Protein 8V8O (pdb70)

Nearest PDB structures (foldseek):
  8v8o-assembly2_B  TM=1.005E+00  e=1.003E-42  Panicum virgatum
  8dlc-assembly1_A-2  TM=9.751E-01  e=5.127E-28  Vitis vinifera
  5wl6-assembly2_B  TM=9.051E-01  e=8.450E-22  unidentified
  5yx4-assembly1_A  TM=8.857E-01  e=4.349E-16  Deschampsia antarctica
  8v8l-assembly2_B  TM=8.476E-01  e=2.293E-16  Panicum virgatum

Foldseek 3Di:
DDADVNRDDDQWDPPVQTWGWQFWFFQWDADPNDIDTFKIKTKTWHPDVQQCVLQLVVFQPALVRCQVPQVSLVSVLVGLTKMKMKIFGADKDQLLVVLVVLLVQLVVVCVVVPNDDVLVVVLSVVSNVQRNVDIHDRGKIWMWIDHRDCVPFAIKTWIDDPPDHIDIDGGHPVSSVSSSSCCCSGRPRHSTVNRNSSNSNRCNVVSHD/DDADVNRDDDQWDPPVQTWGWQFWFFQWDADPNDIDTFKIKTKTWHPDVQQCVLQLVCFLPALVRCQVPQVSLVSVLVGLTKIKMKIFTADKDQLLVVLVVLLVQLVVVCVVVPNDDVLVVVLSVVSSVQRNVDIHDRGKIWMWIDHRDLVPFAIKTWIDDPPDHIDIDGGHPVSSVSSSSCCCSGRPRHSTNNRNSSNSNRVRVVSYD

Organism: Panicum virgatum (NCBI:txid38727)

InterPro domains:
  IPR016087 Chalcone isomerase [PF02431] (69-275)
  IPR016088 Chalcone isomerase, 3-layer sandwich [G3DSA:3.50.70.10] (73-253)
  IPR016089 Chalcone isomerase, orthogonal bundle domain superfamily [G3DSA:1.10.890.20] (118-274)
  IPR036298 Chalcone isomerase superfamily [SSF54626] (64-277)
  IPR044191 Chalcone--flavonone isomerase 3-like [PTHR47588] (64-277)

Structure (mmCIF, N/CA/C/O backbone):
data_8V8O
#
_entry.id   8V8O
#
_cell.length_a   100.171
_cell.length_b   100.171
_cell.length_c   118.930
_cell.angle_alpha   90.00
_cell.angle_beta   90.00
_cell.angle_gamma   90.00
#
_symmetry.space_group_name_H-M   'P 43 21 2'
#
loop_
_atom_site.group_PDB
_atom_site.id
_atom_site.type_symbol
_atom_site.label_atom_id
_atom_site.label_alt_id
_atom_site.label_comp_id
_atom_site.label_asym_id
_atom_site.label_entity_id
_atom_site.label_seq_id
_atom_site.pdbx_PDB_ins_code
_atom_site.Cartn_x
_atom_site.Cartn_y
_atom_site.Cartn_z
_atom_site.occupancy
_atom_site.B_iso_or_equiv
_atom_site.auth_seq_id
_atom_site.auth_comp_id
_atom_site.auth_asym_id
_atom_site.auth_atom_id
_atom_site.pdbx_PDB_model_num
ATOM 1 N N . THR A 1 7 ? 22.094 2.402 47.508 1.00 56.55 7 THR A N 1
ATOM 2 C CA . THR A 1 7 ? 23.172 2.446 48.490 1.00 69.26 7 THR A CA 1
ATOM 3 C C . THR A 1 7 ? 24.354 1.587 48.050 1.00 69.38 7 THR A C 1
ATOM 4 O O . THR A 1 7 ? 24.175 0.540 47.425 1.00 64.78 7 THR A O 1
ATOM 8 N N . VAL A 1 8 ? 25.560 2.043 48.377 1.00 66.51 8 VAL A N 1
ATOM 9 C CA . VAL A 1 8 ? 26.796 1.352 48.027 1.00 62.13 8 VAL A CA 1
ATOM 10 C C . VAL A 1 8 ? 27.741 1.438 49.218 1.00 55.48 8 VAL A C 1
ATOM 11 O O . VAL A 1 8 ? 27.897 2.502 49.825 1.00 58.39 8 VAL A O 1
ATOM 15 N N . THR A 1 9 ? 28.368 0.313 49.557 1.00 49.30 9 THR A N 1
ATOM 16 C CA . THR A 1 9 ? 29.259 0.232 50.704 1.00 58.51 9 THR A CA 1
ATOM 17 C C . THR A 1 9 ? 30.716 0.239 50.257 1.00 55.41 9 THR A C 1
ATOM 18 O O . THR A 1 9 ? 31.090 -0.457 49.308 1.00 46.76 9 THR A O 1
ATOM 22 N N . VAL A 1 10 ? 31.530 1.034 50.947 1.00 53.52 10 VAL A N 1
ATOM 23 C CA . VAL A 1 10 ? 32.972 1.103 50.723 1.00 44.17 10 VAL A CA 1
ATOM 24 C C . VAL A 1 10 ? 33.643 0.855 52.066 1.00 48.78 10 VAL A C 1
ATOM 25 O O . VAL A 1 10 ? 33.531 1.682 52.979 1.00 37.44 10 VAL A O 1
ATOM 29 N N . GLU A 1 11 ? 34.339 -0.277 52.186 1.00 42.39 11 GLU A N 1
ATOM 30 C CA . GLU A 1 11 ? 34.953 -0.697 53.447 1.00 30.96 11 GLU A CA 1
ATOM 31 C C . GLU A 1 11 ? 33.913 -0.772 54.563 1.00 34.27 11 GLU A C 1
ATOM 32 O O . GLU A 1 11 ? 34.173 -0.396 55.708 1.00 39.33 11 GLU A O 1
ATOM 38 N N . GLY A 1 12 ? 32.722 -1.258 54.223 1.00 44.18 12 GLY A N 1
ATOM 39 C CA . GLY A 1 12 ? 31.625 -1.322 55.163 1.00 43.69 12 GLY A CA 1
ATOM 40 C C . GLY A 1 12 ? 30.936 -0.005 55.438 1.00 36.78 12 GLY A C 1
ATOM 41 O O . GLY A 1 12 ? 29.971 0.018 56.215 1.00 45.52 12 GLY A O 1
ATOM 42 N N . ILE A 1 13 ? 31.389 1.087 54.833 1.00 35.88 13 ILE A N 1
ATOM 43 C CA . ILE A 1 13 ? 30.795 2.405 55.042 1.00 33.37 13 ILE A CA 1
ATOM 44 C C . ILE A 1 13 ? 29.756 2.631 53.948 1.00 44.23 13 ILE A C 1
ATOM 45 O O . ILE A 1 13 ? 30.121 2.658 52.762 1.00 48.95 13 ILE A O 1
ATOM 50 N N . PRO A 1 14 ? 28.477 2.784 54.289 1.00 48.33 14 PRO A N 1
ATOM 51 C CA . PRO A 1 14 ? 27.461 3.000 53.257 1.00 47.26 14 PRO A CA 1
ATOM 52 C C . PRO A 1 14 ? 27.600 4.364 52.601 1.00 55.53 14 PRO A C 1
ATOM 53 O O . PRO A 1 14 ? 27.933 5.357 53.250 1.00 45.93 14 PRO A O 1
ATOM 57 N N . PHE A 1 15 ? 27.337 4.401 51.296 1.00 52.27 15 PHE A N 1
ATOM 58 C CA . PHE A 1 15 ? 27.351 5.630 50.522 1.00 43.09 15 PHE A CA 1
ATOM 59 C C . PHE A 1 15 ? 26.049 5.712 49.733 1.00 39.31 15 PHE A C 1
ATOM 60 O O . PHE A 1 15 ? 25.690 4.752 49.031 1.00 37.63 15 PHE A O 1
ATOM 68 N N . PRO A 1 16 ? 25.315 6.817 49.824 1.00 49.79 16 PRO A N 1
ATOM 69 C CA . PRO A 1 16 ? 24.055 6.922 49.078 1.00 52.18 16 PRO A CA 1
ATOM 70 C C . PRO A 1 16 ? 24.298 6.974 47.579 1.00 51.92 16 PRO A C 1
ATOM 71 O O . PRO A 1 16 ? 25.300 7.515 47.103 1.00 49.36 16 PRO A O 1
ATOM 75 N N . ALA A 1 17 ? 23.361 6.387 46.830 1.00 46.51 17 ALA A N 1
ATOM 76 C CA . ALA A 1 17 ? 23.447 6.436 45.375 1.00 41.96 17 ALA A CA 1
ATOM 77 C C . ALA A 1 17 ? 23.230 7.848 44.850 1.00 44.02 17 ALA A C 1
ATOM 78 O O . ALA A 1 17 ? 23.772 8.210 43.799 1.00 35.33 17 ALA A O 1
ATOM 80 N N . GLU A 1 18 ? 22.449 8.656 45.563 1.00 48.12 18 GLU A N 1
ATOM 81 C CA . GLU A 1 18 ? 22.187 10.034 45.172 1.00 48.79 18 GLU A CA 1
ATOM 82 C C . GLU A 1 18 ? 22.002 10.871 46.427 1.00 37.91 18 GLU A C 1
ATOM 83 O O . GLU A 1 18 ? 21.219 10.501 47.307 1.00 54.63 18 GLU A O 1
ATOM 89 N N . ILE A 1 19 ? 22.719 11.989 46.507 1.00 43.84 19 ILE A N 1
ATOM 90 C CA . ILE A 1 19 ? 22.583 12.895 47.640 1.00 63.98 19 ILE A CA 1
ATOM 91 C C . ILE A 1 19 ? 21.734 14.080 47.197 1.00 77.39 19 ILE A C 1
ATOM 92 O O . ILE A 1 19 ? 22.258 15.140 46.837 1.00 77.53 19 ILE A O 1
ATOM 97 N N . THR A 1 20 ? 20.417 13.900 47.199 1.00 93.78 20 THR A N 1
ATOM 98 C CA . THR A 1 20 ? 19.501 14.959 46.807 1.00 106.34 20 THR A CA 1
ATOM 99 C C . THR A 1 20 ? 19.362 15.957 47.956 1.00 87.37 20 THR A C 1
ATOM 100 O O . THR A 1 20 ? 20.150 15.958 48.906 1.00 83.95 20 THR A O 1
ATOM 104 N N . PHE A 1 21 ? 18.365 16.843 47.860 1.00 88.76 21 PHE A N 1
ATOM 105 C CA . PHE A 1 21 ? 18.043 17.819 48.899 1.00 111.60 21 PHE A CA 1
ATOM 106 C C . PHE A 1 21 ? 19.153 18.856 49.072 1.00 114.68 21 PHE A C 1
ATOM 107 O O . PHE A 1 21 ? 18.997 19.820 49.829 1.00 91.63 21 PHE A O 1
ATOM 115 N N . THR A 1 22 ? 20.266 18.682 48.367 1.00 104.51 22 THR A N 1
ATOM 116 C CA . THR A 1 22 ? 21.393 19.601 48.468 1.00 81.98 22 THR A CA 1
ATOM 117 C C . THR A 1 22 ? 21.047 20.969 47.885 1.00 93.25 22 THR A C 1
ATOM 118 O O . THR A 1 22 ? 21.382 22.004 48.461 1.00 90.13 22 THR A O 1
ATOM 122 N N . PRO A 1 27 ? 18.450 19.873 43.437 1.00 117.67 27 PRO A N 1
ATOM 123 C CA . PRO A 1 27 ? 19.573 19.218 42.772 1.00 113.75 27 PRO A CA 1
ATOM 124 C C . PRO A 1 27 ? 19.336 17.729 42.549 1.00 105.52 27 PRO A C 1
ATOM 125 O O . PRO A 1 27 ? 18.209 17.256 42.713 1.00 109.90 27 PRO A O 1
ATOM 129 N N . ALA A 1 28 ? 20.400 17.008 42.190 1.00 93.83 28 ALA A N 1
ATOM 130 C CA . ALA A 1 28 ? 20.347 15.565 41.987 1.00 97.62 28 ALA A CA 1
ATOM 131 C C . ALA A 1 28 ? 21.741 15.010 41.730 1.00 93.59 28 ALA A C 1
ATOM 132 O O . ALA A 1 28 ? 21.962 14.332 40.721 1.00 84.91 28 ALA A O 1
ATOM 134 N N . VAL A 1 29 ? 22.691 15.293 42.624 1.00 68.43 29 VAL A N 1
ATOM 135 C CA . VAL A 1 29 ? 24.048 14.795 42.436 1.00 50.93 29 VAL A CA 1
ATOM 136 C C . VAL A 1 29 ? 24.050 13.279 42.579 1.00 51.94 29 VAL A C 1
ATOM 137 O O . VAL A 1 29 ? 23.438 12.722 43.500 1.00 48.35 29 VAL A O 1
ATOM 141 N N . SER A 1 30 ? 24.717 12.602 41.650 1.00 47.30 30 SER A N 1
ATOM 142 C CA . SER A 1 30 ? 24.752 11.150 41.605 1.00 42.73 30 SER A CA 1
ATOM 143 C C . SER A 1 30 ? 26.179 10.662 41.800 1.00 45.44 30 SER A C 1
ATOM 144 O O . SER A 1 30 ? 27.137 11.305 41.362 1.00 45.61 30 SER A O 1
ATOM 147 N N . LEU A 1 31 ? 26.312 9.513 42.460 1.00 42.05 31 LEU A N 1
ATOM 148 C CA . LEU A 1 31 ? 27.626 8.942 42.726 1.00 36.05 31 LEU A CA 1
ATOM 149 C C . LEU A 1 31 ? 28.250 8.446 41.428 1.00 43.85 31 LEU A C 1
ATOM 150 O O . LEU A 1 31 ? 27.673 7.598 40.736 1.00 43.99 31 LEU A O 1
ATOM 155 N N . VAL A 1 32 ? 29.423 8.976 41.097 1.00 40.49 32 VAL A N 1
ATOM 156 C CA . VAL A 1 32 ? 30.142 8.557 39.903 1.00 39.40 32 VAL A CA 1
ATOM 157 C C . VAL A 1 32 ? 31.468 7.882 40.224 1.00 41.42 32 VAL A C 1
ATOM 158 O O . VAL A 1 32 ? 31.955 7.081 39.407 1.00 39.86 32 VAL A O 1
ATOM 162 N N . GLY A 1 33 ? 32.062 8.143 41.387 1.00 44.62 33 GLY A N 1
ATOM 163 C CA . GLY A 1 33 ? 33.306 7.504 41.763 1.00 46.62 33 GLY A CA 1
ATOM 164 C C . GLY A 1 33 ? 33.378 7.160 43.236 1.00 35.27 33 GLY A C 1
ATOM 165 O O . GLY A 1 33 ? 32.941 7.941 44.086 1.00 33.73 33 GLY A O 1
ATOM 166 N N . ASN A 1 34 ? 33.925 5.988 43.549 1.00 39.85 34 ASN A N 1
ATOM 167 C CA . ASN A 1 34 ? 34.091 5.539 44.923 1.00 38.10 34 ASN A CA 1
ATOM 168 C C . ASN A 1 34 ? 35.510 5.027 45.118 1.00 32.91 34 ASN A C 1
ATOM 169 O O . ASN A 1 34 ? 36.109 4.450 44.207 1.00 48.13 34 ASN A O 1
ATOM 174 N N . GLY A 1 35 ? 36.047 5.244 46.313 1.00 29.69 35 GLY A N 1
ATOM 175 C CA . GLY A 1 35 ? 37.397 4.805 46.596 1.00 21.93 35 GLY A CA 1
ATOM 176 C C . GLY A 1 35 ? 37.798 5.155 48.011 1.00 21.55 35 GLY A C 1
ATOM 177 O O . GLY A 1 35 ? 36.980 5.606 48.816 1.00 27.87 35 GLY A O 1
ATOM 178 N N . ILE A 1 36 ? 39.079 4.936 48.303 1.00 28.38 36 ILE A N 1
ATOM 179 C CA . ILE A 1 36 ? 39.640 5.163 49.628 1.00 32.98 36 ILE A CA 1
ATOM 180 C C . ILE A 1 36 ? 40.953 5.922 49.495 1.00 23.67 36 ILE A C 1
ATOM 181 O O . ILE A 1 36 ? 41.633 5.852 48.465 1.00 18.81 36 ILE A O 1
ATOM 186 N N . THR A 1 37 ? 41.299 6.659 50.546 1.00 28.64 37 THR A N 1
ATOM 187 C CA . THR A 1 37 ? 42.621 7.258 50.690 1.00 25.40 37 THR A CA 1
ATOM 188 C C . THR A 1 37 ? 43.472 6.309 51.523 1.00 27.57 37 THR A C 1
ATOM 189 O O . THR A 1 37 ? 43.108 5.986 52.659 1.00 23.92 37 THR A O 1
ATOM 193 N N . ASP A 1 38 ? 44.590 5.856 50.962 1.00 29.74 38 ASP A N 1
ATOM 194 C CA . ASP A 1 38 ? 45.420 4.864 51.628 1.00 28.23 38 ASP A CA 1
ATOM 195 C C . ASP A 1 38 ? 46.888 5.243 51.482 1.00 26.74 38 ASP A C 1
ATOM 196 O O . ASP A 1 38 ? 47.243 6.228 50.828 1.00 20.66 38 ASP A O 1
ATOM 201 N N . ILE A 1 39 ? 47.741 4.438 52.116 1.00 30.86 39 ILE A N 1
ATOM 202 C CA . ILE A 1 39 ? 49.188 4.583 52.015 1.00 24.50 39 ILE A CA 1
ATOM 203 C C . ILE A 1 39 ? 49.793 3.257 52.444 1.00 24.68 39 ILE A C 1
ATOM 204 O O . ILE A 1 39 ? 49.176 2.487 53.181 1.00 25.89 39 ILE A O 1
ATOM 209 N N . GLU A 1 40 ? 51.002 2.975 51.966 1.00 21.69 40 GLU A N 1
ATOM 210 C CA . GLU A 1 40 ? 51.728 1.769 52.347 1.00 22.32 40 GLU A CA 1
ATOM 211 C C . GLU A 1 40 ? 53.008 2.183 53.059 1.00 27.14 40 GLU A C 1
ATOM 212 O O . GLU A 1 40 ? 53.922 2.734 52.437 1.00 27.54 40 GLU A O 1
ATOM 218 N N . ILE A 1 41 ? 53.065 1.926 54.362 1.00 25.50 41 ILE A N 1
ATOM 219 C CA . ILE A 1 41 ? 54.252 2.174 55.171 1.00 21.25 41 ILE A CA 1
ATOM 220 C C . ILE A 1 41 ? 54.749 0.825 55.672 1.00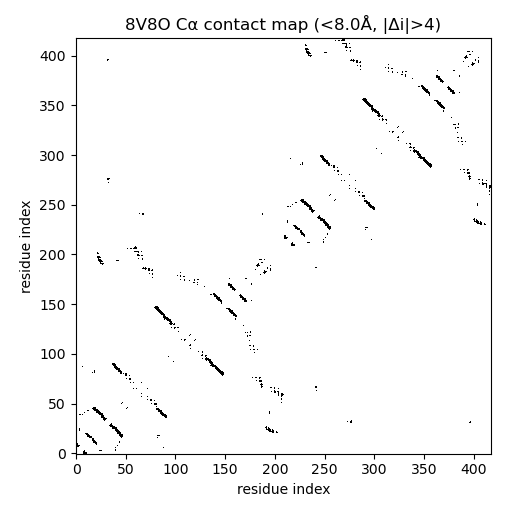 23.30 41 ILE A C 1
ATOM 221 O O . ILE A 1 41 ? 54.073 0.159 56.466 1.00 32.70 41 ILE A O 1
ATOM 226 N N . HIS A 1 42 ? 55.928 0.422 55.195 1.00 30.50 42 HIS A N 1
ATOM 227 C CA . HIS A 1 42 ? 56.544 -0.855 55.553 1.00 31.86 42 HIS A CA 1
ATOM 228 C C . HIS A 1 42 ? 55.608 -2.026 55.252 1.00 31.76 42 HIS A C 1
ATOM 229 O O . HIS A 1 42 ? 55.300 -2.845 56.119 1.00 33.26 42 HIS A O 1
ATOM 236 N N . PHE A 1 43 ? 55.141 -2.086 54.003 1.00 40.03 43 PHE A N 1
ATOM 237 C CA . PHE A 1 43 ? 54.325 -3.180 53.483 1.00 44.62 43 PHE A CA 1
ATOM 238 C C . PHE A 1 43 ? 52.975 -3.293 54.180 1.00 31.90 43 PHE A C 1
ATOM 239 O O . PHE A 1 43 ? 52.343 -4.354 54.139 1.00 32.34 43 PHE A O 1
ATOM 247 N N . LEU A 1 44 ? 52.510 -2.222 54.818 1.00 29.67 44 LEU A N 1
ATOM 248 C CA . LEU A 1 44 ? 51.264 -2.231 55.571 1.00 34.28 44 LEU A CA 1
ATOM 249 C C . LEU A 1 44 ? 50.327 -1.170 55.013 1.00 32.52 44 LEU A C 1
ATOM 250 O O . LEU A 1 44 ? 50.695 0.006 54.933 1.00 24.65 44 LEU A O 1
ATOM 255 N N . GLN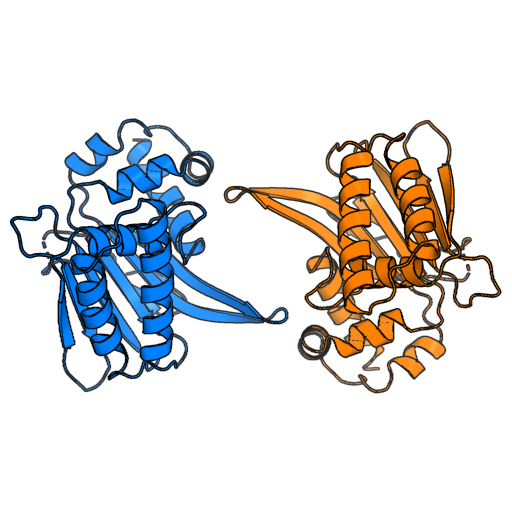 A 1 45 ? 49.121 -1.585 54.633 1.00 19.98 45 GLN A N 1
ATOM 256 C CA . GLN A 1 45 ? 48.131 -0.652 54.115 1.00 16.35 45 GLN A CA 1
ATOM 257 C C . GLN A 1 45 ? 47.460 0.092 55.261 1.00 25.43 45 GLN A C 1
ATOM 258 O O . GLN A 1 45 ? 47.016 -0.520 56.239 1.00 29.77 45 GLN A O 1
ATOM 264 N N . ILE A 1 46 ? 47.385 1.413 55.134 1.00 25.07 46 ILE A N 1
ATOM 265 C CA . ILE A 1 46 ? 46.737 2.276 56.112 1.00 18.77 46 ILE A CA 1
ATOM 266 C C . ILE A 1 46 ? 45.580 2.952 55.393 1.00 31.02 46 ILE A C 1
ATOM 267 O O . ILE A 1 46 ? 45.782 3.901 54.626 1.00 25.50 46 ILE A O 1
ATOM 272 N N . LYS A 1 47 ? 44.365 2.474 55.629 1.00 20.05 47 LYS A N 1
ATOM 273 C CA . LYS A 1 47 ? 43.177 3.040 55.002 1.00 16.93 47 LYS A CA 1
ATOM 274 C C . LYS A 1 47 ? 42.692 4.208 55.853 1.00 22.00 47 LYS A C 1
ATOM 275 O O . LYS A 1 47 ? 42.170 4.013 56.954 1.00 22.49 47 LYS A O 1
ATOM 281 N N . TYR A 1 48 ? 42.882 5.425 55.343 1.00 24.77 48 TYR A N 1
ATOM 282 C CA . TYR A 1 48 ? 42.552 6.648 56.064 1.00 20.40 48 TYR A CA 1
ATOM 283 C C . TYR A 1 48 ? 41.088 7.038 55.903 1.00 31.29 48 TYR A C 1
ATOM 284 O O . TYR A 1 48 ? 40.379 7.233 56.896 1.00 29.99 48 TYR A O 1
ATOM 293 N N . ASN A 1 49 ? 40.628 7.163 54.660 1.00 37.96 49 ASN A N 1
ATOM 294 C CA . ASN A 1 49 ? 39.333 7.750 54.352 1.00 29.14 49 ASN A CA 1
ATOM 295 C C . ASN A 1 49 ? 38.519 6.797 53.487 1.00 35.28 49 ASN A C 1
ATOM 296 O O . ASN A 1 49 ? 38.972 5.717 53.100 1.00 45.17 49 ASN A O 1
ATOM 301 N N . ALA A 1 50 ? 37.293 7.223 53.192 1.00 34.93 50 ALA A N 1
ATOM 302 C CA . ALA A 1 50 ? 36.451 6.616 52.169 1.00 26.99 50 ALA A CA 1
ATOM 303 C C . ALA A 1 50 ? 35.797 7.753 51.403 1.00 35.50 50 ALA A C 1
ATOM 304 O O . ALA A 1 50 ? 35.102 8.581 51.999 1.00 35.86 50 ALA A O 1
ATOM 306 N N . ILE A 1 51 ? 36.028 7.808 50.095 1.00 32.83 51 ILE A N 1
ATOM 307 C CA . ILE A 1 51 ? 35.636 8.951 49.278 1.00 24.17 51 ILE A CA 1
ATOM 308 C C . ILE A 1 51 ? 34.510 8.548 48.338 1.00 35.71 51 ILE A C 1
ATOM 309 O O . ILE A 1 51 ? 34.517 7.449 47.771 1.00 38.20 51 ILE A O 1
ATOM 314 N N . GLY A 1 52 ? 33.546 9.450 48.177 1.00 39.78 52 GLY A N 1
ATOM 315 C CA .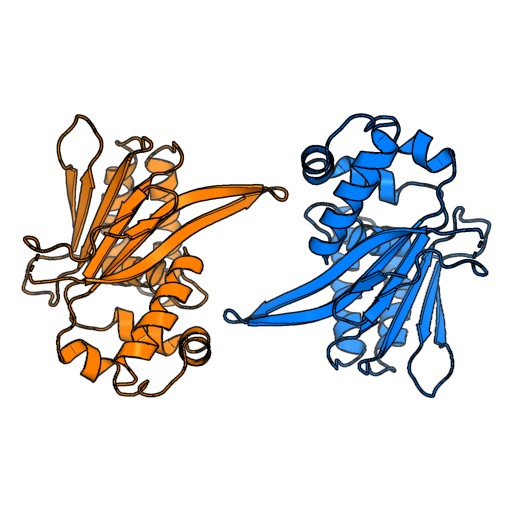 GLY A 1 52 ? 32.503 9.309 47.183 1.00 35.05 52 GLY A CA 1
ATOM 316 C C . GLY A 1 52 ? 32.321 10.601 46.414 1.00 37.51 52 GLY A C 1
ATOM 317 O O . GLY A 1 52 ? 32.050 11.649 47.008 1.00 35.08 52 GLY A O 1
ATOM 318 N N . ILE A 1 53 ? 32.479 10.548 45.095 1.00 39.16 53 ILE A N 1
ATOM 319 C CA . ILE A 1 53 ? 32.377 11.727 44.242 1.00 27.45 53 ILE A CA 1
ATOM 320 C C . ILE A 1 53 ? 30.978 11.769 43.645 1.00 31.66 53 ILE A C 1
ATOM 321 O O . ILE A 1 53 ? 30.561 10.834 42.951 1.00 37.23 53 ILE A O 1
ATOM 326 N N . TYR A 1 54 ? 30.258 12.855 43.910 1.00 32.23 54 TYR A N 1
ATOM 327 C CA . TYR A 1 54 ? 28.899 13.040 43.422 1.00 38.08 54 TYR A CA 1
ATOM 328 C C . TYR A 1 54 ? 28.859 14.160 42.392 1.00 41.28 54 TYR A C 1
ATOM 329 O O . TYR A 1 54 ? 29.524 15.189 42.549 1.00 31.41 54 TYR A O 1
ATOM 338 N N . LEU A 1 55 ? 28.073 13.952 41.340 1.00 42.37 55 LEU A N 1
ATOM 339 C CA . LEU A 1 55 ? 27.987 14.883 40.228 1.00 53.49 55 LEU A CA 1
ATOM 340 C C . LEU A 1 55 ? 26.556 14.915 39.712 1.00 63.66 55 LEU A C 1
ATOM 341 O O . LEU A 1 55 ? 25.830 13.920 39.791 1.00 67.81 55 LEU A O 1
ATOM 346 N N . HIS A 1 56 ? 26.155 16.070 39.187 1.00 55.22 56 HIS A N 1
ATOM 347 C CA . HIS A 1 56 ? 24.851 16.218 38.556 1.00 69.70 56 HIS A CA 1
ATOM 348 C C . HIS A 1 56 ? 24.973 15.862 37.079 1.00 71.27 56 HIS A C 1
ATOM 349 O O . HIS A 1 56 ? 25.819 16.415 36.368 1.00 60.29 56 HIS A O 1
ATOM 356 N N . SER A 1 57 ? 24.137 14.934 36.624 1.00 60.97 57 SER A N 1
ATOM 357 C CA . SER A 1 57 ? 24.258 14.384 35.273 1.00 68.54 57 SER A CA 1
ATOM 358 C C . SER A 1 57 ? 23.356 15.137 34.291 1.00 75.77 57 SER A C 1
ATOM 359 O O . SER A 1 57 ? 22.439 14.583 33.688 1.00 67.32 57 SER A O 1
ATOM 362 N N . ASN A 1 58 ? 23.641 16.426 34.134 1.00 80.52 58 ASN A N 1
ATOM 363 C CA . ASN A 1 58 ? 22.963 17.226 33.128 1.00 59.61 58 ASN A CA 1
ATOM 364 C C . ASN A 1 58 ? 23.687 17.109 31.789 1.00 65.11 58 ASN A C 1
ATOM 365 O O . ASN A 1 58 ? 24.820 16.632 31.703 1.00 62.44 58 ASN A O 1
ATOM 370 N N . ASP A 1 59 ? 23.016 17.563 30.730 1.00 70.92 59 ASP A N 1
ATOM 371 C CA . ASP A 1 59 ? 23.618 17.521 29.402 1.00 63.79 59 ASP A CA 1
ATOM 372 C C . ASP A 1 59 ? 24.835 18.430 29.291 1.00 57.48 59 ASP A C 1
ATOM 373 O O . ASP A 1 59 ? 25.629 18.265 28.359 1.00 51.00 59 ASP A O 1
ATOM 378 N N . VAL A 1 60 ? 25.001 19.377 30.216 1.00 48.68 60 VAL A N 1
ATOM 379 C CA . VAL A 1 60 ? 26.207 20.201 30.233 1.00 63.10 60 VAL A CA 1
ATOM 380 C C . VAL A 1 60 ? 27.441 19.330 30.443 1.00 59.99 60 VAL A C 1
ATOM 381 O O . VAL A 1 60 ? 28.484 19.541 29.812 1.00 53.25 60 VAL A O 1
ATOM 385 N N . LEU A 1 61 ? 27.339 18.338 31.331 1.00 58.04 61 LEU A N 1
ATOM 386 C CA . LEU A 1 61 ? 28.442 17.405 31.539 1.00 52.46 61 LEU A CA 1
ATOM 387 C C . LEU A 1 61 ? 28.715 16.593 30.280 1.00 48.45 61 LEU A C 1
ATOM 388 O O . LEU A 1 61 ? 29.852 16.540 29.796 1.00 51.02 61 LEU A O 1
ATOM 393 N N . LEU A 1 62 ? 27.677 15.959 29.729 1.00 40.33 62 LEU A N 1
ATOM 394 C CA . LEU A 1 62 ? 27.846 15.162 28.518 1.00 50.90 62 LEU A CA 1
ATOM 395 C C . LEU A 1 62 ? 28.284 16.002 27.324 1.00 60.90 62 LEU A C 1
ATOM 396 O O . LEU A 1 62 ? 28.749 15.441 26.327 1.00 63.52 62 LEU A O 1
ATOM 401 N N . ASP A 1 63 ? 28.147 17.327 27.399 1.00 61.09 63 ASP A N 1
ATOM 402 C CA . ASP A 1 63 ? 28.664 18.183 26.337 1.00 63.94 63 ASP A CA 1
ATOM 403 C C . ASP A 1 63 ? 30.143 18.487 26.547 1.00 54.13 63 ASP A C 1
ATOM 404 O O . ASP A 1 63 ? 30.950 18.352 25.619 1.00 58.16 63 ASP A O 1
ATOM 409 N N . HIS A 1 64 ? 30.520 18.891 27.762 1.00 43.58 64 HIS A N 1
ATOM 410 C CA . HIS A 1 64 ? 31.919 19.182 28.055 1.00 49.60 64 HIS A CA 1
ATOM 411 C C . HIS A 1 64 ? 32.790 17.933 28.013 1.00 59.46 64 HIS A C 1
ATOM 412 O O . HIS A 1 64 ? 34.018 18.052 27.946 1.00 52.56 64 HIS A O 1
ATOM 419 N N . LEU A 1 65 ? 32.188 16.745 28.055 1.00 56.17 65 LEU A N 1
ATOM 420 C CA . LEU A 1 65 ? 32.918 15.487 27.975 1.00 46.16 65 LEU A CA 1
ATOM 421 C C . LEU A 1 65 ? 32.615 14.719 26.694 1.00 52.82 65 LEU A C 1
ATOM 422 O O . LEU A 1 65 ? 32.946 13.531 26.602 1.00 57.22 65 LEU A O 1
ATOM 427 N N . HIS A 1 66 ? 31.996 15.365 25.701 1.00 59.84 66 HIS A N 1
ATOM 428 C CA . HIS A 1 66 ? 31.641 14.662 24.473 1.00 71.67 66 HIS A CA 1
ATOM 429 C C . HIS A 1 66 ? 32.872 14.321 23.643 1.00 61.20 66 HIS A C 1
ATOM 430 O O . HIS A 1 66 ? 32.872 13.316 22.923 1.00 58.78 66 HIS A O 1
ATOM 437 N N . GLY A 1 67 ? 33.929 15.130 23.736 1.00 49.40 67 GLY A N 1
ATOM 438 C CA . GLY A 1 67 ? 35.164 14.837 23.027 1.00 49.17 67 GLY A CA 1
ATOM 439 C C . GLY A 1 67 ? 35.853 13.566 23.481 1.00 47.60 67 GLY A C 1
ATOM 440 O O . GLY A 1 67 ? 36.814 13.136 22.832 1.00 57.78 67 GLY A O 1
ATOM 441 N N . TRP A 1 68 ? 35.388 12.960 24.574 1.00 59.91 68 TRP A N 1
ATOM 442 C CA . TRP A 1 68 ? 35.926 11.706 25.086 1.00 49.38 68 TRP A CA 1
ATOM 443 C C . TRP A 1 68 ? 34.921 10.566 24.975 1.00 44.38 68 TRP A C 1
ATOM 444 O O . TRP A 1 68 ? 35.025 9.579 25.706 1.00 43.40 68 TRP A O 1
ATOM 455 N N . LYS A 1 69 ? 33.948 10.689 24.075 1.00 40.08 69 LYS A N 1
ATOM 456 C CA . LYS A 1 69 ? 32.913 9.675 23.931 1.00 44.79 69 LYS A CA 1
ATOM 457 C C . LYS A 1 69 ? 33.451 8.472 23.166 1.00 52.30 69 LYS A C 1
ATOM 458 O O . LYS A 1 69 ? 34.236 8.614 22.225 1.00 53.97 69 LYS A O 1
ATOM 464 N N . GLY A 1 70 ? 33.021 7.281 23.580 1.00 48.68 70 GLY A N 1
ATOM 465 C CA . GLY A 1 70 ? 33.463 6.049 22.963 1.00 57.91 70 GLY A CA 1
ATOM 466 C C . GLY A 1 70 ? 34.771 5.498 23.486 1.00 47.97 70 GLY A C 1
ATOM 467 O O . GLY A 1 70 ? 35.147 4.381 23.108 1.00 54.43 70 GLY A O 1
ATOM 468 N N . LYS A 1 71 ? 35.476 6.235 24.340 1.00 50.21 71 LYS A N 1
ATOM 469 C CA . LYS A 1 71 ? 36.745 5.777 24.881 1.00 47.74 71 LYS A CA 1
ATOM 470 C C . LYS A 1 71 ? 36.514 4.762 25.999 1.00 45.53 71 LYS A C 1
ATOM 471 O O . LYS A 1 71 ? 35.413 4.633 26.544 1.00 28.62 71 LYS A O 1
ATOM 477 N N . SER A 1 72 ? 37.572 4.033 26.337 1.00 36.94 72 SER A N 1
ATOM 478 C CA . SER A 1 72 ? 37.530 3.030 27.388 1.00 39.92 72 SER A CA 1
ATOM 479 C C . SER A 1 72 ? 37.992 3.626 28.714 1.00 43.94 72 SER A C 1
ATOM 480 O O . SER A 1 72 ? 38.523 4.738 28.777 1.00 48.27 72 SER A O 1
ATOM 483 N N . ALA A 1 73 ? 37.780 2.861 29.787 1.00 33.03 73 ALA A N 1
ATOM 484 C CA . ALA A 1 73 ? 38.235 3.296 31.103 1.00 28.23 73 ALA A CA 1
ATOM 485 C C . ALA A 1 73 ? 39.752 3.403 31.149 1.00 34.08 73 ALA A C 1
ATOM 486 O O . ALA A 1 73 ? 40.300 4.316 31.778 1.00 32.02 73 ALA A O 1
ATOM 488 N N . ASP A 1 74 ? 40.450 2.478 30.486 1.00 28.82 74 ASP A N 1
ATOM 489 C CA . ASP A 1 74 ? 41.904 2.560 30.417 1.00 31.86 74 ASP A CA 1
ATOM 490 C C . ASP A 1 74 ? 42.356 3.742 29.572 1.00 35.12 74 ASP A C 1
ATOM 491 O O . ASP A 1 74 ? 43.465 4.253 29.766 1.00 39.02 74 ASP A O 1
ATOM 496 N N . GLU A 1 75 ? 41.519 4.189 28.633 1.00 34.76 75 GLU A N 1
ATOM 497 C CA . GLU A 1 75 ? 41.858 5.358 27.831 1.00 30.78 75 GLU A CA 1
ATOM 498 C C . GLU A 1 75 ? 41.580 6.651 28.588 1.00 37.19 75 GLU A C 1
ATOM 499 O O . GLU A 1 75 ? 42.359 7.606 28.498 1.00 38.29 75 GLU A O 1
ATOM 505 N N . LEU A 1 76 ? 40.474 6.703 29.336 1.00 37.29 76 LEU A N 1
ATOM 506 C CA . LEU A 1 76 ? 40.207 7.865 30.173 1.00 37.27 76 LEU A CA 1
ATOM 507 C C . LEU A 1 76 ? 41.223 7.987 31.303 1.00 41.30 76 LEU A C 1
ATOM 508 O O . LEU A 1 76 ? 41.580 9.103 31.693 1.00 33.51 76 LEU A O 1
ATOM 513 N N . LEU A 1 77 ? 41.703 6.856 31.829 1.00 34.07 77 LEU A N 1
ATOM 514 C CA . LEU A 1 77 ? 42.632 6.891 32.953 1.00 26.20 77 LEU A CA 1
ATOM 515 C C . LEU A 1 77 ? 43.956 7.527 32.551 1.00 23.67 77 LEU A C 1
ATOM 516 O O . LEU A 1 77 ? 44.476 8.400 33.254 1.00 32.33 77 LEU A O 1
ATOM 521 N N . GLY A 1 78 ? 44.518 7.100 31.420 1.00 24.13 78 GLY A N 1
ATOM 522 C CA . GLY A 1 78 ? 45.751 7.689 30.932 1.00 28.75 78 GLY A CA 1
ATOM 523 C C . GLY A 1 78 ? 45.605 9.098 30.402 1.00 37.49 78 GLY A C 1
ATOM 524 O O . GLY A 1 78 ? 46.619 9.784 30.230 1.00 40.57 78 GLY A O 1
ATOM 525 N N . ASP A 1 79 ? 44.377 9.547 30.147 1.00 42.25 79 ASP A N 1
ATOM 526 C CA . ASP A 1 79 ? 44.119 10.881 29.606 1.00 39.91 79 ASP A CA 1
ATOM 527 C C . ASP A 1 79 ? 43.869 11.827 30.773 1.00 33.60 79 ASP A C 1
ATOM 528 O O 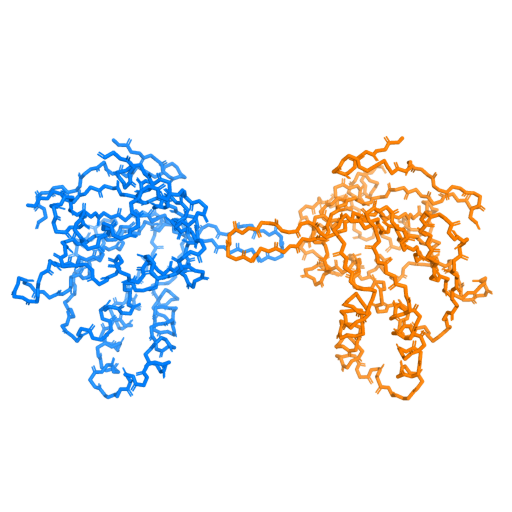. ASP A 1 79 ? 42.733 12.025 31.209 1.00 42.71 79 ASP A O 1
ATOM 533 N N . ASP A 1 80 ? 44.947 12.427 31.284 1.00 32.00 80 ASP A N 1
ATOM 534 C CA . ASP A 1 80 ? 44.819 13.385 32.377 1.00 36.25 80 ASP A CA 1
ATOM 535 C C . ASP A 1 80 ? 44.076 14.649 31.968 1.00 39.47 80 ASP A C 1
ATOM 536 O O . ASP A 1 80 ? 43.697 15.434 32.844 1.00 57.32 80 ASP A O 1
ATOM 541 N N . SER A 1 81 ? 43.859 14.867 30.668 1.00 42.19 81 SER A N 1
ATOM 542 C CA . SER A 1 81 ? 43.064 16.004 30.223 1.00 47.13 81 SER A CA 1
ATOM 543 C C . SER A 1 81 ? 41.571 15.757 30.400 1.00 41.77 81 SER A C 1
ATOM 544 O O . SER A 1 81 ? 40.808 16.715 30.578 1.00 44.55 81 SER A O 1
ATOM 547 N N . PHE A 1 82 ? 41.135 14.495 30.350 1.00 33.17 82 PHE A N 1
ATOM 548 C CA . PHE A 1 82 ? 39.728 14.189 30.587 1.00 33.91 82 PHE A CA 1
ATOM 549 C C . PHE A 1 82 ? 39.318 14.561 32.006 1.00 35.67 82 PHE A C 1
ATOM 550 O O . PHE A 1 82 ? 38.190 15.013 32.238 1.00 40.02 82 PHE A O 1
ATOM 558 N N . PHE A 1 83 ? 40.222 14.373 32.967 1.00 28.78 83 PHE A N 1
ATOM 559 C CA . PHE A 1 83 ? 39.924 14.723 34.351 1.00 26.99 83 PHE A CA 1
ATOM 560 C C . PHE A 1 83 ? 40.038 16.221 34.599 1.00 33.90 83 PHE A C 1
ATOM 561 O O . PHE A 1 83 ? 39.367 16.747 35.493 1.00 44.89 83 PHE A O 1
ATOM 569 N N . GLN A 1 84 ? 40.871 16.919 33.826 1.00 36.96 84 GLN A N 1
ATOM 570 C CA . GLN A 1 84 ? 40.894 18.376 33.904 1.00 38.64 84 GLN A CA 1
ATOM 571 C C . GLN A 1 84 ? 39.617 18.972 33.322 1.00 34.56 84 GLN A C 1
ATOM 572 O O . GLN A 1 84 ? 39.061 19.925 33.878 1.00 43.44 84 GLN A O 1
ATOM 578 N N . ALA A 1 85 ? 39.139 18.421 32.203 1.00 31.74 85 ALA A N 1
ATOM 579 C CA . ALA A 1 85 ? 37.843 18.834 31.679 1.00 31.73 85 ALA A CA 1
ATOM 580 C C . ALA A 1 85 ? 36.722 18.494 32.651 1.00 33.44 85 ALA A C 1
ATOM 581 O O . ALA A 1 85 ? 35.725 19.220 32.726 1.00 46.26 85 ALA A O 1
ATOM 583 N N . LEU A 1 86 ? 36.870 17.400 33.401 1.00 34.63 86 LEU A N 1
ATOM 584 C CA . LEU A 1 86 ? 35.871 17.057 34.407 1.00 35.85 86 LEU A CA 1
ATOM 585 C C . LEU A 1 86 ? 35.891 18.049 35.562 1.00 42.52 86 LEU A C 1
ATOM 586 O O . LEU A 1 86 ? 34.837 18.401 36.104 1.00 39.32 86 LEU A O 1
ATOM 591 N N . VAL A 1 87 ? 37.081 18.513 35.950 1.00 42.28 87 VAL A N 1
ATOM 592 C CA . VAL A 1 87 ? 37.177 19.546 36.977 1.00 43.40 87 VAL A CA 1
ATOM 593 C C . VAL A 1 87 ? 36.548 20.843 36.482 1.00 46.12 87 VAL A C 1
ATOM 594 O O . VAL A 1 87 ? 35.831 21.526 37.224 1.00 36.81 87 VAL A O 1
ATOM 598 N N . ALA A 1 88 ? 36.785 21.187 35.217 1.00 48.74 88 ALA A N 1
ATOM 599 C CA . ALA A 1 88 ? 36.296 22.427 34.629 1.00 36.53 88 ALA A CA 1
ATOM 600 C C . ALA A 1 88 ? 34.863 22.322 34.114 1.00 42.86 88 ALA A C 1
ATOM 601 O O . ALA A 1 88 ? 34.486 23.079 33.211 1.00 54.81 88 ALA A O 1
ATOM 603 N N . ALA A 1 89 ? 34.059 21.410 34.658 1.00 45.12 89 ALA A N 1
ATOM 604 C CA . ALA A 1 89 ? 32.665 21.318 34.237 1.00 47.08 89 ALA A CA 1
ATOM 605 C C . ALA A 1 89 ? 31.794 22.195 35.127 1.00 57.43 89 ALA A C 1
ATOM 606 O O . ALA A 1 89 ? 31.929 22.146 36.355 1.00 56.59 89 ALA A O 1
ATOM 608 N N . PRO A 1 90 ? 30.902 23.007 34.559 1.00 61.97 90 PRO A N 1
ATOM 609 C CA . PRO A 1 90 ? 30.018 23.850 35.389 1.00 50.96 90 PRO A CA 1
ATOM 610 C C . PRO A 1 90 ? 28.803 23.079 35.891 1.00 55.90 90 PRO A C 1
ATOM 611 O O . PRO A 1 90 ? 27.665 23.251 35.443 1.00 65.30 90 PRO A O 1
ATOM 615 N N . VAL A 1 91 ? 29.049 22.201 36.860 1.00 53.12 91 VAL A N 1
ATOM 616 C CA . VAL A 1 91 ? 28.042 21.275 37.368 1.00 49.78 91 VAL A CA 1
ATOM 617 C C . VAL A 1 91 ? 28.212 21.163 38.877 1.00 47.88 91 VAL A C 1
ATOM 618 O O . VAL A 1 91 ? 29.335 21.214 39.390 1.00 44.50 91 VAL A O 1
ATOM 622 N N . GLU A 1 92 ? 27.094 21.033 39.593 1.00 71.82 92 GLU A N 1
ATOM 623 C CA . GLU A 1 92 ? 27.152 20.838 41.037 1.00 63.64 92 GLU A CA 1
ATOM 624 C C . GLU A 1 92 ? 27.927 19.570 41.376 1.00 57.86 92 GLU A C 1
ATOM 625 O O . GLU A 1 92 ? 27.611 18.482 40.884 1.00 55.31 92 GLU A O 1
ATOM 631 N N . LYS A 1 93 ? 28.945 19.715 42.222 1.00 50.93 93 LYS A N 1
ATOM 632 C CA . LYS A 1 93 ? 29.791 18.610 42.645 1.00 54.29 93 LYS A CA 1
ATOM 633 C C . LYS A 1 93 ? 29.706 18.430 44.154 1.00 50.11 93 LYS A C 1
ATOM 634 O O . LYS A 1 93 ? 29.428 19.379 44.895 1.00 46.85 93 LYS A O 1
ATOM 640 N N . LEU A 1 94 ? 29.959 17.203 44.605 1.00 39.42 94 LEU A N 1
ATOM 641 C CA . LEU A 1 94 ? 29.960 16.903 46.030 1.00 34.93 94 LEU A CA 1
ATOM 642 C C . LEU A 1 94 ? 30.999 15.832 46.321 1.00 40.24 94 LEU A C 1
ATOM 643 O O . LEU A 1 94 ? 30.999 14.773 45.687 1.00 50.02 94 LEU A O 1
ATOM 648 N N . PHE A 1 95 ? 31.882 16.116 47.276 1.00 38.22 95 PHE A N 1
ATOM 649 C CA . PHE A 1 95 ? 32.894 15.176 47.743 1.00 31.71 95 PHE A CA 1
ATOM 650 C C . PHE A 1 95 ? 32.523 14.746 49.156 1.00 38.17 95 PHE A C 1
ATOM 651 O O . PHE A 1 95 ? 32.415 15.592 50.052 1.00 42.67 95 PHE A O 1
ATOM 659 N N . ARG A 1 96 ? 32.331 13.445 49.358 1.00 33.30 96 ARG A N 1
ATOM 660 C CA . ARG A 1 96 ? 31.967 12.896 50.661 1.00 25.52 96 ARG A CA 1
ATOM 661 C C . ARG A 1 96 ? 33.110 12.019 51.160 1.00 37.29 96 ARG A C 1
ATOM 662 O O . ARG A 1 96 ? 33.304 10.901 50.670 1.00 48.23 96 ARG A O 1
ATOM 670 N N . VAL A 1 97 ? 33.857 12.526 52.137 1.00 42.23 97 VAL A N 1
ATOM 671 C CA . VAL A 1 97 ? 35.009 11.833 52.702 1.00 34.74 97 VAL A CA 1
ATOM 672 C C . VAL A 1 97 ? 34.649 11.395 54.115 1.00 26.37 97 VAL A C 1
ATOM 673 O O . VAL A 1 97 ? 34.420 12.235 54.995 1.00 25.22 97 VAL A O 1
ATOM 677 N N . VAL A 1 98 ? 34.596 10.083 54.330 1.00 32.89 98 VAL A N 1
ATOM 678 C CA . VAL A 1 98 ? 34.286 9.501 55.630 1.00 32.44 98 VAL A CA 1
ATOM 679 C C . VAL A 1 98 ? 35.584 9.022 56.265 1.00 36.60 98 VAL A C 1
ATOM 680 O O . VAL A 1 98 ? 36.360 8.292 55.636 1.00 37.60 98 VAL A O 1
ATOM 684 N N . VAL A 1 99 ? 35.819 9.430 57.508 1.00 30.15 99 VAL A N 1
ATOM 685 C CA . VAL A 1 99 ? 37.053 9.088 58.207 1.00 23.29 99 VAL A CA 1
ATOM 686 C C . VAL A 1 99 ? 36.992 7.637 58.662 1.00 31.42 99 VAL A C 1
ATOM 687 O O . VAL A 1 99 ? 35.987 7.189 59.228 1.00 30.70 99 VAL A O 1
ATOM 691 N N . ILE A 1 100 ? 38.072 6.900 58.419 1.00 40.85 100 ILE A N 1
ATOM 692 C CA . ILE A 1 100 ? 38.206 5.513 58.846 1.00 26.96 100 ILE A CA 1
ATOM 693 C C . ILE A 1 100 ? 39.171 5.389 60.019 1.00 27.62 100 ILE A C 1
ATOM 694 O O . ILE A 1 100 ? 38.885 4.700 61.001 1.00 37.11 100 ILE A O 1
ATOM 699 N N . LYS A 1 101 ? 40.317 6.059 59.937 1.00 23.40 101 LYS A N 1
ATOM 700 C CA . LYS A 1 101 ? 41.358 5.991 60.953 1.00 27.16 101 LYS A CA 1
ATOM 701 C C . LYS A 1 101 ? 41.362 7.279 61.765 1.00 36.15 101 LYS A C 1
ATOM 702 O O . LYS A 1 101 ? 41.320 8.376 61.195 1.00 42.57 101 LYS A O 1
ATOM 708 N N . GLU A 1 102 ? 41.410 7.144 63.090 1.00 36.50 102 GLU A N 1
ATOM 709 C CA . GLU A 1 102 ? 41.467 8.305 63.969 1.00 32.90 102 GLU A CA 1
ATOM 710 C C . GLU A 1 102 ? 42.719 9.122 63.694 1.00 31.84 102 GLU A C 1
ATOM 711 O O . GLU A 1 102 ? 43.841 8.622 63.827 1.00 48.68 102 GLU A O 1
ATOM 717 N N . ILE A 1 103 ? 42.527 10.382 63.310 1.00 28.09 103 ILE A N 1
ATOM 718 C CA . ILE A 1 103 ? 43.627 11.308 63.072 1.00 43.42 103 ILE A CA 1
ATOM 719 C C . ILE A 1 103 ? 43.235 12.674 63.612 1.00 45.71 103 ILE A C 1
ATOM 720 O O . ILE A 1 103 ? 42.051 13.016 63.688 1.00 48.04 103 ILE A O 1
ATOM 725 N N . LYS A 1 104 ? 44.241 13.453 63.996 1.00 40.93 104 LYS A N 1
ATOM 726 C CA . LYS A 1 104 ? 44.004 14.852 64.317 1.00 48.80 104 LYS A CA 1
ATOM 727 C C . LYS A 1 104 ? 43.547 15.593 63.068 1.00 51.33 104 LYS A C 1
ATOM 728 O O . LYS A 1 104 ? 44.088 15.393 61.977 1.00 57.05 104 LYS A O 1
ATOM 734 N N . GLY A 1 105 ? 42.533 16.446 63.231 1.00 49.95 105 GLY A N 1
ATOM 735 C CA . GLY A 1 105 ? 42.058 17.246 62.117 1.00 44.15 105 GLY A CA 1
ATOM 736 C C . GLY A 1 105 ? 43.130 18.109 61.487 1.00 54.34 105 GLY A C 1
ATOM 737 O O . GLY A 1 105 ? 43.017 18.463 60.309 1.00 53.17 105 GLY A O 1
ATOM 738 N N . SER A 1 106 ? 44.175 18.447 62.246 1.00 54.14 106 SER A N 1
ATOM 739 C CA . SER A 1 106 ? 45.271 19.237 61.700 1.00 43.06 106 SER A CA 1
ATOM 740 C C . SER A 1 106 ? 46.109 18.433 60.713 1.00 55.83 106 SER A C 1
ATOM 741 O O . SER A 1 106 ? 46.616 18.997 59.737 1.00 50.71 106 SER A O 1
ATOM 744 N N . GLN A 1 107 ? 46.269 17.128 60.949 1.00 54.22 107 GLN A N 1
ATOM 745 C CA . GLN A 1 107 ? 47.046 16.304 60.030 1.00 55.43 107 GLN A CA 1
ATOM 746 C C . GLN A 1 107 ? 46.443 16.325 58.631 1.00 59.81 107 GLN A C 1
ATOM 747 O O . GLN A 1 107 ? 47.169 16.423 57.633 1.00 52.61 107 GLN A O 1
ATOM 753 N N . TYR A 1 108 ? 45.115 16.240 58.537 1.00 53.92 108 TYR A N 1
ATOM 754 C CA . TYR A 1 108 ? 44.457 16.410 57.247 1.00 42.08 108 TYR A CA 1
ATOM 755 C C . TYR A 1 108 ? 44.554 17.851 56.762 1.00 47.35 108 TYR A C 1
ATOM 756 O O . TYR A 1 108 ? 44.529 18.100 55.552 1.00 56.04 108 TYR A O 1
ATOM 765 N N . GLY A 1 109 ? 44.667 18.805 57.689 1.00 48.88 109 GLY A N 1
ATOM 766 C CA . GLY A 1 109 ? 44.767 20.200 57.289 1.00 42.85 109 GLY A CA 1
ATOM 767 C C . GLY A 1 109 ? 46.089 20.522 56.622 1.00 48.76 109 GLY A C 1
ATOM 768 O O . GLY A 1 109 ? 46.127 21.157 55.565 1.00 56.99 109 GLY A O 1
ATOM 769 N N . VAL A 1 110 ? 47.198 20.091 57.232 1.00 43.86 110 VAL A N 1
ATOM 770 C CA . VAL A 1 110 ? 48.506 20.314 56.625 1.00 44.27 110 VAL A CA 1
ATOM 771 C C . VAL A 1 110 ? 48.658 19.542 55.321 1.00 53.46 110 VAL A C 1
ATOM 772 O O . VAL A 1 110 ? 49.472 19.924 54.473 1.00 64.23 110 VAL A O 1
ATOM 776 N N . GLN A 1 111 ? 47.888 18.467 55.131 1.00 49.03 111 GLN A N 1
ATOM 777 C CA . GLN A 1 111 ? 47.929 17.752 53.861 1.00 51.02 111 GLN A CA 1
ATOM 778 C C . GLN A 1 111 ? 47.099 18.463 52.801 1.00 49.44 111 GLN A C 1
ATOM 779 O O . GLN A 1 111 ? 47.471 18.472 51.622 1.00 63.22 111 GLN A O 1
ATOM 785 N N . LEU A 1 112 ? 45.974 19.064 53.198 1.00 34.17 112 LEU A N 1
ATOM 786 C CA . LEU A 1 112 ? 45.183 19.842 52.251 1.00 40.73 112 LEU A CA 1
ATOM 787 C C . LEU A 1 112 ? 45.926 21.101 51.823 1.00 43.11 112 LEU A C 1
ATOM 788 O O . LEU A 1 112 ? 45.923 21.456 50.639 1.00 33.73 112 LEU A O 1
ATOM 793 N N . GLU A 1 113 ? 46.567 21.789 52.770 1.00 58.08 113 GLU A N 1
A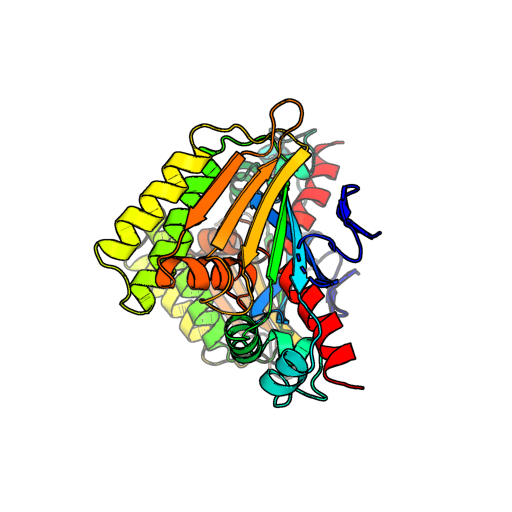TOM 794 C CA . GLU A 1 113 ? 47.309 23.000 52.431 1.00 53.93 113 GLU A CA 1
ATOM 795 C C . GLU A 1 113 ? 48.467 22.692 51.492 1.00 52.33 113 GLU A C 1
ATOM 796 O O . GLU A 1 113 ? 48.582 23.285 50.414 1.00 47.56 113 GLU A O 1
ATOM 802 N N . SER A 1 114 ? 49.339 21.761 51.890 1.00 49.04 114 SER A N 1
ATOM 803 C CA . SER A 1 114 ? 50.542 21.485 51.112 1.00 46.35 114 SER A CA 1
ATOM 804 C C . SER A 1 114 ? 50.203 21.001 49.708 1.00 51.30 114 SER A C 1
ATOM 805 O O . SER A 1 114 ? 50.900 21.335 48.744 1.00 45.29 114 SER A O 1
ATOM 808 N N . SER A 1 115 ? 49.128 20.221 49.568 1.00 48.18 115 SER A N 1
ATOM 809 C CA . SER A 1 115 ? 48.737 19.744 48.245 1.00 50.24 115 SER A CA 1
ATOM 810 C C . SER A 1 115 ? 48.189 20.880 47.388 1.00 51.57 115 SER A C 1
ATOM 811 O O . SER A 1 115 ? 48.542 21.000 46.209 1.00 53.89 115 SER A O 1
ATOM 814 N N . VAL A 1 116 ? 47.330 21.725 47.964 1.00 40.87 116 VAL A N 1
ATOM 815 C CA . VAL A 1 116 ? 46.766 22.838 47.206 1.00 50.83 116 VAL A CA 1
ATOM 816 C C . VAL A 1 116 ? 47.829 23.899 46.937 1.00 59.74 116 VAL A C 1
ATOM 817 O O . VAL A 1 116 ? 47.876 24.485 45.849 1.00 56.77 116 VAL A O 1
ATOM 821 N N . ARG A 1 117 ? 48.700 24.156 47.917 1.00 57.13 117 ARG A N 1
ATOM 822 C CA . ARG A 1 117 ? 49.750 25.154 47.732 1.00 45.73 117 ARG A CA 1
ATOM 823 C C . ARG A 1 117 ? 50.687 24.770 46.594 1.00 57.97 117 ARG A C 1
ATOM 824 O O . ARG A 1 117 ? 51.105 25.629 45.808 1.00 69.99 117 ARG A O 1
ATOM 832 N N . ASP A 1 118 ? 51.035 23.484 46.491 1.00 62.03 118 ASP A N 1
ATOM 833 C CA . ASP A 1 118 ? 51.901 23.041 45.403 1.00 58.93 118 ASP A CA 1
ATOM 834 C C . ASP A 1 118 ? 51.220 23.213 44.051 1.00 53.43 118 ASP A C 1
ATOM 835 O O . ASP A 1 118 ? 51.844 23.674 43.087 1.00 61.56 118 ASP A O 1
ATOM 840 N N . ARG A 1 119 ? 49.939 22.848 43.959 1.00 48.38 119 ARG A N 1
ATOM 841 C CA . ARG A 1 119 ? 49.204 23.050 42.717 1.00 54.72 119 ARG A CA 1
ATOM 842 C C . ARG A 1 119 ? 49.018 24.530 42.409 1.00 57.12 119 ARG A C 1
ATOM 843 O O . ARG A 1 119 ? 48.891 24.908 41.239 1.00 64.86 119 ARG A O 1
ATOM 851 N N . LEU A 1 120 ? 49.007 25.378 43.440 1.00 54.15 120 LEU A N 1
ATOM 852 C CA . LEU A 1 120 ? 48.888 26.816 43.225 1.00 57.37 120 LEU A CA 1
ATOM 853 C C . LEU A 1 120 ? 50.202 27.416 42.741 1.00 57.03 120 LEU A C 1
ATOM 854 O O . LEU A 1 120 ? 50.202 28.312 41.890 1.00 65.94 120 LEU A O 1
ATOM 859 N N . VAL A 1 121 ? 51.329 26.936 43.274 1.00 54.78 121 VAL A N 1
ATOM 860 C CA . VAL A 1 121 ? 52.631 27.433 42.839 1.00 55.48 121 VAL A CA 1
ATOM 861 C C . VAL A 1 121 ? 52.933 26.971 41.418 1.00 59.23 121 VAL A C 1
ATOM 862 O O . VAL A 1 121 ? 53.592 27.684 40.651 1.00 65.20 121 VAL A O 1
ATOM 866 N N . ALA A 1 122 ? 52.441 25.789 41.036 1.00 58.35 122 ALA A N 1
ATOM 867 C CA . ALA A 1 122 ? 52.695 25.276 39.692 1.00 57.10 122 ALA A CA 1
ATOM 868 C C . ALA A 1 122 ? 52.100 26.189 38.627 1.00 82.28 122 ALA A C 1
ATOM 869 O O . ALA A 1 122 ? 52.731 26.443 37.595 1.00 76.86 122 ALA A O 1
ATOM 871 N N . ALA A 1 123 ? 50.891 26.693 38.858 1.00 72.34 123 ALA A N 1
ATOM 872 C CA . ALA A 1 123 ? 50.230 27.591 37.920 1.00 61.21 123 ALA A CA 1
ATOM 873 C C . ALA A 1 123 ? 50.497 29.060 38.220 1.00 67.22 123 ALA A C 1
ATOM 874 O O . ALA A 1 123 ? 49.825 29.926 37.648 1.00 69.91 123 ALA A O 1
ATOM 876 N N . ASP A 1 124 ? 51.450 29.360 39.104 1.00 78.65 124 ASP A N 1
ATOM 877 C CA . ASP A 1 124 ? 51.837 30.706 39.525 1.00 74.62 124 ASP A CA 1
ATOM 878 C C . ASP A 1 124 ? 50.708 31.400 40.289 1.00 74.61 124 ASP A C 1
ATOM 879 O O . ASP A 1 124 ? 50.870 32.550 40.714 1.00 87.53 124 ASP A O 1
ATOM 884 N N . LYS A 1 125 ? 49.585 30.718 40.524 1.00 68.39 125 LYS A N 1
ATOM 885 C CA . LYS A 1 125 ? 48.415 31.327 41.148 1.00 71.40 125 LYS A CA 1
ATOM 886 C C . LYS A 1 125 ? 48.486 31.283 42.670 1.00 68.89 125 LYS A C 1
ATOM 887 O O . LYS A 1 125 ? 47.529 30.857 43.323 1.00 74.99 125 LYS A O 1
ATOM 893 N N . TYR A 1 126 ? 49.604 31.724 43.245 1.00 55.69 126 TYR A N 1
ATOM 894 C CA . TYR A 1 126 ? 49.768 31.772 44.694 1.00 69.65 126 TYR A CA 1
ATOM 895 C C . TYR A 1 126 ? 50.209 33.172 45.098 1.00 89.38 126 TYR A C 1
ATOM 896 O O . TYR A 1 126 ? 51.363 33.552 44.879 1.00 78.94 126 TYR A O 1
ATOM 905 N N . ASP A 1 127 ? 49.287 33.935 45.685 1.00 79.82 127 ASP A N 1
ATOM 906 C CA . ASP A 1 127 ? 49.605 35.245 46.236 1.00 83.43 127 ASP A CA 1
ATOM 907 C C . ASP A 1 127 ? 49.127 35.326 47.680 1.00 84.34 127 ASP A C 1
ATOM 908 O O . ASP A 1 127 ? 49.309 34.381 48.453 1.00 85.25 127 ASP A O 1
ATOM 913 N N . ASP A 1 128 ? 48.511 36.447 48.052 1.00 82.81 128 ASP A N 1
ATOM 914 C CA . ASP A 1 128 ? 47.970 36.623 49.393 1.00 82.64 128 ASP A CA 1
ATOM 915 C C . ASP A 1 128 ? 46.490 36.289 49.493 1.00 81.61 128 ASP A C 1
ATOM 916 O O . ASP A 1 128 ? 46.041 35.847 50.556 1.00 94.18 128 ASP A O 1
ATOM 921 N N . ASP A 1 129 ? 45.723 36.494 48.419 1.00 87.32 129 ASP A N 1
ATOM 922 C CA . ASP A 1 129 ? 44.318 36.098 48.431 1.00 95.38 129 ASP A CA 1
ATOM 923 C C . ASP A 1 129 ? 44.177 34.593 48.606 1.00 94.59 129 ASP A C 1
ATOM 924 O O . ASP A 1 129 ? 43.293 34.122 49.332 1.00 87.38 129 ASP A O 1
ATOM 929 N N . GLU A 1 130 ? 45.044 33.820 47.946 1.00 104.93 130 GLU A N 1
ATOM 930 C CA . GLU A 1 130 ? 45.006 32.369 48.090 1.00 90.74 130 GLU A CA 1
ATOM 931 C C . GLU A 1 130 ? 45.565 31.927 49.436 1.00 73.25 130 GLU A C 1
ATOM 932 O O . GLU A 1 130 ? 45.125 30.910 49.985 1.00 65.94 130 GLU A O 1
ATOM 938 N N . GLU A 1 131 ? 46.526 32.678 49.977 1.00 76.16 131 GLU A N 1
ATOM 939 C CA . GLU A 1 131 ? 47.153 32.301 51.240 1.00 76.22 131 GLU A CA 1
ATOM 940 C C . GLU A 1 131 ? 46.156 32.364 52.391 1.00 77.46 131 GLU A C 1
ATOM 941 O O . GLU A 1 131 ? 46.067 31.436 53.203 1.00 61.52 131 GLU A O 1
ATOM 947 N N . GLU A 1 132 ? 45.391 33.458 52.477 1.00 88.25 132 GLU A N 1
ATOM 948 C CA . GLU A 1 132 ? 44.417 33.589 53.557 1.00 83.45 132 GLU A CA 1
ATOM 949 C C . GLU A 1 132 ? 43.299 32.564 53.424 1.00 76.38 132 GLU A C 1
ATOM 950 O O . GLU A 1 132 ? 42.893 31.950 54.418 1.00 78.97 132 GLU A O 1
ATOM 956 N N . ALA A 1 133 ? 42.787 32.364 52.206 1.00 82.72 133 ALA A N 1
ATOM 957 C CA . ALA A 1 133 ? 41.770 31.339 51.992 1.00 76.14 133 ALA A CA 1
ATOM 958 C C . ALA A 1 133 ? 42.280 29.960 52.386 1.00 73.42 133 ALA A C 1
ATOM 959 O O . ALA A 1 133 ? 41.496 29.108 52.822 1.00 65.81 133 ALA A O 1
ATOM 961 N N . LEU A 1 134 ? 43.585 29.720 52.240 1.00 64.21 134 LEU A N 1
ATOM 962 C CA . LEU A 1 134 ? 44.170 28.479 52.732 1.00 53.81 134 LEU A CA 1
ATOM 963 C C . LEU A 1 134 ? 44.290 28.486 54.251 1.00 61.63 134 LEU A C 1
ATOM 964 O O . LEU A 1 134 ? 44.135 27.440 54.889 1.00 62.55 134 LEU A O 1
ATOM 969 N N . GLU A 1 135 ? 44.553 29.653 54.843 1.00 66.03 135 GLU A N 1
ATOM 970 C CA . GLU A 1 135 ? 44.648 29.742 56.297 1.00 61.09 135 GLU A CA 1
ATOM 971 C C . GLU A 1 135 ? 43.290 29.532 56.953 1.00 61.32 135 GLU A C 1
ATOM 972 O O . GLU A 1 135 ? 43.198 28.912 58.018 1.00 60.51 135 GLU A O 1
ATOM 978 N N . LYS A 1 136 ? 42.224 30.045 56.334 1.00 67.50 136 LYS A N 1
ATOM 979 C CA . LYS A 1 136 ? 40.880 29.828 56.857 1.00 63.98 136 LYS A CA 1
ATOM 980 C C . LYS A 1 136 ? 40.486 28.358 56.825 1.00 73.51 136 LYS A C 1
ATOM 981 O O . LYS A 1 136 ? 39.606 27.947 57.588 1.00 69.43 136 LYS A O 1
ATOM 987 N N . ILE A 1 137 ? 41.121 27.560 55.964 1.00 70.87 137 ILE A N 1
ATOM 988 C CA . ILE A 1 137 ? 40.808 26.138 55.893 1.00 51.86 137 ILE A CA 1
ATOM 989 C C . ILE A 1 137 ? 41.601 25.357 56.933 1.00 59.14 137 ILE A C 1
ATOM 990 O O . ILE A 1 137 ? 41.063 24.461 57.594 1.00 58.08 137 ILE A O 1
ATOM 995 N N . THR A 1 138 ? 42.886 25.681 57.099 1.00 62.14 138 THR A N 1
ATOM 996 C CA . THR A 1 138 ? 43.703 24.985 58.088 1.00 60.11 138 THR A CA 1
ATOM 997 C C . THR A 1 138 ? 43.189 25.231 59.501 1.00 64.81 138 THR A C 1
ATOM 998 O O . THR A 1 138 ? 43.139 24.306 60.321 1.00 60.52 138 THR A O 1
ATOM 1002 N N . ASP A 1 139 ? 42.803 26.472 59.803 1.00 66.14 139 ASP A N 1
ATOM 1003 C CA . ASP A 1 139 ? 42.257 26.774 61.123 1.00 68.10 139 ASP A CA 1
ATOM 1004 C C . ASP A 1 139 ? 40.915 26.090 61.344 1.00 68.80 139 ASP A C 1
ATOM 1005 O O . ASP A 1 139 ? 40.540 25.816 62.490 1.00 70.39 139 ASP A O 1
ATOM 1010 N N . PHE A 1 140 ? 40.181 25.806 60.266 1.00 53.15 140 PHE A N 1
ATOM 1011 C CA . PHE A 1 140 ? 38.893 25.132 60.400 1.00 56.45 140 PHE A CA 1
ATOM 1012 C C . PHE A 1 140 ? 39.068 23.694 60.871 1.00 62.62 140 PHE A C 1
ATOM 1013 O O . PHE A 1 140 ? 38.257 23.193 61.661 1.00 66.95 140 PHE A O 1
ATOM 1021 N N . PHE A 1 141 ? 40.120 23.018 60.412 1.00 59.63 141 PHE A N 1
ATOM 1022 C CA . PHE A 1 141 ? 40.292 21.599 60.698 1.00 59.16 141 PHE A CA 1
ATOM 1023 C C . PHE A 1 141 ? 41.103 21.331 61.957 1.00 70.55 141 PHE A C 1
ATOM 1024 O O . PHE A 1 141 ? 40.900 20.293 62.601 1.00 85.86 141 PHE A O 1
ATOM 1032 N N . GLN A 1 142 ? 42.015 22.231 62.331 1.00 66.39 142 GLN A N 1
ATOM 1033 C CA . GLN A 1 142 ? 42.847 22.001 63.509 1.00 77.07 142 GLN A CA 1
ATOM 1034 C C . GLN A 1 142 ? 42.049 21.994 64.806 1.00 64.42 142 GLN A C 1
ATOM 1035 O O . GLN A 1 142 ? 42.574 21.544 65.829 1.00 67.56 142 GLN A O 1
ATOM 1041 N N . ALA A 1 143 ? 40.805 22.476 64.791 1.00 70.81 143 ALA A N 1
ATOM 1042 C CA . ALA A 1 143 ? 39.994 22.475 66.002 1.00 81.48 143 ALA A CA 1
ATOM 1043 C C . ALA A 1 143 ? 39.266 21.153 66.204 1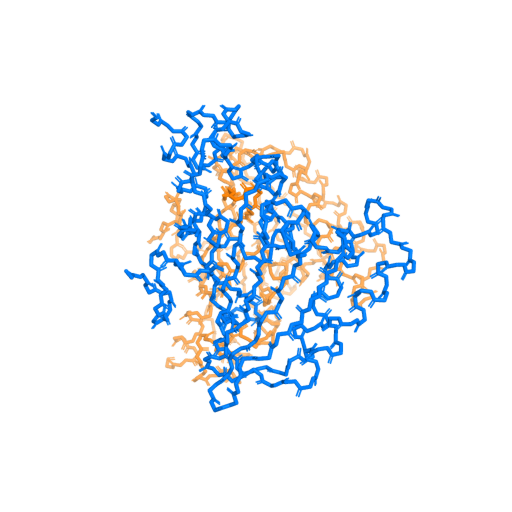.00 75.00 143 ALA A C 1
ATOM 1044 O O . ALA A 1 143 ? 38.976 20.778 67.346 1.00 68.29 143 ALA A O 1
ATOM 1046 N N . LYS A 1 144 ? 38.969 20.439 65.124 1.00 59.31 144 LYS A N 1
ATOM 1047 C CA . LYS A 1 144 ? 38.193 19.210 65.182 1.00 63.49 144 LYS A CA 1
ATOM 1048 C C . LYS A 1 144 ? 39.100 17.985 65.179 1.00 59.90 144 LYS A C 1
ATOM 1049 O O . LYS A 1 144 ? 40.255 18.031 64.749 1.00 51.79 144 LYS A O 1
ATOM 1055 N N . TYR A 1 145 ? 38.549 16.878 65.673 1.00 46.21 145 TYR A N 1
ATOM 1056 C CA . TYR A 1 145 ? 39.254 15.608 65.781 1.00 56.72 145 TYR A CA 1
ATOM 1057 C C . TYR A 1 145 ? 38.460 14.556 65.019 1.00 55.92 145 TYR A C 1
ATOM 1058 O O . TYR A 1 145 ? 37.245 14.431 65.211 1.00 55.07 145 TYR A O 1
ATOM 1067 N N . PHE A 1 146 ? 39.143 13.806 64.155 1.00 39.18 146 PHE A N 1
ATOM 1068 C CA . PHE A 1 146 ? 38.481 12.895 63.222 1.00 48.11 146 PHE A CA 1
ATOM 1069 C C . PHE A 1 146 ? 38.243 11.556 63.909 1.00 54.98 146 PHE A C 1
ATOM 1070 O O . PHE A 1 146 ? 39.156 10.737 64.036 1.00 52.70 146 PHE A O 1
ATOM 1078 N N . LYS A 1 147 ? 36.998 11.326 64.349 1.00 41.16 147 LYS A N 1
ATOM 1079 C CA . LYS A 1 147 ? 36.606 10.032 64.883 1.00 43.74 147 LYS A CA 1
ATOM 1080 C C . LYS A 1 147 ? 36.092 9.133 63.761 1.00 41.02 147 LYS A C 1
ATOM 1081 O O . LYS A 1 147 ? 35.572 9.624 62.753 1.00 28.55 147 LYS A O 1
ATOM 1087 N N . PRO A 1 148 ? 36.229 7.804 63.904 1.00 40.78 148 PRO A N 1
ATOM 1088 C CA . PRO A 1 148 ? 35.811 6.899 62.822 1.00 33.89 148 PRO A CA 1
ATOM 1089 C C . PRO A 1 148 ? 34.324 6.997 62.524 1.00 36.85 148 PRO A C 1
ATOM 1090 O O . PRO A 1 148 ? 33.516 6.232 63.062 1.00 56.66 148 PRO A O 1
ATOM 1094 N N . GLY A 1 149 ? 33.959 7.939 61.660 1.00 29.07 149 GLY A N 1
ATOM 1095 C CA . GLY A 1 149 ? 32.571 8.186 61.331 1.00 35.66 149 GLY A CA 1
ATOM 1096 C C . GLY A 1 149 ? 32.354 9.614 60.880 1.00 42.44 149 GLY A C 1
ATOM 1097 O O . GLY A 1 149 ? 31.359 9.921 60.215 1.00 35.35 149 GLY A O 1
ATOM 1098 N N . SER A 1 150 ? 33.286 10.493 61.243 1.00 31.56 150 SER A N 1
ATOM 1099 C CA . SER A 1 150 ? 33.221 11.883 60.821 1.00 33.24 150 SER A CA 1
ATOM 1100 C C . SER A 1 150 ? 33.220 11.977 59.300 1.00 38.76 150 SER A C 1
ATOM 1101 O O . SER A 1 150 ? 33.882 11.194 58.613 1.00 44.04 150 SER A O 1
ATOM 1104 N N . VAL A 1 151 ? 32.464 12.936 58.773 1.00 31.76 151 VAL A N 1
ATOM 1105 C CA . VAL A 1 151 ? 32.267 13.085 57.335 1.00 32.35 151 VAL A CA 1
ATOM 1106 C C . VAL A 1 151 ? 32.583 14.523 56.949 1.00 39.82 151 VAL A C 1
ATOM 1107 O O . VAL A 1 151 ? 31.832 15.444 57.295 1.00 39.77 151 VAL A O 1
ATOM 1111 N N . ILE A 1 152 ? 33.689 14.718 56.236 1.00 39.61 152 ILE A N 1
ATOM 1112 C CA . ILE A 1 152 ? 33.970 15.994 55.594 1.00 33.37 152 ILE A CA 1
ATOM 1113 C C . ILE A 1 152 ? 33.233 16.037 54.263 1.00 36.00 152 ILE A C 1
ATOM 1114 O O . ILE A 1 152 ? 33.196 15.045 53.526 1.00 40.66 152 ILE A O 1
ATOM 1119 N N . THR A 1 153 ? 32.633 17.184 53.951 1.00 44.86 153 THR A N 1
ATOM 1120 C CA . THR A 1 153 ? 31.817 17.330 52.753 1.00 39.76 153 THR A CA 1
ATOM 1121 C C . THR A 1 153 ? 32.225 18.596 52.017 1.00 37.91 153 THR A C 1
ATOM 1122 O O . THR A 1 153 ? 32.206 19.688 52.594 1.00 31.09 153 THR A O 1
ATOM 1126 N N . PHE A 1 154 ? 32.594 18.445 50.748 1.00 48.79 154 PHE A N 1
ATOM 1127 C CA . PHE A 1 154 ? 32.905 19.560 49.865 1.00 39.52 154 PHE A CA 1
ATOM 1128 C C . PHE A 1 154 ? 31.744 19.742 48.898 1.00 47.29 154 PHE A C 1
ATOM 1129 O O . PHE A 1 154 ? 31.404 18.815 48.156 1.00 43.93 154 PHE A O 1
ATOM 1137 N N . HIS A 1 155 ? 31.137 20.925 48.907 1.00 58.84 155 HIS A N 1
ATOM 1138 C CA . HIS A 1 155 ? 30.019 21.240 48.020 1.00 53.53 155 HIS A CA 1
ATOM 1139 C C . HIS A 1 155 ? 30.495 22.247 46.980 1.00 59.26 155 HIS A C 1
ATOM 1140 O O . HIS A 1 155 ? 30.821 23.391 47.319 1.00 66.83 155 HIS A O 1
ATOM 1147 N N . PHE A 1 156 ? 30.528 21.823 45.718 1.00 56.01 156 PHE A N 1
ATOM 1148 C CA . PHE A 1 156 ? 30.907 22.698 44.613 1.00 52.54 156 PHE A CA 1
ATOM 1149 C C . PHE A 1 156 ? 29.679 22.987 43.764 1.00 61.60 156 PHE A C 1
ATOM 1150 O O . PHE A 1 156 ? 29.262 22.133 42.966 1.00 63.63 156 PHE A O 1
ATOM 1158 N N . PRO A 1 157 ? 29.061 24.156 43.894 1.00 66.18 157 PRO A N 1
ATOM 1159 C CA . PRO A 1 157 ? 27.915 24.490 43.044 1.00 63.46 157 PRO A CA 1
ATOM 1160 C C . PRO A 1 157 ? 28.326 24.622 41.584 1.00 56.71 157 PRO A C 1
ATOM 1161 O O . PRO A 1 157 ? 29.505 24.704 41.235 1.00 53.37 157 PRO A O 1
ATOM 1165 N N . ALA A 1 158 ? 27.310 24.642 40.719 1.00 59.71 158 ALA A N 1
ATOM 1166 C CA . ALA A 1 158 ? 27.557 24.639 39.281 1.00 58.83 158 ALA A CA 1
ATOM 1167 C C . ALA A 1 158 ? 28.218 25.933 38.824 1.00 45.07 158 ALA A C 1
ATOM 1168 O O . ALA A 1 158 ? 29.182 25.911 38.049 1.00 35.95 158 ALA A O 1
ATOM 1170 N N . THR A 1 159 ? 27.715 27.074 39.291 1.00 61.04 159 THR A N 1
ATOM 1171 C CA . THR A 1 159 ? 28.225 28.373 38.884 1.00 63.95 159 THR A CA 1
ATOM 1172 C C . THR A 1 159 ? 28.589 29.193 40.114 1.00 75.40 159 THR A C 1
ATOM 1173 O O . THR A 1 159 ? 28.114 28.935 41.223 1.00 73.96 159 THR A O 1
ATOM 1177 N N . SER A 1 160 ? 29.445 30.195 39.899 1.00 98.93 160 SER A N 1
ATOM 1178 C CA . SER A 1 160 ? 29.844 31.081 40.986 1.00 93.00 160 SER A CA 1
ATOM 1179 C C . SER A 1 160 ? 28.682 31.912 41.508 1.00 91.59 160 SER A C 1
ATOM 1180 O O . SER A 1 160 ? 28.770 32.455 42.615 1.00 84.30 160 SER A O 1
ATOM 1183 N N . ALA A 1 161 ? 27.600 32.029 40.735 1.00 89.99 161 ALA A N 1
ATOM 1184 C CA . ALA A 1 161 ? 26.426 32.763 41.198 1.00 90.20 161 ALA A CA 1
ATOM 1185 C C . ALA A 1 161 ? 25.805 32.085 42.411 1.00 100.41 161 ALA A C 1
ATOM 1186 O O . ALA A 1 161 ? 25.612 32.710 43.462 1.00 112.26 161 ALA A O 1
ATOM 1188 N N . ALA A 1 162 ? 25.482 30.804 42.284 1.00 106.65 162 ALA A N 1
ATOM 1189 C CA . ALA A 1 162 ? 24.883 30.063 43.389 1.00 110.46 162 ALA A CA 1
ATOM 1190 C C . ALA A 1 162 ? 25.961 29.704 44.404 1.00 106.38 162 ALA A C 1
ATOM 1191 O O . ALA A 1 162 ? 26.895 28.961 44.090 1.00 101.42 162 ALA A O 1
ATOM 1193 N N . GLY A 1 163 ? 25.837 30.233 45.620 1.00 123.00 163 GLY A N 1
ATOM 1194 C CA . GLY A 1 163 ? 26.750 29.970 46.719 1.00 107.09 163 GLY A CA 1
ATOM 1195 C C . GLY A 1 163 ? 28.196 30.266 46.359 1.00 107.27 163 GLY A C 1
ATOM 1196 O O . GLY A 1 163 ? 28.508 31.171 45.576 1.00 114.11 163 GLY A O 1
ATOM 1197 N N . ALA A 1 164 ? 29.101 29.481 46.943 1.00 90.07 164 ALA A N 1
ATOM 1198 C CA . ALA A 1 164 ? 30.532 29.612 46.694 1.00 92.42 164 ALA A CA 1
ATOM 1199 C C . ALA A 1 164 ? 31.188 28.239 46.688 1.00 106.52 164 ALA A C 1
ATOM 1200 O O . ALA A 1 164 ? 31.202 27.561 45.657 1.00 105.39 164 ALA A O 1
ATOM 1202 N N . VAL A 1 165 ? 31.751 27.835 47.829 1.00 100.84 165 VAL A N 1
ATOM 1203 C CA . VAL A 1 165 ? 32.198 26.464 48.069 1.00 92.90 165 VAL A CA 1
ATOM 1204 C C . VAL A 1 165 ? 31.984 26.169 49.546 1.00 78.23 165 VAL A C 1
ATOM 1205 O O . VAL A 1 165 ? 32.551 26.843 50.411 1.00 77.96 165 VAL A O 1
ATOM 1209 N N . GLU A 1 166 ? 31.160 25.169 49.847 1.00 72.94 166 GLU A N 1
ATOM 1210 C CA . GLU A 1 166 ? 30.804 24.839 51.220 1.00 74.26 166 GLU A CA 1
ATOM 1211 C C . GLU A 1 166 ? 31.585 23.610 51.668 1.00 69.60 166 GLU A C 1
ATOM 1212 O O . GLU A 1 166 ? 31.458 22.535 51.071 1.00 70.67 166 GLU A O 1
ATOM 1218 N N . ILE A 1 167 ? 32.388 23.773 52.714 1.00 57.80 167 ILE A N 1
ATOM 1219 C CA . ILE A 1 167 ? 33.153 22.682 53.307 1.00 52.46 167 ILE A CA 1
ATOM 1220 C C . ILE A 1 167 ? 32.481 22.347 54.632 1.00 49.88 167 ILE A C 1
ATOM 1221 O O . ILE A 1 167 ? 32.645 23.061 55.627 1.00 44.12 167 ILE A O 1
ATOM 1226 N N . SER A 1 168 ? 31.716 21.261 54.649 1.00 53.23 168 SER A N 1
ATOM 1227 C CA . SER A 1 168 ? 30.966 20.847 55.823 1.00 51.40 168 SER A CA 1
ATOM 1228 C C . SER A 1 168 ? 31.711 19.758 56.586 1.00 49.16 168 SER A C 1
ATOM 1229 O O . SER A 1 168 ? 32.445 18.955 56.005 1.00 58.23 168 SER A O 1
ATOM 1232 N N . PHE A 1 169 ? 31.513 19.743 57.902 1.00 61.86 169 PHE A N 1
ATOM 1233 C CA . PHE A 1 169 ? 32.029 18.695 58.768 1.00 54.65 169 PHE A CA 1
ATOM 1234 C C . PHE A 1 169 ? 30.886 18.136 59.600 1.00 56.31 169 PHE A C 1
ATOM 1235 O O . PHE A 1 169 ? 30.033 18.890 60.076 1.00 74.07 169 PHE A O 1
ATOM 1243 N N . ALA A 1 170 ? 30.871 16.816 59.779 1.00 49.85 170 ALA A N 1
ATOM 1244 C CA . ALA A 1 170 ? 29.784 16.144 60.491 1.00 47.40 170 ALA A CA 1
ATOM 1245 C C . ALA A 1 170 ? 30.369 14.987 61.294 1.00 49.57 170 ALA A C 1
ATOM 1246 O O . ALA A 1 170 ? 30.616 13.907 60.748 1.00 55.42 170 ALA A O 1
ATOM 1248 N N . THR A 1 171 ? 30.582 15.213 62.586 1.00 61.36 171 THR A N 1
ATOM 1249 C CA . THR A 1 171 ? 30.998 14.173 63.513 1.00 68.32 171 THR A CA 1
ATOM 1250 C C . THR A 1 171 ? 29.837 13.805 64.428 1.00 76.00 171 THR A C 1
ATOM 1251 O O . THR A 1 171 ? 28.901 14.586 64.627 1.00 81.99 171 THR A O 1
ATOM 1255 N N . GLU A 1 172 ? 29.902 12.596 64.981 1.00 85.96 172 GLU A N 1
ATOM 1256 C CA . GLU A 1 172 ? 28.831 12.115 65.843 1.00 85.30 172 GLU A CA 1
ATOM 1257 C C . GLU A 1 172 ? 28.784 12.927 67.131 1.00 99.58 172 GLU A C 1
ATOM 1258 O O . GLU A 1 172 ? 29.805 13.108 67.802 1.00 96.69 172 GLU A O 1
ATOM 1264 N N . GLY A 1 173 ? 27.596 13.419 67.473 1.00 100.45 173 GLY A N 1
ATOM 1265 C CA . GLY A 1 173 ? 27.430 14.245 68.651 1.00 94.84 173 GLY A CA 1
ATOM 1266 C C . GLY A 1 173 ? 27.164 15.696 68.312 1.00 106.64 173 GLY A C 1
ATOM 1267 O O . GLY A 1 173 ? 26.016 16.150 68.347 1.00 113.55 173 GLY A O 1
ATOM 1268 N N . LYS A 1 174 ? 28.219 16.435 67.976 1.00 101.48 174 LYS A N 1
ATOM 1269 C CA . LYS A 1 174 ? 28.075 17.835 67.615 1.00 96.25 174 LYS A CA 1
ATOM 1270 C C . LYS A 1 174 ? 27.370 17.970 66.265 1.00 93.42 174 LYS A C 1
ATOM 1271 O O . LYS A 1 174 ? 27.203 17.002 65.516 1.00 92.04 174 LYS A O 1
ATOM 1277 N N . ASP A 1 175 ? 26.951 19.195 65.960 1.00 96.04 175 ASP A N 1
ATOM 1278 C CA . ASP A 1 175 ? 26.199 19.467 64.748 1.00 97.63 175 ASP A CA 1
ATOM 1279 C C . ASP A 1 175 ? 27.146 19.691 63.570 1.00 87.78 175 ASP A C 1
ATOM 1280 O O . ASP A 1 175 ? 28.371 19.623 63.697 1.00 66.83 175 ASP A O 1
ATOM 1285 N N . ALA A 1 176 ? 26.566 19.965 62.403 1.00 89.87 176 ALA A N 1
ATOM 1286 C CA . ALA A 1 176 ? 27.341 20.107 61.174 1.00 61.56 176 ALA A CA 1
ATOM 1287 C C . ALA A 1 176 ? 28.087 21.435 61.181 1.00 54.88 176 ALA A C 1
ATOM 1288 O O . ALA A 1 176 ? 27.475 22.501 61.059 1.00 75.75 176 ALA A O 1
ATOM 1290 N N . ALA A 1 177 ? 29.409 21.375 61.321 1.00 61.18 177 ALA A N 1
ATOM 1291 C CA . ALA A 1 177 ? 30.243 22.569 61.243 1.00 71.93 177 ALA A CA 1
ATOM 1292 C C . ALA A 1 177 ? 30.588 22.843 59.785 1.00 69.55 177 ALA A C 1
ATOM 1293 O O . ALA A 1 177 ? 31.205 22.004 59.119 1.00 75.95 177 ALA A O 1
ATOM 1295 N N . LYS A 1 178 ? 30.193 24.012 59.291 1.00 57.47 178 LYS A N 1
ATOM 1296 C CA . LYS A 1 178 ? 30.353 24.368 57.892 1.00 54.14 178 LYS A CA 1
ATOM 1297 C C . LYS A 1 178 ? 31.254 25.591 57.760 1.00 52.27 178 LYS A C 1
ATOM 1298 O O . LYS A 1 178 ? 31.398 26.388 58.690 1.00 54.84 178 LYS A O 1
ATOM 1304 N N . MET A 1 179 ? 31.867 25.724 56.585 1.00 59.62 179 MET A N 1
ATOM 1305 C CA . MET A 1 179 ? 32.727 26.860 56.291 1.00 52.13 179 MET A CA 1
ATOM 1306 C C . MET A 1 179 ? 32.657 27.155 54.799 1.00 67.81 179 MET A C 1
ATOM 1307 O O . MET A 1 179 ? 32.619 26.235 53.978 1.00 74.49 179 MET A O 1
ATOM 1312 N N . LYS A 1 180 ? 32.635 28.441 54.463 1.00 76.00 180 LYS A N 1
ATOM 1313 C CA . LYS A 1 180 ? 32.530 28.901 53.086 1.00 76.23 180 LYS A CA 1
ATOM 1314 C C . LYS A 1 180 ? 33.869 29.447 52.610 1.00 68.14 180 LYS A C 1
ATOM 1315 O O . LYS A 1 180 ? 34.563 30.151 53.353 1.00 69.59 180 LYS A O 1
ATOM 1321 N N . VAL A 1 181 ? 34.230 29.119 51.372 1.00 75.05 181 VAL A N 1
ATOM 1322 C CA . VAL A 1 181 ? 35.382 29.710 50.705 1.00 95.97 181 VAL A CA 1
ATOM 1323 C C . VAL A 1 181 ? 34.936 30.195 49.333 1.00 97.56 181 VAL A C 1
ATOM 1324 O O . VAL A 1 181 ? 34.116 29.550 48.668 1.00 93.62 181 VAL A O 1
ATOM 1328 N N . GLU A 1 182 ? 35.441 31.362 48.930 1.00 88.69 182 GLU A N 1
ATOM 1329 C CA . GLU A 1 182 ? 35.069 31.969 47.661 1.00 86.25 182 GLU A CA 1
ATOM 1330 C C . GLU A 1 182 ? 36.247 32.232 46.738 1.00 89.50 182 GLU A C 1
ATOM 1331 O O . GLU A 1 182 ? 36.028 32.474 45.546 1.00 91.22 182 GLU A O 1
ATOM 1337 N N . ASN A 1 183 ? 37.478 32.202 47.246 1.00 87.82 183 ASN A N 1
ATOM 1338 C CA . ASN A 1 183 ? 38.655 32.297 46.393 1.00 87.52 183 ASN A CA 1
ATOM 1339 C C . ASN A 1 183 ? 38.704 31.091 45.466 1.00 77.50 183 ASN A C 1
ATOM 1340 O O . ASN A 1 183 ? 39.180 30.019 45.854 1.00 77.99 183 ASN A O 1
ATOM 1345 N N . GLU A 1 184 ? 38.209 31.258 44.237 1.00 77.49 184 GLU A N 1
ATOM 1346 C CA . GLU A 1 184 ? 38.034 30.136 43.323 1.00 67.29 184 GLU A CA 1
ATOM 1347 C C . GLU A 1 184 ? 39.346 29.484 42.906 1.00 71.92 184 GLU A C 1
ATOM 1348 O O . GLU A 1 184 ? 39.314 28.380 42.354 1.00 67.77 184 GLU A O 1
ATOM 1354 N N . ASN A 1 185 ? 40.492 30.122 43.154 1.00 59.35 185 ASN A N 1
ATOM 1355 C CA . ASN A 1 185 ? 41.767 29.468 42.877 1.00 62.72 185 ASN A CA 1
ATOM 1356 C C . ASN A 1 185 ? 41.971 28.262 43.788 1.00 61.56 185 ASN A C 1
ATOM 1357 O O . ASN A 1 185 ? 42.274 27.159 43.317 1.00 46.47 185 ASN A O 1
ATOM 1362 N N . VAL A 1 186 ? 41.802 28.455 45.098 1.00 62.62 186 VAL A N 1
ATOM 1363 C CA . VAL A 1 186 ? 41.943 27.351 46.042 1.00 45.05 186 VAL A CA 1
ATOM 1364 C C . VAL A 1 186 ? 40.837 26.321 45.836 1.00 41.88 186 VAL A C 1
ATOM 1365 O O . VAL A 1 186 ? 41.056 25.117 46.024 1.00 40.60 186 VAL A O 1
ATOM 1369 N N . ALA A 1 187 ? 39.649 26.765 45.421 1.00 54.03 187 ALA A N 1
ATOM 1370 C CA . ALA A 1 187 ? 38.524 25.854 45.238 1.00 42.69 187 ALA A CA 1
ATOM 1371 C C . ALA A 1 187 ? 38.817 24.822 44.154 1.00 50.21 187 ALA A C 1
ATOM 1372 O O . ALA A 1 187 ? 38.740 23.611 44.393 1.00 45.66 187 ALA A O 1
ATOM 1374 N N . ARG A 1 188 ? 39.157 25.283 42.951 1.00 57.92 188 ARG A N 1
ATOM 1375 C CA . ARG A 1 188 ? 39.419 24.380 41.838 1.00 52.46 188 ARG A CA 1
ATOM 1376 C C . ARG A 1 188 ? 40.782 23.704 41.919 1.00 49.41 188 ARG A C 1
ATOM 1377 O O . ARG A 1 188 ? 41.124 22.927 41.021 1.00 64.84 188 ARG A O 1
ATOM 1385 N N . MET A 1 189 ? 41.567 23.977 42.961 1.00 50.72 189 MET A N 1
ATOM 1386 C CA . MET A 1 189 ? 42.749 23.173 43.257 1.00 37.85 189 MET A CA 1
ATOM 1387 C C . MET A 1 189 ? 42.428 22.041 44.223 1.00 39.03 189 MET A C 1
ATOM 1388 O O . MET A 1 189 ? 42.991 20.947 44.105 1.00 39.44 189 MET A O 1
ATOM 1393 N N . ILE A 1 190 ? 41.531 22.287 45.183 1.00 40.92 190 ILE A N 1
ATOM 1394 C CA . ILE A 1 190 ? 40.961 21.195 45.967 1.00 35.16 190 ILE A CA 1
ATOM 1395 C C . ILE A 1 190 ? 40.237 20.221 45.047 1.00 30.02 190 ILE A C 1
ATOM 1396 O O . ILE A 1 190 ? 40.284 19.000 45.241 1.00 35.21 190 ILE A O 1
ATOM 1401 N N . GLN A 1 191 ? 39.562 20.752 44.026 1.00 34.52 191 GLN A N 1
ATOM 1402 C CA . GLN A 1 191 ? 38.899 19.908 43.040 1.00 40.39 191 GLN A CA 1
ATOM 1403 C C . GLN A 1 191 ? 39.904 19.053 42.277 1.00 44.11 191 GLN A C 1
ATOM 1404 O O . GLN A 1 191 ? 39.655 17.872 42.015 1.00 37.72 191 GLN A O 1
ATOM 1410 N N . LYS A 1 192 ? 41.048 19.637 41.909 1.00 38.09 192 LYS A N 1
ATOM 1411 C CA . LYS A 1 192 ? 42.094 18.863 41.250 1.00 39.07 192 LYS A CA 1
ATOM 1412 C C . LYS A 1 192 ? 42.718 17.842 42.193 1.00 39.87 192 LYS A C 1
ATOM 1413 O O . LYS A 1 192 ? 43.230 16.813 41.738 1.00 40.69 192 LYS A O 1
ATOM 1419 N N . TRP A 1 193 ? 42.685 18.107 43.502 1.00 35.06 193 TRP A N 1
ATOM 1420 C CA . TRP A 1 193 ? 43.284 17.185 44.460 1.00 33.99 193 TRP A CA 1
ATOM 1421 C C . TRP A 1 193 ? 42.538 15.860 44.514 1.00 30.86 193 TRP A C 1
ATOM 1422 O O . TRP A 1 193 ? 43.149 14.815 44.772 1.00 29.00 193 TRP A O 1
ATOM 1433 N N . TYR A 1 194 ? 41.227 15.876 44.276 1.00 34.81 194 TYR A N 1
ATOM 1434 C CA . TYR A 1 194 ? 40.419 14.666 44.324 1.00 27.51 194 TYR A CA 1
ATOM 1435 C C . TYR A 1 194 ? 40.058 14.126 42.950 1.00 29.76 194 TYR A C 1
ATOM 1436 O O . TYR A 1 194 ? 39.890 12.912 42.798 1.00 34.75 194 TYR A O 1
ATOM 1445 N N . LEU A 1 195 ? 39.934 14.994 41.946 1.00 31.89 195 LEU A N 1
ATOM 1446 C CA . LEU A 1 195 ? 39.534 14.585 40.609 1.00 27.86 195 LEU A CA 1
ATOM 1447 C C . LEU A 1 195 ? 40.684 14.566 39.613 1.00 30.04 195 LEU A C 1
ATOM 1448 O O . LEU A 1 195 ? 40.451 14.312 38.427 1.00 28.53 195 LEU A O 1
ATOM 1453 N N . GLY A 1 196 ? 41.910 14.829 40.052 1.00 36.42 196 GLY A N 1
ATOM 1454 C CA . GLY A 1 196 ? 43.045 14.784 39.154 1.00 26.34 196 GLY A CA 1
ATOM 1455 C C . GLY A 1 196 ? 43.284 13.392 38.597 1.00 34.77 196 GLY A C 1
ATOM 1456 O O . GLY A 1 196 ? 42.726 12.392 39.050 1.00 73.63 196 GLY A O 1
ATOM 1457 N N . GLY A 1 197 ? 44.134 13.337 37.577 1.00 25.77 197 GLY A N 1
ATOM 1458 C CA . GLY A 1 197 ? 44.495 12.069 36.974 1.00 38.48 197 GLY A CA 1
ATOM 1459 C C . GLY A 1 197 ? 45.495 11.297 37.810 1.00 36.08 197 GLY A C 1
ATOM 1460 O O . GLY A 1 197 ? 45.169 10.832 38.907 1.00 27.90 197 GLY A O 1
ATOM 1461 N N . ASP A 1 198 ? 46.722 11.164 37.306 1.00 42.87 198 ASP A N 1
ATOM 1462 C CA . ASP A 1 198 ? 47.798 10.510 38.042 1.00 29.92 198 ASP A CA 1
ATOM 1463 C C . ASP A 1 198 ? 48.230 11.288 39.278 1.00 30.94 198 ASP A C 1
ATOM 1464 O O . ASP A 1 198 ? 49.084 10.799 40.027 1.00 42.98 198 ASP A O 1
ATOM 1469 N N . SER A 1 199 ? 47.664 12.472 39.513 1.00 34.68 199 SER A N 1
ATOM 1470 C CA . SER A 1 199 ? 48.070 13.332 40.614 1.00 41.57 199 SER A CA 1
ATOM 1471 C C . SER A 1 199 ? 47.083 13.354 41.773 1.00 33.15 199 SER A C 1
ATOM 1472 O O . SER A 1 199 ? 47.400 13.937 42.817 1.00 34.21 199 SER A O 1
ATOM 1475 N N . ALA A 1 200 ? 45.910 12.741 41.627 1.00 29.99 200 ALA A N 1
ATOM 1476 C CA . ALA A 1 200 ? 44.912 12.770 42.683 1.00 21.33 200 ALA A CA 1
ATOM 1477 C C . ALA A 1 200 ? 45.405 12.022 43.919 1.00 21.02 200 ALA A C 1
ATOM 1478 O O . ALA A 1 200 ? 46.335 11.213 43.865 1.00 21.58 200 ALA A O 1
ATOM 1480 N N . VAL A 1 201 ? 44.758 12.306 45.052 1.00 21.31 201 VAL A N 1
ATOM 1481 C CA . VAL A 1 201 ? 45.150 11.685 46.312 1.00 16.68 201 VAL A CA 1
ATOM 1482 C C . VAL A 1 201 ? 44.629 10.257 46.432 1.00 25.14 201 VAL A C 1
ATOM 1483 O O . VAL A 1 201 ? 45.221 9.447 47.158 1.00 23.03 201 VAL A O 1
ATOM 1487 N N . SER A 1 202 ? 43.551 9.917 45.726 1.00 28.11 202 SER A N 1
ATOM 1488 C CA . SER A 1 202 ? 42.963 8.579 45.776 1.00 25.75 202 SER A CA 1
ATOM 1489 C C . SER A 1 202 ? 42.833 8.034 44.361 1.00 30.59 202 SER A C 1
ATOM 1490 O O . SER A 1 202 ? 41.823 8.271 43.682 1.00 27.84 202 SER A O 1
ATOM 1493 N N . PRO A 1 203 ? 43.838 7.300 43.879 1.00 22.27 203 PRO A N 1
ATOM 1494 C CA . PRO A 1 203 ? 43.705 6.657 42.563 1.00 18.92 203 PRO A CA 1
ATOM 1495 C C . PRO A 1 203 ? 42.583 5.636 42.510 1.00 23.01 203 PRO A C 1
ATOM 1496 O O . PRO A 1 203 ? 42.002 5.423 41.438 1.00 34.60 203 PRO A O 1
ATOM 1500 N N . THR A 1 204 ? 42.260 4.999 43.639 1.00 28.31 204 THR A N 1
ATOM 1501 C CA . THR A 1 204 ? 41.139 4.064 43.667 1.00 24.07 204 THR A CA 1
ATOM 1502 C C . THR A 1 204 ? 39.833 4.766 43.319 1.00 30.46 204 THR A C 1
ATOM 1503 O O . THR A 1 204 ? 38.971 4.189 42.644 1.00 24.45 204 THR A O 1
ATOM 1507 N N . THR A 1 205 ? 39.667 6.011 43.771 1.00 31.22 205 THR A N 1
ATOM 1508 C CA . THR A 1 205 ? 38.500 6.788 43.376 1.00 35.01 205 THR A CA 1
ATOM 1509 C C . THR A 1 205 ? 38.561 7.170 41.903 1.00 33.62 205 THR A C 1
ATOM 1510 O O . THR A 1 205 ? 37.521 7.257 41.241 1.00 30.62 205 THR A O 1
ATOM 1514 N N . VAL A 1 206 ? 39.767 7.384 41.371 1.00 18.90 206 VAL A N 1
ATOM 1515 C CA . VAL A 1 206 ? 39.907 7.763 39.968 1.00 19.99 206 VAL A CA 1
ATOM 1516 C C . VAL A 1 206 ? 39.520 6.606 39.056 1.00 21.10 206 VAL A C 1
ATOM 1517 O O . VAL A 1 206 ? 38.856 6.801 38.031 1.00 21.35 206 VAL A O 1
ATOM 1521 N N . ARG A 1 207 ? 39.927 5.382 39.410 1.00 19.95 207 ARG A N 1
ATOM 1522 C CA . ARG A 1 207 ? 39.569 4.226 38.596 1.00 20.32 207 ARG A CA 1
ATOM 1523 C C . ARG A 1 207 ? 38.063 3.995 38.583 1.00 24.07 207 ARG A C 1
ATOM 1524 O O . ARG A 1 207 ? 37.528 3.458 37.607 1.00 29.54 207 ARG A O 1
ATOM 1532 N N . SER A 1 208 ? 37.366 4.391 39.650 1.00 21.75 208 SER A N 1
ATOM 1533 C CA . SER A 1 208 ? 35.918 4.220 39.682 1.00 31.03 208 SER A CA 1
ATOM 1534 C C . SER A 1 208 ? 35.226 5.201 38.741 1.00 32.38 208 SER A C 1
ATOM 1535 O O . SER A 1 208 ? 34.261 4.837 38.058 1.00 33.66 208 SER A O 1
ATOM 1538 N N . MET A 1 209 ? 35.700 6.448 38.699 1.00 25.56 209 MET A N 1
ATOM 1539 C CA . MET A 1 209 ? 35.150 7.413 37.754 1.00 30.87 209 MET A CA 1
ATOM 1540 C C . MET A 1 209 ? 35.417 6.987 36.317 1.00 28.23 209 MET A C 1
ATOM 1541 O O . MET A 1 209 ? 34.569 7.177 35.438 1.00 30.25 209 MET A O 1
ATOM 1546 N N . ALA A 1 210 ? 36.590 6.403 36.062 1.00 29.87 210 ALA A N 1
ATOM 1547 C CA . ALA A 1 210 ? 36.927 5.971 34.711 1.00 24.21 210 ALA A CA 1
ATOM 1548 C C . ALA A 1 210 ? 35.948 4.917 34.211 1.00 32.45 210 ALA A C 1
ATOM 1549 O O . ALA A 1 210 ? 35.458 4.995 33.079 1.00 41.60 210 ALA A O 1
ATOM 1551 N N . ASP A 1 211 ? 35.646 3.922 35.047 1.00 38.88 211 ASP A N 1
ATOM 1552 C CA . ASP A 1 211 ? 34.701 2.885 34.645 1.00 30.11 211 ASP A CA 1
ATOM 1553 C C . ASP A 1 211 ? 33.286 3.429 34.520 1.00 32.42 211 ASP A C 1
ATOM 1554 O O . ASP A 1 211 ? 32.501 2.929 33.706 1.00 39.28 211 ASP A O 1
ATOM 1559 N N . ARG A 1 212 ? 32.941 4.449 35.308 1.00 30.72 212 ARG A N 1
ATOM 1560 C CA . ARG A 1 212 ? 31.601 5.020 35.246 1.00 33.85 212 ARG A CA 1
ATOM 1561 C C . ARG A 1 212 ? 31.438 5.916 34.025 1.00 39.76 212 ARG A C 1
ATOM 1562 O O . ARG A 1 212 ? 30.496 5.747 33.243 1.00 44.41 212 ARG A O 1
ATOM 1570 N N . PHE A 1 213 ? 32.347 6.881 33.849 1.00 29.19 213 PHE A N 1
ATOM 1571 C CA . PHE A 1 213 ? 32.250 7.788 32.709 1.00 29.12 213 PHE A CA 1
ATOM 1572 C C . PHE A 1 213 ? 32.400 7.055 31.382 1.00 36.39 213 PHE A C 1
ATOM 1573 O O . PHE A 1 213 ? 31.815 7.477 30.378 1.00 48.39 213 PHE A O 1
ATOM 1581 N N . ALA A 1 214 ? 33.167 5.980 31.384 1.00 28.28 214 ALA A N 1
ATOM 1582 C CA . ALA A 1 214 ? 33.388 5.215 30.144 1.00 36.89 214 ALA A CA 1
ATOM 1583 C C . ALA A 1 214 ? 32.083 4.567 29.709 1.00 51.05 214 ALA A C 1
ATOM 1584 O O . ALA A 1 214 ? 32.003 4.124 28.561 1.00 58.59 214 ALA A O 1
ATOM 1586 N N . ALA A 1 215 ? 31.113 4.501 30.611 1.00 46.46 215 ALA A N 1
ATOM 1587 C CA . ALA A 1 215 ? 29.821 3.865 30.302 1.00 44.23 215 ALA A CA 1
ATOM 1588 C C . ALA A 1 215 ? 28.910 4.900 29.656 1.00 64.49 215 ALA A C 1
ATOM 1589 O O . ALA A 1 215 ? 28.499 4.700 28.502 1.00 68.85 215 ALA A O 1
ATOM 1591 N N . LEU A 1 216 ? 28.602 5.967 30.389 1.00 52.72 216 LEU A N 1
ATOM 1592 C CA . LEU A 1 216 ? 27.776 7.058 29.827 1.00 49.98 216 LEU A CA 1
ATOM 1593 C C . LEU A 1 216 ? 28.407 7.505 28.513 1.00 58.89 216 LEU A C 1
ATOM 1594 O O . LEU A 1 216 ? 27.690 7.565 27.507 1.00 63.22 216 LEU A O 1
ATOM 1599 N N . LEU A 1 217 ? 29.711 7.773 28.525 1.00 58.62 217 LEU A N 1
ATOM 1600 C CA . LEU A 1 217 ? 30.416 8.269 27.319 1.00 49.78 217 LEU A CA 1
ATOM 1601 C C . LEU A 1 217 ? 30.600 7.124 26.324 1.00 64.18 217 LEU A C 1
ATOM 1602 O O . LEU A 1 217 ? 31.602 7.141 25.609 1.00 73.15 217 LEU A O 1
ATOM 1607 N N . SER A 1 218 ? 29.666 6.173 26.278 1.00 30.00 218 SER A N 1
ATOM 1608 C CA . SER A 1 218 ? 29.714 5.073 25.278 1.00 30.00 218 SER A CA 1
ATOM 1609 C C . SER A 1 218 ? 28.332 4.929 24.647 1.00 30.00 218 SER A C 1
ATOM 1610 O O . SER A 1 218 ? 28.255 4.448 23.511 1.00 30.00 218 SER A O 1
ATOM 1613 N N . ALA A 1 219 ? 27.285 5.350 25.359 1.00 30.00 219 ALA A N 1
ATOM 1614 C CA . ALA A 1 219 ? 25.919 5.320 24.790 1.00 30.00 219 ALA A CA 1
ATOM 1615 C C . ALA A 1 219 ? 25.404 6.749 24.607 1.00 30.00 219 ALA A C 1
ATOM 1616 O O . ALA A 1 219 ? 24.338 6.882 23.979 1.00 30.00 219 ALA A O 1
ATOM 1618 N N . THR B 1 7 ? 59.439 -27.334 40.485 1.00 61.31 7 THR B N 1
ATOM 1619 C CA . THR B 1 7 ? 59.330 -26.190 39.586 1.00 74.20 7 THR B CA 1
ATOM 1620 C C . THR B 1 7 ? 58.204 -25.255 40.021 1.00 79.19 7 THR B C 1
ATOM 1621 O O . THR B 1 7 ? 57.176 -25.699 40.532 1.00 64.89 7 THR B O 1
ATOM 1625 N N . VAL B 1 8 ? 58.412 -23.957 39.816 1.00 74.75 8 VAL B N 1
ATOM 1626 C CA . VAL B 1 8 ? 57.442 -22.929 40.177 1.00 48.54 8 VAL B CA 1
ATOM 1627 C C . VAL B 1 8 ? 57.391 -21.909 39.048 1.00 55.30 8 VAL B C 1
ATOM 1628 O O . VAL B 1 8 ? 58.429 -21.504 38.516 1.00 66.38 8 VAL B O 1
ATOM 1632 N N . THR B 1 9 ? 56.180 -21.499 38.675 1.00 47.30 9 THR B N 1
ATOM 1633 C CA . THR B 1 9 ? 55.964 -20.602 37.548 1.00 61.15 9 THR B CA 1
ATOM 1634 C C . THR B 1 9 ? 55.609 -19.206 38.044 1.00 62.69 9 THR B C 1
ATOM 1635 O O . THR B 1 9 ? 54.743 -19.052 38.914 1.00 47.14 9 THR B O 1
ATOM 1639 N N . VAL B 1 10 ? 56.280 -18.198 37.491 1.00 63.48 10 VAL B N 1
ATOM 1640 C CA . VAL B 1 10 ? 56.033 -16.794 37.806 1.00 48.56 10 VAL B CA 1
ATOM 1641 C C . VAL B 1 10 ? 55.734 -16.089 36.490 1.00 43.91 10 VAL B C 1
ATOM 1642 O O . VAL B 1 10 ? 56.628 -15.929 35.650 1.00 45.87 10 VAL B O 1
ATOM 1646 N N . GLU B 1 11 ? 54.480 -15.665 36.314 1.00 40.30 11 GLU B N 1
ATOM 1647 C CA . GLU B 1 11 ? 54.015 -15.072 35.058 1.00 36.89 11 GLU B CA 1
ATOM 1648 C C . GLU B 1 11 ? 54.257 -16.018 33.885 1.00 52.53 11 GLU B C 1
ATOM 1649 O O . GLU B 1 11 ? 54.628 -15.596 32.787 1.00 68.82 11 GLU B O 1
ATOM 1655 N N . GLY B 1 12 ? 54.050 -17.312 34.122 1.00 49.81 12 GLY B N 1
ATOM 1656 C CA . GLY B 1 12 ? 54.288 -18.325 33.118 1.00 54.86 12 GLY B CA 1
ATOM 1657 C C . GLY B 1 12 ? 55.734 -18.721 32.933 1.00 48.38 12 GLY B C 1
ATOM 1658 O O . GLY B 1 12 ? 56.009 -19.651 32.163 1.00 45.07 12 GLY B O 1
ATOM 1659 N N . ILE B 1 13 ? 56.666 -18.058 33.608 1.00 52.28 13 ILE B N 1
ATOM 1660 C CA . ILE B 1 13 ? 58.090 -18.354 33.481 1.00 46.53 13 ILE B CA 1
ATOM 1661 C C . ILE B 1 13 ? 58.449 -19.401 34.532 1.00 56.87 13 ILE B C 1
ATOM 1662 O O . ILE B 1 13 ? 58.305 -19.125 35.735 1.00 49.30 13 ILE B O 1
ATOM 1667 N N . PRO B 1 14 ? 58.896 -20.591 34.137 1.00 71.23 14 PRO B N 1
ATOM 1668 C CA . PRO B 1 14 ? 59.251 -21.611 35.127 1.00 51.74 14 PRO B CA 1
ATOM 1669 C C . PRO B 1 14 ? 60.503 -21.239 35.904 1.00 50.79 14 PRO B C 1
ATOM 1670 O O . PRO B 1 14 ? 61.466 -20.706 35.348 1.00 55.04 14 PRO B O 1
ATOM 1674 N N . PHE B 1 15 ? 60.480 -21.530 37.203 1.00 45.56 15 PHE B N 1
ATOM 1675 C CA . PHE B 1 15 ? 61.622 -21.316 38.079 1.00 58.25 15 PHE B CA 1
ATOM 1676 C C . PHE B 1 15 ? 61.938 -22.628 38.787 1.00 56.03 15 PHE B C 1
ATOM 1677 O O . PHE B 1 15 ? 61.035 -23.243 39.382 1.00 43.45 15 PHE B O 1
ATOM 1685 N N . PRO B 1 16 ? 63.184 -23.094 38.745 1.00 56.63 16 PRO B N 1
ATOM 1686 C CA . PRO B 1 16 ? 63.516 -24.356 39.419 1.00 52.31 16 PRO B CA 1
ATOM 1687 C C . PRO B 1 16 ? 63.427 -24.216 40.931 1.00 49.82 16 PRO B C 1
ATOM 1688 O O . PRO B 1 16 ? 63.728 -23.163 41.497 1.00 33.92 16 PRO B O 1
ATOM 1692 N N . ALA B 1 17 ? 63.001 -25.300 41.583 1.00 52.92 17 ALA B N 1
ATOM 1693 C CA . ALA B 1 17 ? 62.915 -25.295 43.039 1.00 50.93 17 ALA B CA 1
ATOM 1694 C C . ALA B 1 17 ? 64.295 -25.283 43.683 1.00 54.18 17 ALA B C 1
ATOM 1695 O O . ALA B 1 17 ? 64.442 -24.835 44.825 1.00 43.92 17 ALA B O 1
ATOM 1697 N N . GLU B 1 18 ? 65.309 -25.773 42.973 1.00 39.98 18 GLU B N 1
ATOM 1698 C CA . GLU B 1 18 ? 66.678 -25.774 43.471 1.00 38.83 18 GLU B CA 1
ATOM 1699 C C . GLU B 1 18 ? 67.624 -25.689 42.285 1.00 44.98 18 GLU B C 1
ATOM 1700 O O . GLU B 1 18 ? 67.490 -26.458 41.329 1.00 61.01 18 GLU B O 1
ATOM 1706 N N . ILE B 1 19 ? 68.571 -24.756 42.348 1.00 55.85 19 ILE B N 1
ATOM 1707 C CA . ILE B 1 19 ? 69.561 -24.604 41.287 1.00 71.39 19 ILE B CA 1
ATOM 1708 C C . ILE B 1 19 ? 70.872 -25.200 41.780 1.00 78.64 19 ILE B C 1
ATOM 1709 O O . ILE B 1 19 ? 71.762 -24.484 42.254 1.00 72.89 19 ILE B O 1
ATOM 1714 N N . THR B 1 20 ? 70.993 -26.521 41.693 1.00 96.15 20 THR B N 1
ATOM 1715 C CA . THR B 1 20 ? 72.202 -27.206 42.127 1.00 113.25 20 THR B CA 1
ATOM 1716 C C . THR B 1 20 ? 73.284 -27.045 41.060 1.00 102.16 20 THR B C 1
ATOM 1717 O O . THR B 1 20 ? 73.183 -26.203 40.162 1.00 99.12 20 THR B O 1
ATOM 1721 N N . PHE B 1 21 ? 74.353 -27.838 41.173 1.00 111.21 21 PHE B N 1
ATOM 1722 C CA . PHE B 1 21 ? 75.448 -27.867 40.205 1.00 128.44 21 PHE B CA 1
ATOM 1723 C C . PHE B 1 21 ? 76.221 -26.550 40.177 1.00 120.73 21 PHE B C 1
ATOM 1724 O O . PHE B 1 21 ? 77.247 -26.440 39.496 1.00 107.12 21 PHE B O 1
ATOM 1732 N N . THR B 1 22 ? 75.756 -25.552 40.924 1.00 108.85 22 THR B N 1
ATOM 1733 C CA . THR B 1 22 ? 76.412 -24.251 40.968 1.00 102.98 22 THR B CA 1
ATOM 1734 C C . THR B 1 22 ? 77.781 -24.342 41.637 1.00 116.71 22 THR B C 1
ATOM 1735 O O . THR B 1 22 ? 78.755 -23.763 41.159 1.00 117.19 22 THR B O 1
ATOM 1739 N N . PRO B 1 27 ? 76.992 -27.433 45.832 1.00 113.43 27 PRO B N 1
ATOM 1740 C CA . PRO B 1 27 ? 76.063 -26.527 46.504 1.00 124.58 27 PRO B CA 1
ATOM 1741 C C . PRO B 1 27 ? 74.655 -27.101 46.604 1.00 116.19 27 PRO B C 1
ATOM 1742 O O . PRO B 1 27 ? 74.469 -28.303 46.399 1.00 118.68 27 PRO B O 1
ATOM 1746 N N . ALA B 1 28 ? 73.684 -26.235 46.906 1.00 102.71 28 ALA B N 1
ATOM 1747 C CA . ALA B 1 28 ? 72.275 -26.605 46.987 1.00 95.46 28 ALA B CA 1
ATOM 1748 C C . ALA B 1 28 ? 71.415 -25.385 47.286 1.00 86.18 28 ALA B C 1
ATOM 1749 O O . ALA B 1 28 ? 70.670 -25.380 48.272 1.00 86.17 28 ALA B O 1
ATOM 1751 N N . VAL B 1 29 ? 71.506 -24.344 46.458 1.00 73.94 29 VAL B N 1
ATOM 1752 C CA . VAL B 1 29 ? 70.719 -23.141 46.698 1.00 60.96 29 VAL B CA 1
ATOM 1753 C C . VAL B 1 29 ? 69.249 -23.437 46.429 1.00 57.65 29 VAL B C 1
ATOM 1754 O O . VAL B 1 29 ? 68.895 -24.068 45.425 1.00 49.33 29 VAL B O 1
ATOM 1758 N N . SER B 1 30 ? 68.387 -23.001 47.342 1.00 57.19 30 SER B N 1
ATOM 1759 C CA . SER B 1 30 ? 66.960 -23.271 47.272 1.00 46.73 30 SER B CA 1
ATOM 1760 C C . SER B 1 30 ? 66.190 -21.971 47.104 1.00 44.45 30 SER B C 1
ATOM 1761 O O . SER B 1 30 ? 66.580 -20.926 47.634 1.00 46.99 30 SER B O 1
ATOM 1764 N N . LEU B 1 31 ? 65.085 -22.046 46.363 1.00 40.14 31 LEU B N 1
ATOM 1765 C CA . LEU B 1 31 ? 64.251 -20.876 46.122 1.00 38.58 31 LEU B CA 1
ATOM 1766 C C . LEU B 1 31 ? 63.540 -20.466 47.404 1.00 39.51 31 LEU B C 1
ATOM 1767 O O . LEU B 1 31 ? 62.772 -21.247 47.976 1.00 47.55 31 LEU B O 1
ATOM 1772 N N . VAL B 1 32 ? 63.791 -19.238 47.851 1.00 42.14 32 VAL B N 1
ATOM 1773 C CA . VAL B 1 32 ? 63.142 -18.706 49.039 1.00 43.11 32 VAL B CA 1
ATOM 1774 C C . VAL B 1 32 ? 62.198 -17.551 48.717 1.00 43.40 32 VAL B C 1
ATOM 1775 O O . VAL B 1 32 ? 61.239 -17.330 49.473 1.00 51.56 32 VAL B O 1
ATOM 1779 N N . GLY B 1 33 ? 62.416 -16.831 47.617 1.00 49.25 33 GLY B N 1
ATOM 1780 C CA . GLY B 1 33 ? 61.552 -15.726 47.254 1.00 46.97 33 GLY B CA 1
ATOM 1781 C C . GLY B 1 33 ? 61.305 -15.607 45.763 1.00 36.28 33 GLY B C 1
ATOM 1782 O O . GLY B 1 33 ? 62.221 -15.794 44.957 1.00 39.17 33 GLY B O 1
ATOM 1783 N N . ASN B 1 34 ? 60.067 -15.292 45.385 1.00 36.89 34 ASN B N 1
ATOM 1784 C CA . ASN B 1 34 ? 59.681 -15.150 43.988 1.00 41.28 34 ASN B CA 1
ATOM 1785 C C . ASN B 1 34 ? 58.855 -13.883 43.814 1.00 36.53 34 ASN B C 1
ATOM 1786 O O . ASN B 1 34 ? 58.040 -13.540 44.673 1.00 34.66 34 ASN B O 1
ATOM 1791 N N . GLY B 1 35 ? 59.068 -13.196 42.697 1.00 29.84 35 GLY B N 1
ATOM 1792 C CA . GLY B 1 35 ? 58.333 -11.972 42.438 1.00 24.87 35 GLY B CA 1
ATOM 1793 C C . GLY B 1 35 ? 58.682 -11.410 41.079 1.00 21.85 35 GLY B C 1
ATOM 1794 O O . GLY B 1 35 ? 59.352 -12.055 40.269 1.00 40.33 35 GLY B O 1
ATOM 1795 N N . ILE B 1 36 ? 58.212 -10.185 40.839 1.00 14.85 36 ILE B N 1
ATOM 1796 C CA . ILE B 1 36 ? 58.404 -9.501 39.567 1.00 33.25 36 ILE B CA 1
ATOM 1797 C C . ILE B 1 36 ? 58.852 -8.070 39.827 1.00 32.44 36 ILE B C 1
ATOM 1798 O O . ILE B 1 36 ? 58.588 -7.495 40.888 1.00 28.15 36 ILE B O 1
ATOM 1803 N N . THR B 1 37 ? 59.542 -7.497 38.842 1.00 30.25 37 THR B N 1
ATOM 1804 C CA . THR B 1 37 ? 59.848 -6.073 38.813 1.00 24.75 37 THR B CA 1
ATOM 1805 C C . THR B 1 37 ? 58.797 -5.390 37.947 1.00 35.87 37 THR B C 1
ATOM 1806 O O . THR B 1 37 ? 58.628 -5.748 36.777 1.00 29.65 37 THR B O 1
ATOM 1810 N N . ASP B 1 38 ? 58.082 -4.423 38.521 1.00 41.19 38 ASP B N 1
ATOM 1811 C CA . ASP B 1 38 ? 56.975 -3.783 37.828 1.00 29.04 38 ASP B CA 1
ATOM 1812 C C . ASP B 1 38 ? 57.026 -2.279 38.060 1.00 24.19 38 ASP B C 1
ATOM 1813 O O . ASP B 1 38 ? 57.852 -1.769 38.822 1.00 44.82 38 ASP B O 1
ATOM 1818 N N . ILE B 1 39 ? 56.122 -1.573 37.383 1.00 17.91 39 ILE B N 1
ATOM 1819 C CA . ILE B 1 39 ? 55.941 -0.140 37.572 1.00 23.29 39 ILE B CA 1
ATOM 1820 C C . ILE B 1 39 ? 54.553 0.205 37.060 1.00 28.40 39 ILE B C 1
ATOM 1821 O O . ILE B 1 39 ? 54.006 -0.487 36.197 1.00 25.67 39 ILE B O 1
ATOM 1826 N N . GLU B 1 40 ? 53.969 1.266 37.611 1.00 20.99 40 GLU B N 1
ATOM 1827 C CA . GLU B 1 40 ? 52.659 1.744 37.182 1.00 23.99 40 GLU B CA 1
ATOM 1828 C C . GLU B 1 40 ? 52.822 3.125 36.563 1.00 24.90 40 GLU B C 1
ATOM 1829 O O . GLU B 1 40 ? 53.101 4.100 37.272 1.00 38.02 40 GLU B O 1
ATOM 1835 N N . ILE B 1 41 ? 52.652 3.204 35.249 1.00 23.20 41 ILE B N 1
ATOM 1836 C CA . ILE B 1 41 ? 52.705 4.460 34.510 1.00 29.61 41 ILE B CA 1
ATOM 1837 C C . ILE B 1 41 ? 51.315 4.715 33.944 1.00 35.44 41 ILE B C 1
ATOM 1838 O O . ILE B 1 41 ? 50.849 3.983 33.062 1.00 33.45 41 ILE B O 1
ATOM 1843 N N . HIS B 1 42 ? 50.658 5.755 34.456 1.00 37.04 42 HIS B N 1
ATOM 1844 C CA . HIS B 1 42 ? 49.297 6.121 34.059 1.00 31.01 42 HIS B CA 1
ATOM 1845 C C . HIS B 1 42 ? 48.339 4.944 34.227 1.00 25.59 42 HIS B C 1
ATOM 1846 O O . HIS B 1 42 ? 47.661 4.521 33.288 1.00 30.86 42 HIS B O 1
ATOM 1853 N N . PHE B 1 43 ? 48.302 4.407 35.448 1.00 26.72 43 PHE B N 1
ATOM 1854 C CA . PHE B 1 43 ? 47.378 3.345 35.843 1.00 20.89 43 PHE B CA 1
ATOM 1855 C C . PHE B 1 43 ? 47.612 2.047 35.079 1.00 22.95 43 PHE B C 1
ATOM 1856 O O . PHE B 1 43 ? 46.703 1.213 34.974 1.00 32.91 43 PHE B O 1
ATOM 1864 N N . LEU B 1 44 ? 48.813 1.842 34.542 1.00 26.59 44 LEU B N 1
ATOM 1865 C CA . LEU B 1 44 ? 49.120 0.667 33.738 1.00 26.27 44 LEU B CA 1
ATOM 1866 C C . LEU B 1 44 ? 50.318 -0.063 34.324 1.00 29.94 44 LEU B C 1
ATOM 1867 O O . LEU B 1 44 ? 51.377 0.537 34.529 1.00 27.41 44 LEU B O 1
ATOM 1872 N N . GLN B 1 45 ? 50.151 -1.356 34.582 1.00 35.67 45 GLN B N 1
ATOM 1873 C CA . GLN B 1 45 ? 51.246 -2.171 35.086 1.00 34.54 45 GLN B CA 1
ATOM 1874 C C . GLN B 1 45 ? 52.167 -2.580 33.945 1.00 36.95 45 GLN B C 1
ATOM 1875 O O . GLN B 1 45 ? 51.709 -3.067 32.907 1.00 45.79 45 GLN B O 1
ATOM 1881 N N . ILE B 1 46 ? 53.466 -2.374 34.139 1.00 34.55 46 ILE B N 1
ATOM 1882 C CA . ILE B 1 46 ? 54.487 -2.782 33.181 1.00 20.47 46 ILE B CA 1
ATOM 1883 C C . ILE B 1 46 ? 55.377 -3.790 33.894 1.00 35.40 46 ILE B C 1
ATOM 1884 O O . ILE B 1 46 ? 56.249 -3.412 34.685 1.00 43.70 46 ILE B O 1
ATOM 1889 N N . LYS B 1 47 ? 55.166 -5.073 33.618 1.00 26.75 47 LYS B N 1
ATOM 1890 C CA . LYS B 1 47 ? 55.958 -6.134 34.229 1.00 28.27 47 LYS B CA 1
ATOM 1891 C C . LYS B 1 47 ? 57.249 -6.301 33.439 1.00 24.73 47 LYS B C 1
ATOM 1892 O O . LYS B 1 47 ? 57.230 -6.729 32.281 1.00 28.20 47 LYS B O 1
ATOM 1898 N N . TYR B 1 48 ? 58.373 -5.952 34.063 1.00 27.67 48 TYR B N 1
ATOM 1899 C CA . TYR B 1 48 ? 59.670 -5.956 33.400 1.00 30.16 48 TYR B CA 1
ATOM 1900 C C . TYR B 1 48 ? 60.381 -7.297 33.540 1.00 36.35 48 TYR B C 1
ATOM 1901 O O . TYR B 1 48 ? 60.804 -7.889 32.541 1.00 32.72 48 TYR B O 1
ATOM 1910 N N . ASN B 1 49 ? 60.520 -7.784 34.770 1.00 47.62 49 ASN B N 1
ATOM 1911 C CA . ASN B 1 49 ? 61.343 -8.944 35.070 1.00 34.44 49 ASN B CA 1
ATOM 1912 C C . ASN B 1 49 ? 60.540 -9.973 35.854 1.00 40.61 49 ASN B C 1
ATOM 1913 O O . ASN B 1 49 ? 59.390 -9.750 36.237 1.00 37.53 49 ASN B O 1
ATOM 1918 N N . ALA B 1 50 ? 61.180 -11.116 36.086 1.00 51.08 50 ALA B N 1
ATOM 1919 C CA . ALA B 1 50 ? 60.692 -12.144 36.996 1.00 32.55 50 ALA B CA 1
ATOM 1920 C C . ALA B 1 50 ? 61.880 -12.622 37.817 1.00 33.57 50 ALA B C 1
ATOM 1921 O O . ALA B 1 50 ? 62.851 -13.142 37.258 1.00 35.56 50 ALA B O 1
ATOM 1923 N N . ILE B 1 51 ? 61.811 -12.434 39.132 1.00 32.28 51 ILE B N 1
ATOM 1924 C CA . ILE B 1 51 ? 62.954 -12.632 40.016 1.00 30.57 51 ILE B CA 1
ATOM 1925 C C . ILE B 1 51 ? 62.740 -13.875 40.865 1.00 35.30 51 ILE B C 1
ATOM 1926 O O . ILE B 1 51 ? 61.630 -14.134 41.343 1.00 33.02 51 ILE B O 1
ATOM 1931 N N . GLY B 1 52 ? 63.813 -14.639 41.052 1.00 42.78 52 GLY B N 1
ATOM 1932 C CA . GLY B 1 52 ? 63.826 -15.755 41.973 1.00 28.40 52 GLY B CA 1
ATOM 1933 C C . GLY B 1 52 ? 65.071 -15.727 42.836 1.00 29.47 52 GLY B C 1
ATOM 1934 O O . GLY B 1 52 ? 66.189 -15.773 42.318 1.00 40.49 52 GLY B O 1
ATOM 1935 N N . ILE B 1 53 ? 64.893 -15.633 44.150 1.00 42.63 53 ILE B N 1
ATOM 1936 C CA . ILE B 1 53 ? 66.005 -15.554 45.091 1.00 42.69 53 ILE B CA 1
ATOM 1937 C C . ILE B 1 53 ? 66.310 -16.958 45.593 1.00 44.42 53 ILE B C 1
ATOM 1938 O O . ILE B 1 53 ? 65.429 -17.638 46.136 1.00 37.85 53 ILE B O 1
ATOM 1943 N N . TYR B 1 54 ? 67.554 -17.390 45.418 1.00 46.03 54 TYR B N 1
ATOM 1944 C CA . TYR B 1 54 ? 68.002 -18.706 45.850 1.00 47.53 54 TYR B CA 1
ATOM 1945 C C . TYR B 1 54 ? 69.022 -18.572 46.970 1.00 46.61 54 TYR B C 1
ATOM 1946 O O . TYR B 1 54 ? 69.881 -17.685 46.939 1.00 42.13 54 TYR B O 1
ATOM 1955 N N . LEU B 1 55 ? 68.918 -19.457 47.958 1.00 39.07 55 LEU B N 1
ATOM 1956 C CA . LEU B 1 55 ? 69.775 -19.414 49.133 1.00 45.18 55 LEU B CA 1
ATOM 1957 C C . LEU B 1 55 ? 70.078 -20.836 49.578 1.00 58.40 55 LEU B C 1
ATOM 1958 O O . LEU B 1 55 ? 69.270 -21.749 49.377 1.00 66.64 55 LEU B O 1
ATOM 1963 N N . HIS B 1 56 ? 71.249 -21.016 50.180 1.00 62.38 56 HIS B N 1
ATOM 1964 C CA . HIS B 1 56 ? 71.632 -22.298 50.756 1.00 59.65 56 HIS B CA 1
ATOM 1965 C C . HIS B 1 56 ? 71.165 -22.348 52.207 1.00 55.95 56 HIS B C 1
ATOM 1966 O O . HIS B 1 56 ? 71.501 -21.467 53.004 1.00 54.39 56 HIS B O 1
ATOM 1973 N N . SER B 1 57 ? 70.383 -23.373 52.541 1.00 71.68 57 SER B N 1
ATOM 1974 C CA . SER B 1 57 ? 69.734 -23.450 53.850 1.00 61.76 57 SER B CA 1
ATOM 1975 C C . SER B 1 57 ? 70.594 -24.230 54.846 1.00 71.04 57 SER B C 1
ATOM 1976 O O . SER B 1 57 ? 70.178 -25.233 55.425 1.00 64.29 57 SER B O 1
ATOM 1979 N N . ASN B 1 58 ? 71.813 -23.744 55.045 1.00 82.71 58 ASN B N 1
ATOM 1980 C CA . ASN B 1 58 ? 72.662 -24.298 56.087 1.00 68.97 58 ASN B CA 1
ATOM 1981 C C . ASN B 1 58 ? 72.287 -23.705 57.441 1.00 68.28 58 ASN B C 1
ATOM 1982 O O . ASN B 1 58 ? 71.566 -22.706 57.539 1.00 72.24 58 ASN B O 1
ATOM 1987 N N . ASP B 1 59 ? 72.794 -24.330 58.506 1.00 54.75 59 ASP B N 1
ATOM 1988 C CA . ASP B 1 59 ? 72.529 -23.827 59.848 1.00 51.53 59 ASP B CA 1
ATOM 1989 C C . ASP B 1 59 ? 73.149 -22.455 60.086 1.00 53.49 59 ASP B C 1
ATOM 1990 O O . ASP B 1 59 ? 72.783 -21.788 61.059 1.00 62.23 59 ASP B O 1
ATOM 1995 N N . VAL B 1 60 ? 74.075 -22.022 59.225 1.00 43.44 60 VAL B N 1
ATOM 1996 C CA . VAL B 1 60 ? 74.599 -20.661 59.313 1.00 63.48 60 VAL B CA 1
ATOM 1997 C C . VAL B 1 60 ? 73.473 -19.650 59.157 1.00 69.40 60 VAL B C 1
ATOM 1998 O O . VAL B 1 60 ? 73.405 -18.650 59.885 1.00 63.65 60 VAL B O 1
ATOM 2002 N N . LEU B 1 61 ? 72.577 -19.889 58.198 1.00 57.56 61 LEU B N 1
ATOM 2003 C CA . LEU B 1 61 ? 71.452 -18.989 57.980 1.00 59.79 61 LEU B CA 1
ATOM 2004 C C . LEU B 1 61 ? 70.504 -19.000 59.173 1.00 57.56 61 LEU B C 1
ATOM 2005 O O . LEU B 1 61 ? 70.123 -17.942 59.687 1.00 62.07 61 LEU B O 1
ATOM 2010 N N . LEU B 1 62 ? 70.119 -20.193 59.637 1.00 46.65 62 LEU B N 1
ATOM 2011 C CA . LEU B 1 62 ? 69.233 -20.283 60.791 1.00 46.00 62 LEU B CA 1
ATOM 2012 C C . LEU B 1 62 ? 69.881 -19.749 62.062 1.00 48.64 62 LEU B C 1
ATOM 2013 O O . LEU B 1 62 ? 69.167 -19.420 63.014 1.00 48.90 62 LEU B O 1
ATOM 2018 N N . ASP B 1 63 ? 71.211 -19.649 62.103 1.00 56.56 63 ASP B N 1
ATOM 2019 C CA . ASP B 1 63 ? 71.870 -19.036 63.250 1.00 58.91 63 ASP B CA 1
ATOM 2020 C C . ASP B 1 63 ? 71.883 -17.516 63.132 1.00 62.56 63 ASP B C 1
ATOM 2021 O O . ASP B 1 63 ? 71.535 -16.810 64.084 1.00 70.16 63 ASP B O 1
ATOM 2026 N N . HIS B 1 64 ? 72.274 -16.995 61.966 1.00 59.14 64 HIS B N 1
ATOM 2027 C CA . HIS B 1 64 ? 72.281 -15.550 61.764 1.00 57.01 64 HIS B CA 1
ATOM 2028 C C . HIS B 1 64 ? 70.876 -14.960 61.745 1.00 49.68 64 HIS B C 1
ATOM 2029 O O . HIS B 1 64 ? 70.729 -13.739 61.863 1.00 62.94 64 HIS B O 1
ATOM 2036 N N . LEU B 1 65 ? 69.845 -15.793 61.596 1.00 52.13 65 LEU B N 1
ATOM 2037 C CA . LEU B 1 65 ? 68.461 -15.336 61.607 1.00 57.24 65 LEU B CA 1
ATOM 2038 C C . LEU B 1 65 ? 67.682 -15.867 62.805 1.00 62.48 65 LEU B C 1
ATOM 2039 O O . LEU B 1 65 ? 66.446 -15.803 62.808 1.00 46.98 65 LEU B O 1
ATOM 2044 N N . HIS B 1 66 ? 68.372 -16.385 63.824 1.00 71.75 66 HIS B N 1
ATOM 2045 C CA . HIS B 1 66 ? 67.677 -16.970 64.968 1.00 60.13 66 HIS B CA 1
ATOM 2046 C C . HIS B 1 66 ? 67.012 -15.907 65.834 1.00 60.24 66 HIS B C 1
ATOM 2047 O O . HIS B 1 66 ? 65.988 -16.182 66.469 1.00 44.65 66 HIS B O 1
ATOM 2054 N N . GLY B 1 67 ? 67.570 -14.696 65.869 1.00 63.93 67 GLY B N 1
ATOM 2055 C CA . GLY B 1 67 ? 66.960 -13.612 66.626 1.00 55.08 67 GLY B CA 1
ATOM 2056 C C . GLY B 1 67 ? 65.600 -13.188 66.111 1.00 40.97 67 GLY B C 1
ATOM 2057 O O . GLY B 1 67 ? 64.916 -12.408 66.785 1.00 34.68 67 GLY B O 1
ATOM 2058 N N . TRP B 1 68 ? 65.195 -13.679 64.939 1.00 50.79 68 TRP B N 1
ATOM 2059 C CA . TRP B 1 68 ? 63.894 -13.388 64.352 1.00 48.23 68 TRP B CA 1
ATOM 2060 C C . TRP B 1 68 ? 62.999 -14.621 64.313 1.00 48.92 68 TRP B C 1
ATOM 2061 O O . TRP B 1 68 ? 62.059 -14.676 63.514 1.00 49.29 68 TRP B O 1
ATOM 2072 N N . LYS B 1 69 ? 63.278 -15.614 65.153 1.00 51.92 69 LYS B N 1
ATOM 2073 C CA . LYS B 1 69 ? 62.514 -16.853 65.148 1.00 48.45 69 LYS B CA 1
ATOM 2074 C C . LYS B 1 69 ? 61.158 -16.642 65.808 1.00 57.63 69 LYS B C 1
ATOM 2075 O O . LYS B 1 69 ? 61.026 -15.876 66.766 1.00 54.29 69 LYS B O 1
ATOM 2081 N N . GLY B 1 70 ? 60.144 -17.331 65.285 1.00 55.32 70 GLY B N 1
ATOM 2082 C CA . GLY B 1 70 ? 58.797 -17.219 65.798 1.00 54.23 70 GLY B CA 1
ATOM 2083 C C . GLY B 1 70 ? 58.028 -16.005 65.330 1.00 50.43 70 GLY B C 1
ATOM 2084 O O . GLY B 1 70 ? 56.820 -15.921 65.590 1.00 36.27 70 GLY B O 1
ATOM 2085 N N . LYS B 1 71 ? 58.678 -15.063 64.654 1.00 61.32 71 LYS B N 1
ATOM 2086 C CA . LYS B 1 71 ? 58.001 -13.882 64.151 1.00 47.22 71 LYS B CA 1
ATOM 2087 C C . LYS B 1 71 ? 57.142 -14.237 62.940 1.00 46.48 71 LYS B C 1
ATOM 2088 O O . LYS B 1 71 ? 57.258 -15.316 62.351 1.00 59.11 71 LYS B O 1
ATOM 2094 N N . SER B 1 72 ? 56.271 -13.308 62.570 1.00 34.38 72 SER B N 1
ATOM 2095 C CA . SER B 1 72 ? 55.360 -13.485 61.450 1.00 36.86 72 SER B CA 1
ATOM 2096 C C . SER B 1 72 ? 55.928 -12.839 60.193 1.00 46.34 72 SER B C 1
ATOM 2097 O O . SER B 1 72 ? 56.890 -12.068 60.235 1.00 47.67 72 SER B O 1
ATOM 2100 N N . ALA B 1 73 ? 55.313 -13.169 59.055 1.00 32.11 73 ALA B N 1
ATOM 2101 C CA . ALA B 1 73 ? 55.706 -12.544 57.795 1.00 28.30 73 ALA B CA 1
ATOM 2102 C C . ALA B 1 73 ? 55.501 -11.036 57.850 1.00 35.53 73 ALA B C 1
ATOM 2103 O O . ALA B 1 73 ? 56.314 -10.271 57.319 1.00 35.77 73 ALA B O 1
ATOM 2105 N N . ASP B 1 74 ? 54.420 -10.596 58.496 1.00 35.20 74 ASP B N 1
ATOM 2106 C CA . ASP B 1 74 ? 54.164 -9.171 58.669 1.00 32.50 74 ASP B CA 1
ATOM 2107 C C . ASP B 1 74 ? 55.173 -8.534 59.609 1.00 33.60 74 ASP B C 1
ATOM 2108 O O . ASP B 1 74 ? 55.484 -7.346 59.473 1.00 32.61 74 ASP B O 1
ATOM 2113 N N . GLU B 1 75 ? 55.686 -9.306 60.569 1.00 37.05 75 GLU B N 1
ATOM 2114 C CA . GLU B 1 75 ? 56.694 -8.791 61.486 1.00 29.54 75 GLU B CA 1
ATOM 2115 C C . GLU B 1 75 ? 58.062 -8.737 60.825 1.00 31.77 75 GLU B C 1
ATOM 2116 O O . GLU B 1 75 ? 58.840 -7.811 61.078 1.00 27.48 75 GLU B O 1
ATOM 2122 N N . LEU B 1 76 ? 58.370 -9.718 59.973 1.00 36.25 76 LEU B N 1
ATOM 2123 C CA . LEU B 1 76 ? 59.619 -9.678 59.222 1.00 30.20 76 LEU B CA 1
ATOM 2124 C C . LEU B 1 76 ? 59.601 -8.568 58.179 1.00 28.66 76 LEU B C 1
ATOM 2125 O O . LEU B 1 76 ? 60.629 -7.928 57.930 1.00 34.88 76 LEU B O 1
ATOM 2130 N N . LEU B 1 77 ? 58.441 -8.326 57.562 1.00 32.52 77 LEU B N 1
ATOM 2131 C CA . LEU B 1 77 ? 58.350 -7.337 56.492 1.00 42.03 77 LEU B CA 1
ATOM 2132 C C . LEU B 1 77 ? 58.625 -5.932 57.015 1.00 38.86 77 LEU B C 1
ATOM 2133 O O . LEU B 1 77 ? 59.391 -5.172 56.412 1.00 30.84 77 LEU B O 1
ATOM 2138 N N . GLY B 1 78 ? 58.006 -5.568 58.139 1.00 34.95 78 GLY B N 1
ATOM 2139 C CA . GLY B 1 78 ? 58.250 -4.268 58.735 1.00 33.20 78 GLY B CA 1
ATOM 2140 C C . GLY B 1 78 ? 59.599 -4.132 59.408 1.00 39.83 78 GLY B C 1
ATOM 2141 O O . GLY B 1 78 ? 59.994 -3.010 59.744 1.00 34.46 78 GLY B O 1
ATOM 2142 N N . ASP B 1 79 ? 60.309 -5.240 59.609 1.00 41.08 79 ASP B N 1
ATOM 2143 C CA . ASP B 1 79 ? 61.625 -5.232 60.244 1.00 34.46 79 ASP B CA 1
ATOM 2144 C C . ASP B 1 79 ? 62.676 -5.193 59.142 1.00 31.05 79 ASP B C 1
ATOM 2145 O O . ASP B 1 79 ? 63.118 -6.225 58.636 1.00 42.51 79 ASP B O 1
ATOM 2150 N N . ASP B 1 80 ? 63.081 -3.979 58.762 1.00 27.60 80 ASP B N 1
ATOM 2151 C CA . ASP B 1 80 ? 64.114 -3.822 57.743 1.00 36.61 80 ASP B CA 1
ATOM 2152 C C . ASP B 1 80 ? 65.480 -4.302 58.216 1.00 41.95 80 ASP B C 1
ATOM 2153 O O . ASP B 1 80 ? 66.398 -4.403 57.396 1.00 56.25 80 ASP B O 1
ATOM 2158 N N . SER B 1 81 ? 65.636 -4.596 59.509 1.00 32.76 81 SER B N 1
ATOM 2159 C CA . SER B 1 81 ? 66.890 -5.149 60.004 1.00 55.79 81 SER B CA 1
ATOM 2160 C C . SER B 1 81 ? 67.001 -6.644 59.731 1.00 50.45 81 SER B C 1
ATOM 2161 O O . SER B 1 81 ? 68.116 -7.166 59.617 1.00 50.05 81 SER B O 1
ATOM 2164 N N . PHE B 1 82 ? 65.869 -7.345 59.625 1.00 35.98 82 PHE B N 1
ATOM 2165 C CA . PHE B 1 82 ? 65.910 -8.763 59.283 1.00 34.48 82 PHE B CA 1
ATOM 2166 C C . PHE B 1 82 ? 66.457 -8.975 57.878 1.00 36.95 82 PHE B C 1
ATOM 2167 O O . PHE B 1 82 ? 67.161 -9.958 57.618 1.00 58.62 82 PHE B O 1
ATOM 2175 N N . PHE B 1 83 ? 66.145 -8.063 56.957 1.00 25.66 83 PHE B N 1
ATOM 2176 C CA . PHE B 1 83 ? 66.639 -8.189 55.592 1.00 31.90 83 PHE B CA 1
ATOM 2177 C C . PHE B 1 83 ? 68.088 -7.742 55.465 1.00 40.55 83 PHE B C 1
ATOM 2178 O O . PHE B 1 83 ? 68.798 -8.212 54.569 1.00 46.91 83 PHE B O 1
ATOM 2186 N N . GLN B 1 84 ? 68.547 -6.847 56.343 1.00 36.51 84 GLN B N 1
ATOM 2187 C CA . GLN B 1 84 ? 69.967 -6.515 56.374 1.00 39.50 84 GLN B CA 1
ATOM 2188 C C . GLN B 1 84 ? 70.785 -7.675 56.929 1.00 40.41 84 GLN B C 1
ATOM 2189 O O . GLN B 1 84 ? 71.876 -7.970 56.426 1.00 47.01 84 GLN B O 1
ATOM 2195 N N . ALA B 1 85 ? 70.273 -8.344 57.964 1.00 32.43 85 ALA B N 1
ATOM 2196 C CA . ALA B 1 85 ? 70.927 -9.553 58.452 1.00 37.79 85 ALA B CA 1
ATOM 2197 C C . ALA B 1 85 ? 70.876 -10.667 57.415 1.00 43.40 85 ALA B C 1
ATOM 2198 O O . ALA B 1 85 ? 71.778 -11.513 57.372 1.00 64.58 85 ALA B O 1
ATOM 2200 N N . LEU B 1 86 ? 69.837 -10.684 56.579 1.00 36.19 86 LEU B N 1
ATOM 2201 C CA . LEU B 1 86 ? 69.786 -11.651 55.488 1.00 37.22 86 LEU B CA 1
ATOM 2202 C C . LEU B 1 86 ? 70.832 -11.337 54.427 1.00 40.56 86 LEU B C 1
ATOM 2203 O O . LEU B 1 86 ? 71.434 -12.250 53.848 1.00 42.45 86 LEU B O 1
ATOM 2208 N N . VAL B 1 87 ? 71.060 -10.050 54.157 1.00 39.65 87 VAL B N 1
ATOM 2209 C CA . VAL B 1 87 ? 72.118 -9.662 53.231 1.00 40.68 87 VAL B CA 1
ATOM 2210 C C . VAL B 1 87 ? 73.483 -10.021 53.803 1.00 41.45 87 VAL B C 1
ATOM 2211 O O . VAL B 1 87 ? 74.374 -10.484 53.080 1.00 49.48 87 VAL B O 1
ATOM 2215 N N . ALA B 1 88 ? 73.663 -9.840 55.111 1.00 51.31 88 ALA B N 1
ATOM 2216 C CA . ALA B 1 88 ? 74.937 -10.085 55.774 1.00 52.28 88 ALA B CA 1
ATOM 2217 C C . ALA B 1 88 ? 75.116 -11.538 56.200 1.00 48.66 88 ALA B C 1
ATOM 2218 O O . ALA B 1 88 ? 75.895 -11.813 57.119 1.00 64.76 88 ALA B O 1
ATOM 2220 N N . ALA B 1 89 ? 74.417 -12.468 55.564 1.00 57.35 89 ALA B N 1
ATOM 2221 C CA . ALA B 1 89 ? 74.614 -13.875 55.893 1.00 56.28 89 ALA B CA 1
ATOM 2222 C C . ALA B 1 89 ? 75.714 -14.463 55.018 1.00 71.18 89 ALA B C 1
ATOM 2223 O O . ALA B 1 89 ? 75.710 -14.246 53.800 1.00 73.70 89 ALA B O 1
ATOM 2225 N N . PRO B 1 90 ? 76.668 -15.201 55.589 1.00 71.68 90 PRO B N 1
ATOM 2226 C CA . PRO B 1 90 ? 77.728 -15.831 54.775 1.00 74.37 90 PRO B CA 1
ATOM 2227 C C . PRO B 1 90 ? 77.271 -17.157 54.170 1.00 69.13 90 PRO B C 1
ATOM 2228 O O . PRO B 1 90 ? 77.618 -18.255 54.605 1.00 77.30 90 PRO B O 1
ATOM 2232 N N . VAL B 1 91 ? 76.460 -17.047 53.119 1.00 77.14 91 VAL B N 1
ATOM 2233 C CA . VAL B 1 91 ? 75.813 -18.192 52.491 1.00 74.89 91 VAL B CA 1
ATOM 2234 C C . VAL B 1 91 ? 75.758 -17.948 50.988 1.00 73.05 91 VAL B C 1
ATOM 2235 O O . VAL B 1 91 ? 75.582 -16.810 50.543 1.00 53.73 91 VAL B O 1
ATOM 2239 N N . GLU B 1 92 ? 75.932 -19.015 50.204 1.00 78.54 92 GLU B N 1
ATOM 2240 C CA . GLU B 1 92 ? 75.831 -18.901 48.755 1.00 77.99 92 GLU B CA 1
ATOM 2241 C C . GLU B 1 92 ? 74.451 -18.392 48.349 1.00 69.17 92 GLU B C 1
ATOM 2242 O O . GLU B 1 92 ? 73.426 -18.956 48.743 1.00 58.27 92 GLU B O 1
ATOM 2248 N N . LYS B 1 93 ? 74.432 -17.319 47.560 1.00 64.32 93 LYS B N 1
ATOM 2249 C CA . LYS B 1 93 ? 73.202 -16.694 47.097 1.00 51.03 93 LYS B CA 1
ATOM 2250 C C . LYS B 1 93 ? 73.154 -16.699 45.573 1.00 49.68 93 LYS B C 1
ATOM 2251 O O . LYS B 1 93 ? 74.191 -16.715 44.904 1.00 53.36 93 LYS B O 1
ATOM 2257 N N . LEU B 1 94 ? 71.937 -16.674 45.032 1.00 46.58 94 LEU B N 1
ATOM 2258 C CA . LEU B 1 94 ? 71.750 -16.647 43.584 1.00 46.78 94 LEU B CA 1
ATOM 2259 C C . LEU B 1 94 ? 70.496 -15.853 43.253 1.00 46.09 94 LEU B C 1
ATOM 2260 O O . LEU B 1 94 ? 69.411 -16.170 43.749 1.00 40.02 94 LEU B O 1
ATOM 2265 N N . PHE B 1 95 ? 70.647 -14.833 42.414 1.00 34.13 95 PHE B N 1
ATOM 2266 C CA . PHE B 1 95 ? 69.536 -14.029 41.923 1.00 27.37 95 PHE B CA 1
ATOM 2267 C C . PHE B 1 95 ? 69.296 -14.393 40.463 1.00 34.07 95 PHE B C 1
ATOM 2268 O O . PHE B 1 95 ? 70.191 -14.236 39.627 1.00 46.51 95 PHE B O 1
ATOM 2276 N N . ARG B 1 96 ? 68.094 -14.878 40.159 1.00 34.66 96 ARG B N 1
ATOM 2277 C CA . ARG B 1 96 ? 67.720 -15.265 38.800 1.00 35.99 96 ARG B CA 1
ATOM 2278 C C . ARG B 1 96 ? 66.652 -14.298 38.300 1.00 39.19 96 ARG B C 1
ATOM 2279 O O . ARG B 1 96 ? 65.490 -14.374 38.707 1.00 42.52 96 ARG B O 1
ATOM 2287 N N . VAL B 1 97 ? 67.051 -13.393 37.410 1.00 29.86 97 VAL B N 1
ATOM 2288 C CA . VAL B 1 97 ? 66.159 -12.397 36.829 1.00 32.09 97 VAL B CA 1
ATOM 2289 C C . VAL B 1 97 ? 65.909 -12.780 35.377 1.00 36.70 97 VAL B C 1
ATOM 2290 O O . VAL B 1 97 ? 66.842 -12.805 34.564 1.00 35.11 97 VAL B O 1
ATOM 2294 N N . VAL B 1 98 ? 64.653 -13.078 35.051 1.00 29.62 98 VAL B N 1
ATOM 2295 C CA . VAL B 1 98 ? 64.249 -13.423 33.692 1.00 35.68 98 VAL B CA 1
ATOM 2296 C C . VAL B 1 98 ? 63.533 -12.228 33.082 1.00 41.09 98 VAL B C 1
ATOM 2297 O O . VAL B 1 98 ? 62.598 -11.681 33.681 1.00 42.96 98 VAL B O 1
ATOM 2301 N N . VAL B 1 99 ? 63.970 -11.825 31.890 1.00 33.86 99 VAL B N 1
ATOM 2302 C CA . VAL B 1 99 ? 63.394 -10.660 31.230 1.00 29.05 99 VAL B CA 1
ATOM 2303 C C . VAL B 1 99 ? 62.020 -11.013 30.680 1.00 30.74 99 VAL B C 1
ATOM 2304 O O . VAL B 1 99 ? 61.832 -12.062 30.052 1.00 34.59 99 VAL B O 1
ATOM 2308 N N . ILE B 1 100 ? 61.051 -10.132 30.915 1.00 25.66 100 ILE B N 1
ATOM 2309 C CA . ILE B 1 100 ? 59.714 -10.279 30.360 1.00 22.71 100 ILE B CA 1
ATOM 2310 C C . ILE B 1 100 ? 59.476 -9.311 29.210 1.00 26.81 100 ILE B C 1
ATOM 2311 O O . ILE B 1 100 ? 58.940 -9.697 28.171 1.00 36.29 100 ILE B O 1
ATOM 2316 N N . LYS B 1 101 ? 59.883 -8.058 29.372 1.00 25.83 101 LYS B N 1
ATOM 2317 C CA . LYS B 1 101 ? 59.636 -7.020 28.384 1.00 31.02 101 LYS B CA 1
ATOM 2318 C C . LYS B 1 101 ? 60.946 -6.605 27.724 1.00 36.80 101 LYS B C 1
ATOM 2319 O O . LYS B 1 101 ? 61.960 -6.420 28.406 1.00 31.63 101 LYS B O 1
ATOM 2325 N N . GLU B 1 102 ? 60.919 -6.468 26.398 1.00 36.16 102 GLU B N 1
ATOM 2326 C CA . GLU B 1 102 ? 62.110 -6.104 25.635 1.00 29.28 102 GLU B CA 1
ATOM 2327 C C . GLU B 1 102 ? 62.611 -4.725 26.042 1.00 35.15 102 GLU B C 1
ATOM 2328 O O . GLU B 1 102 ? 61.892 -3.731 25.910 1.00 51.62 102 GLU B O 1
ATOM 2334 N N . ILE B 1 103 ? 63.848 -4.667 26.534 1.00 32.75 103 ILE B N 1
ATOM 2335 C CA . ILE B 1 103 ? 64.480 -3.412 26.918 1.00 40.28 103 ILE B CA 1
ATOM 2336 C C . ILE B 1 103 ? 65.935 -3.440 26.476 1.00 42.22 103 ILE B C 1
ATOM 2337 O O . ILE B 1 103 ? 66.550 -4.505 26.365 1.00 42.08 103 ILE B O 1
ATOM 2342 N N . LYS B 1 104 ? 66.486 -2.257 26.216 1.00 50.13 104 LYS B N 1
ATOM 2343 C CA . LYS B 1 104 ? 67.921 -2.151 25.994 1.00 51.02 104 LYS B CA 1
ATOM 2344 C C . LYS B 1 104 ? 68.666 -2.524 27.268 1.00 39.42 104 LYS B C 1
ATOM 2345 O O . LYS B 1 104 ? 68.266 -2.149 28.373 1.00 50.09 104 LYS B O 1
ATOM 2351 N N . GLY B 1 105 ? 69.755 -3.280 27.106 1.00 34.69 105 GLY B N 1
ATOM 2352 C CA . GLY B 1 105 ? 70.547 -3.671 28.259 1.00 37.69 105 GLY B CA 1
ATOM 2353 C C . GLY B 1 105 ? 71.107 -2.492 29.028 1.00 41.91 105 GLY B C 1
ATOM 2354 O O . GLY B 1 105 ? 71.362 -2.596 30.230 1.00 45.30 105 GLY B O 1
ATOM 2355 N N . SER B 1 106 ? 71.299 -1.357 28.352 1.00 44.58 106 SER B N 1
ATOM 2356 C CA . SER B 1 106 ? 71.787 -0.160 29.028 1.00 42.78 106 SER B CA 1
ATOM 2357 C C . SER B 1 106 ? 70.745 0.391 29.992 1.00 49.81 106 SER B C 1
ATOM 2358 O O . SER B 1 106 ? 71.092 0.867 31.080 1.00 41.34 106 SER B O 1
ATOM 2361 N N . GLN B 1 107 ? 69.466 0.330 29.611 1.00 59.40 107 GLN B N 1
ATOM 2362 C CA . GLN B 1 107 ? 68.393 0.776 30.498 1.00 42.23 107 GLN B CA 1
ATOM 2363 C C . GLN B 1 107 ? 68.471 0.094 31.857 1.00 41.37 107 GLN B C 1
ATOM 2364 O O . GLN B 1 107 ? 68.319 0.745 32.897 1.00 59.27 107 GLN B O 1
ATOM 2370 N N . TYR B 1 108 ? 68.713 -1.217 31.871 1.00 39.12 108 TYR B N 1
ATOM 2371 C CA . TYR B 1 108 ? 68.913 -1.914 33.138 1.00 39.97 108 TYR B CA 1
ATOM 2372 C C . TYR B 1 108 ? 70.252 -1.555 33.772 1.00 46.52 108 TYR B C 1
ATOM 2373 O O . TYR B 1 108 ? 70.379 -1.579 35.001 1.00 47.30 108 TYR B O 1
ATOM 2382 N N . GLY B 1 109 ? 71.256 -1.229 32.955 1.00 46.73 109 GLY B N 1
ATOM 2383 C CA . GLY B 1 109 ? 72.548 -0.860 33.509 1.00 42.44 109 GLY B CA 1
ATOM 2384 C C . GLY B 1 109 ? 72.494 0.454 34.264 1.00 51.66 109 GLY B C 1
ATOM 2385 O O . GLY B 1 109 ? 73.039 0.578 35.364 1.00 39.80 109 GLY B O 1
ATOM 2386 N N . VAL B 1 110 ? 71.827 1.455 33.683 1.00 58.36 110 VAL B N 1
ATOM 2387 C CA . VAL B 1 110 ? 71.725 2.753 34.343 1.00 50.40 110 VAL B CA 1
ATOM 2388 C C . VAL B 1 110 ? 70.865 2.661 35.597 1.00 50.81 110 VAL B C 1
ATOM 2389 O O . VAL B 1 110 ? 71.047 3.443 36.538 1.00 46.55 110 VAL B O 1
ATOM 2393 N N . GLN B 1 111 ? 69.928 1.713 35.644 1.00 54.86 111 GLN B N 1
ATOM 2394 C CA . GLN B 1 111 ? 69.140 1.528 36.857 1.00 56.01 111 GLN B CA 1
ATOM 2395 C C . GLN B 1 111 ? 69.948 0.811 37.931 1.00 46.13 111 GLN B C 1
ATOM 2396 O O . GLN B 1 111 ? 69.801 1.107 39.122 1.00 46.79 111 GLN B O 1
ATOM 2402 N N . LEU B 1 112 ? 70.812 -0.126 37.530 1.00 47.37 112 LEU B N 1
ATOM 2403 C CA . LEU B 1 112 ? 71.686 -0.784 38.495 1.00 45.37 112 LEU B CA 1
ATOM 2404 C C . LEU B 1 112 ? 72.724 0.186 39.047 1.00 45.97 112 LEU B C 1
ATOM 2405 O O . LEU B 1 112 ? 72.994 0.194 40.253 1.00 43.55 112 LEU B O 1
ATOM 2410 N N . GLU B 1 113 ? 73.315 1.013 38.179 1.00 54.63 113 GLU B N 1
ATOM 2411 C CA . GLU B 1 113 ? 74.311 1.977 38.637 1.00 57.82 113 GLU B CA 1
ATOM 2412 C C . GLU B 1 113 ? 73.698 2.989 39.596 1.00 48.84 113 GLU B C 1
ATOM 2413 O O . GLU B 1 113 ? 74.197 3.189 40.708 1.00 43.30 113 GLU B O 1
ATOM 2419 N N . SER B 1 114 ? 72.610 3.639 39.176 1.00 46.62 114 SER B N 1
ATOM 2420 C CA . SER B 1 114 ? 72.016 4.699 39.987 1.00 55.82 114 SER B CA 1
ATOM 2421 C C . SER B 1 114 ? 71.548 4.173 41.338 1.00 56.35 114 SER B C 1
ATOM 2422 O O . SER B 1 114 ? 71.667 4.864 42.355 1.00 52.21 114 SER B O 1
ATOM 2425 N N . SER B 1 115 ? 71.018 2.948 41.371 1.00 46.34 115 SER B N 1
ATOM 2426 C CA . SER B 1 115 ? 70.546 2.388 42.633 1.00 42.63 115 SER B CA 1
ATOM 2427 C C . SER B 1 115 ? 71.709 2.047 43.557 1.00 48.01 115 SER B C 1
ATOM 2428 O O . SER B 1 115 ? 71.665 2.351 44.756 1.00 52.92 115 SER B O 1
ATOM 2431 N N . VAL B 1 116 ? 72.759 1.421 43.021 1.00 55.52 116 VAL B N 1
ATOM 2432 C CA . VAL B 1 116 ? 73.909 1.065 43.845 1.00 50.27 116 VAL B CA 1
ATOM 2433 C C . VAL B 1 116 ? 74.686 2.312 44.248 1.00 50.00 116 VAL B C 1
ATOM 2434 O O . VAL B 1 116 ? 75.163 2.420 45.386 1.00 49.76 116 VAL B O 1
ATOM 2438 N N . ARG B 1 117 ? 74.822 3.274 43.333 1.00 56.66 117 ARG B N 1
ATOM 2439 C CA . ARG B 1 117 ? 75.545 4.502 43.651 1.00 58.95 117 ARG B CA 1
ATOM 2440 C C . ARG B 1 117 ? 74.884 5.254 44.799 1.00 61.72 117 ARG B C 1
ATOM 2441 O O . ARG B 1 117 ? 75.570 5.771 45.689 1.00 54.26 117 ARG B O 1
ATOM 2449 N N . ASP B 1 118 ? 73.550 5.326 44.799 1.00 68.77 118 ASP B N 1
ATOM 2450 C CA . ASP B 1 118 ? 72.849 5.995 45.891 1.00 53.38 118 ASP B CA 1
ATOM 2451 C C . ASP B 1 118 ? 73.069 5.273 47.213 1.00 61.47 118 ASP B C 1
ATOM 2452 O O . ASP B 1 118 ? 73.321 5.911 48.242 1.00 78.71 118 ASP B O 1
ATOM 2457 N N . ARG B 1 119 ? 72.981 3.941 47.207 1.00 54.58 119 ARG B N 1
ATOM 2458 C CA . ARG B 1 119 ? 73.249 3.184 48.425 1.00 58.78 119 ARG B CA 1
ATOM 2459 C C . ARG B 1 119 ? 74.708 3.298 48.846 1.00 64.40 119 ARG B C 1
ATOM 2460 O O . ARG B 1 119 ? 75.019 3.186 50.036 1.00 75.54 119 ARG B O 1
ATOM 2468 N N . LEU B 1 120 ? 75.614 3.520 47.888 1.00 65.98 120 LEU B N 1
ATOM 2469 C CA . LEU B 1 120 ? 77.022 3.691 48.228 1.00 64.65 120 LEU B CA 1
ATOM 2470 C C . LEU B 1 120 ? 77.279 5.062 48.842 1.00 61.36 120 LEU B C 1
ATOM 2471 O O . LEU B 1 120 ? 78.048 5.183 49.802 1.00 65.78 120 LEU B O 1
ATOM 2476 N N . VAL B 1 121 ? 76.646 6.105 48.300 1.00 57.74 121 VAL B N 1
ATOM 2477 C CA . VAL B 1 121 ? 76.816 7.447 48.846 1.00 63.94 121 VAL B CA 1
ATOM 2478 C C . VAL B 1 121 ? 76.208 7.542 50.239 1.00 70.59 121 VAL B C 1
ATOM 2479 O O . VAL B 1 121 ? 76.731 8.254 51.106 1.00 90.26 121 VAL B O 1
ATOM 2483 N N . ALA B 1 122 ? 75.114 6.816 50.487 1.00 69.84 122 ALA B N 1
ATOM 2484 C CA . ALA B 1 122 ? 74.457 6.876 51.789 1.00 62.21 122 ALA B CA 1
ATOM 2485 C C . ALA B 1 122 ? 75.387 6.416 52.905 1.00 64.56 122 ALA B C 1
ATOM 2486 O O . ALA B 1 122 ? 75.401 7.004 53.992 1.00 63.11 122 ALA B O 1
ATOM 2488 N N . ALA B 1 123 ? 76.172 5.371 52.657 1.00 71.12 123 ALA B N 1
ATOM 2489 C CA . ALA B 1 123 ? 77.125 4.867 53.635 1.00 78.81 123 ALA B CA 1
ATOM 2490 C C . ALA B 1 123 ? 78.520 5.453 53.456 1.00 87.62 123 ALA B C 1
ATOM 2491 O O . ALA B 1 123 ? 79.472 4.944 54.055 1.00 87.78 123 ALA B O 1
ATOM 2493 N N . ASP B 1 124 ? 78.663 6.502 52.641 1.00 80.82 124 ASP B N 1
ATOM 2494 C CA . ASP B 1 124 ? 79.914 7.198 52.348 1.00 84.78 124 ASP B CA 1
ATOM 2495 C C . ASP B 1 124 ? 80.892 6.301 51.585 1.00 92.40 124 ASP B C 1
ATOM 2496 O O . ASP B 1 124 ? 81.990 6.749 51.234 1.00 102.68 124 ASP B O 1
ATOM 2501 N N . LYS B 1 125 ? 80.509 5.063 51.269 1.00 88.43 125 LYS B N 1
ATOM 2502 C CA . LYS B 1 125 ? 81.404 4.103 50.634 1.00 77.32 125 LYS B CA 1
ATOM 2503 C C . LYS B 1 125 ? 81.446 4.263 49.120 1.00 74.99 125 LYS B C 1
ATOM 2504 O O . LYS B 1 125 ? 81.292 3.278 48.388 1.00 79.52 125 LYS B O 1
ATOM 2510 N N . TYR B 1 126 ? 81.654 5.486 48.635 1.00 79.70 126 TYR B N 1
ATOM 2511 C CA . TYR B 1 126 ? 81.763 5.751 47.203 1.00 83.35 126 TYR B CA 1
ATOM 2512 C C . TYR B 1 126 ? 83.060 6.502 46.935 1.00 91.35 126 TYR B C 1
ATOM 2513 O O . TYR B 1 126 ? 83.176 7.686 47.266 1.00 91.57 126 TYR B O 1
ATOM 2522 N N . ASP B 1 127 ? 84.031 5.814 46.336 1.00 94.43 127 ASP B N 1
ATOM 2523 C CA . ASP B 1 127 ? 85.282 6.435 45.918 1.00 105.21 127 ASP B CA 1
ATOM 2524 C C . ASP B 1 127 ? 85.582 6.079 44.468 1.00 100.64 127 ASP B C 1
ATOM 2525 O O . ASP B 1 127 ? 84.683 6.095 43.621 1.00 95.15 127 ASP B O 1
ATOM 2530 N N . ASP B 1 128 ? 86.839 5.751 44.170 1.00 104.58 128 ASP B N 1
ATOM 2531 C CA . ASP B 1 128 ? 87.211 5.350 42.819 1.00 101.38 128 ASP B CA 1
ATOM 2532 C C . ASP B 1 128 ? 87.192 3.841 42.626 1.00 84.40 128 ASP B C 1
ATOM 2533 O O . ASP B 1 128 ? 86.910 3.371 41.517 1.00 83.10 128 ASP B O 1
ATOM 2538 N N . ASP B 1 129 ? 87.488 3.070 43.676 1.00 81.36 129 ASP B N 1
ATOM 2539 C CA . ASP B 1 129 ? 87.415 1.616 43.565 1.00 88.40 129 ASP B CA 1
ATOM 2540 C C . ASP B 1 129 ? 85.992 1.163 43.265 1.00 86.40 129 ASP B C 1
ATOM 2541 O O . ASP B 1 129 ? 85.780 0.237 42.471 1.00 81.90 129 ASP B O 1
ATOM 2546 N N . GLU B 1 130 ? 85.006 1.807 43.888 1.00 84.73 130 GLU B N 1
ATOM 2547 C CA . GLU B 1 130 ? 83.611 1.472 43.621 1.00 74.61 130 GLU B CA 1
ATOM 2548 C C . GLU B 1 130 ? 83.158 2.017 42.274 1.00 73.36 130 GLU B C 1
ATOM 2549 O O . GLU B 1 130 ? 82.290 1.421 41.624 1.00 75.36 130 GLU B O 1
ATOM 2555 N N . GLU B 1 131 ? 83.732 3.142 41.841 1.00 71.60 131 GLU B N 1
ATOM 2556 C CA . GLU B 1 131 ? 83.317 3.761 40.585 1.00 67.43 131 GLU B CA 1
ATOM 2557 C C . GLU B 1 131 ? 83.690 2.889 39.392 1.00 75.66 131 GLU B C 1
ATOM 2558 O O . GLU B 1 131 ? 82.873 2.675 38.489 1.00 80.45 131 GLU B O 1
ATOM 2564 N N . GLU B 1 132 ? 84.924 2.374 39.368 1.00 73.09 132 GLU B N 1
ATOM 2565 C CA . GLU B 1 132 ? 85.343 1.527 38.256 1.00 81.39 132 GLU B CA 1
ATOM 2566 C C . GLU B 1 132 ? 84.584 0.207 38.251 1.00 76.93 132 GLU B C 1
ATOM 2567 O O . GLU B 1 132 ? 84.156 -0.262 37.189 1.00 74.01 132 GLU B O 1
ATOM 2573 N N . ALA B 1 133 ? 84.411 -0.411 39.422 1.00 68.35 133 ALA B N 1
ATOM 2574 C CA . ALA B 1 133 ? 83.625 -1.638 39.501 1.00 68.86 133 ALA B CA 1
ATOM 2575 C C . ALA B 1 133 ? 82.198 -1.415 39.020 1.00 71.67 133 ALA B C 1
ATOM 2576 O O . ALA B 1 133 ? 81.576 -2.334 38.475 1.00 80.62 133 ALA B O 1
ATOM 2578 N N . LEU B 1 134 ? 81.666 -0.207 39.209 1.00 59.53 134 LEU B N 1
ATOM 2579 C CA . LEU B 1 134 ? 80.359 0.130 38.661 1.00 67.97 134 LEU B CA 1
ATOM 2580 C C . LEU B 1 134 ? 80.431 0.381 37.161 1.00 75.98 134 LEU B C 1
ATOM 2581 O O . LEU B 1 134 ? 79.470 0.090 36.437 1.00 67.72 134 LEU B O 1
ATOM 2586 N N . GLU B 1 135 ? 81.556 0.915 36.678 1.00 76.35 135 GLU B N 1
ATOM 2587 C CA . GLU B 1 135 ? 81.722 1.125 35.242 1.00 74.51 135 GLU B CA 1
ATOM 2588 C C . GLU B 1 135 ? 81.865 -0.198 34.502 1.00 76.23 135 GLU B C 1
ATOM 2589 O O . GLU B 1 135 ? 81.364 -0.343 33.381 1.00 76.70 135 GLU B O 1
ATOM 2595 N N . LYS B 1 136 ? 82.548 -1.170 35.109 1.00 81.07 136 LYS B N 1
ATOM 2596 C CA . LYS B 1 136 ? 82.671 -2.486 34.496 1.00 61.84 136 LYS B CA 1
ATOM 2597 C C . LYS B 1 136 ? 81.326 -3.189 34.381 1.00 53.27 136 LYS B C 1
ATOM 2598 O O . LYS B 1 136 ? 81.168 -4.069 33.525 1.00 58.89 136 LYS B O 1
ATOM 2604 N N . ILE B 1 137 ? 80.356 -2.818 35.218 1.00 62.40 137 ILE B N 1
ATOM 2605 C CA . ILE B 1 137 ? 79.035 -3.433 35.149 1.00 62.96 137 ILE B CA 1
ATOM 2606 C C . ILE B 1 137 ? 78.181 -2.761 34.080 1.00 53.74 137 ILE B C 1
ATOM 2607 O O . ILE B 1 137 ? 77.492 -3.436 33.307 1.00 53.14 137 ILE B O 1
ATOM 2612 N N . THR B 1 138 ? 78.213 -1.427 34.017 1.00 57.04 138 THR B N 1
ATOM 2613 C CA . THR B 1 138 ? 77.415 -0.712 33.026 1.00 61.35 138 THR B CA 1
ATOM 2614 C C . THR B 1 138 ? 77.864 -1.046 31.609 1.00 72.15 138 THR B C 1
ATOM 2615 O O . THR B 1 138 ? 77.033 -1.201 30.705 1.00 69.14 138 THR B O 1
ATOM 2619 N N . ASP B 1 139 ? 79.176 -1.160 31.393 1.00 77.88 139 ASP B N 1
ATOM 2620 C CA . ASP B 1 139 ? 79.677 -1.538 30.076 1.00 75.28 139 ASP B CA 1
ATOM 2621 C C . ASP B 1 139 ? 79.306 -2.973 29.728 1.00 61.17 139 ASP B C 1
ATOM 2622 O O . ASP B 1 139 ? 79.181 -3.312 28.546 1.00 64.25 139 ASP B O 1
ATOM 2627 N N . PHE B 1 140 ? 79.125 -3.825 30.741 1.00 48.58 140 PHE B N 1
ATOM 2628 C CA . PHE B 1 140 ? 78.766 -5.215 30.490 1.00 55.15 140 PHE B CA 1
ATOM 2629 C C . PHE B 1 140 ? 77.356 -5.328 29.920 1.00 60.52 140 PHE B C 1
ATOM 2630 O O . PHE B 1 140 ? 77.094 -6.186 29.068 1.00 64.13 140 PHE B O 1
ATOM 2638 N N . PHE B 1 141 ? 76.441 -4.467 30.362 1.00 65.87 141 PHE B N 1
ATOM 2639 C CA . PHE B 1 141 ? 75.043 -4.581 29.966 1.00 66.49 141 PHE B CA 1
ATOM 2640 C C . PHE B 1 141 ? 74.694 -3.764 28.730 1.00 65.53 141 PHE B C 1
ATOM 2641 O O . PHE B 1 141 ? 73.785 -4.151 27.985 1.00 71.01 141 PHE B O 1
ATOM 2649 N N . GLN B 1 142 ? 75.384 -2.647 28.487 1.00 53.97 142 GLN B N 1
ATOM 2650 C CA . GLN B 1 142 ? 75.059 -1.811 27.337 1.00 72.34 142 GLN B CA 1
ATOM 2651 C C . GLN B 1 142 ? 75.316 -2.507 26.008 1.00 72.77 142 GLN B C 1
ATOM 2652 O O . GLN B 1 142 ? 74.826 -2.034 24.977 1.00 64.09 142 GLN B O 1
ATOM 2658 N N . ALA B 1 143 ? 76.068 -3.609 26.003 1.00 65.84 143 ALA B N 1
ATOM 2659 C CA . ALA B 1 143 ? 76.333 -4.322 24.759 1.00 65.76 143 ALA B CA 1
ATOM 2660 C C . ALA B 1 143 ? 75.220 -5.300 24.410 1.00 72.08 143 ALA B C 1
ATOM 2661 O O . ALA B 1 143 ? 75.000 -5.585 23.228 1.00 92.08 143 ALA B O 1
ATOM 2663 N N . LYS B 1 144 ? 74.512 -5.815 25.410 1.00 48.51 144 LYS B N 1
ATOM 2664 C CA . LYS B 1 144 ? 73.494 -6.832 25.210 1.00 51.43 144 LYS B CA 1
ATOM 2665 C C . LYS B 1 144 ? 72.102 -6.213 25.149 1.00 48.55 144 LYS B C 1
ATOM 2666 O O . LYS B 1 144 ? 71.863 -5.103 25.632 1.00 61.00 144 LYS B O 1
ATOM 2672 N N . TYR B 1 145 ? 71.181 -6.956 24.541 1.00 41.55 145 TYR B N 1
ATOM 2673 C CA . TYR B 1 145 ? 69.797 -6.538 24.365 1.00 52.25 145 TYR B CA 1
ATOM 2674 C C . TYR B 1 145 ? 68.896 -7.592 24.991 1.00 54.66 145 TYR B C 1
ATOM 2675 O O . TYR B 1 145 ? 69.054 -8.788 24.718 1.00 56.76 145 TYR B O 1
ATOM 2684 N N . PHE B 1 146 ? 67.961 -7.152 25.830 1.00 52.22 146 PHE B N 1
ATOM 2685 C CA . PHE B 1 146 ? 67.151 -8.063 26.640 1.00 45.93 146 PHE B CA 1
ATOM 2686 C C . PHE B 1 146 ? 65.944 -8.518 25.830 1.00 51.08 146 PHE B C 1
ATOM 2687 O O . PHE B 1 146 ? 64.957 -7.789 25.697 1.00 51.39 146 PHE B O 1
ATOM 2695 N N . LYS B 1 147 ? 66.018 -9.735 25.292 1.00 46.91 147 LYS B N 1
ATOM 2696 C CA . LYS B 1 147 ? 64.884 -10.356 24.629 1.00 55.26 147 LYS B CA 1
ATOM 2697 C C . LYS B 1 147 ? 64.036 -11.123 25.643 1.00 38.97 147 LYS B C 1
ATOM 2698 O O . LYS B 1 147 ? 64.550 -11.575 26.672 1.00 41.95 147 LYS B O 1
ATOM 2704 N N . PRO B 1 148 ? 62.726 -11.279 25.387 1.00 42.84 148 PRO B N 1
ATOM 2705 C CA . PRO B 1 148 ? 61.862 -11.953 26.367 1.00 39.99 148 PRO B CA 1
ATOM 2706 C C . PRO B 1 148 ? 62.264 -13.400 26.597 1.00 40.17 148 PRO B C 1
ATOM 2707 O O . PRO B 1 148 ? 61.719 -14.319 25.975 1.00 45.48 148 PRO B O 1
ATOM 2711 N N . GLY B 1 149 ? 63.220 -13.606 27.499 1.00 41.73 149 GLY B N 1
ATOM 2712 C CA . GLY B 1 149 ? 63.739 -14.929 27.779 1.00 30.96 149 GLY B CA 1
ATOM 2713 C C . GLY B 1 149 ? 65.136 -14.872 28.358 1.00 28.28 149 GLY B C 1
ATOM 2714 O O . GLY B 1 149 ? 65.585 -15.815 29.015 1.00 31.28 149 GLY B O 1
ATOM 2715 N N . SER B 1 150 ? 65.827 -13.760 28.113 1.00 25.98 150 SER B N 1
ATOM 2716 C CA . SER B 1 150 ? 67.165 -13.565 28.652 1.00 28.39 150 SER B CA 1
ATOM 2717 C C . SER B 1 150 ? 67.146 -13.659 30.173 1.00 40.41 150 SER B C 1
ATOM 2718 O O . SER B 1 150 ? 66.182 -13.258 30.831 1.00 44.65 150 SER B O 1
ATOM 2721 N N . VAL B 1 151 ? 68.225 -14.200 30.733 1.00 25.78 151 VAL B N 1
ATOM 2722 C CA . VAL B 1 151 ? 68.313 -14.487 32.161 1.00 22.65 151 VAL B CA 1
ATOM 2723 C C . VAL B 1 151 ? 69.608 -13.888 32.694 1.00 33.98 151 VAL B C 1
ATOM 2724 O O . VAL B 1 151 ? 70.697 -14.402 32.408 1.00 38.32 151 VAL B O 1
ATOM 2728 N N . ILE B 1 152 ? 69.492 -12.812 33.464 1.00 33.75 152 ILE B N 1
ATOM 2729 C CA . ILE B 1 152 ? 70.615 -12.307 34.245 1.00 39.24 152 ILE B CA 1
ATOM 2730 C C . ILE B 1 152 ? 70.718 -13.126 35.523 1.00 38.15 152 ILE B C 1
ATOM 2731 O O . ILE B 1 152 ? 69.705 -13.447 36.155 1.00 30.62 152 ILE B O 1
ATOM 2736 N N . THR B 1 153 ? 71.944 -13.473 35.907 1.00 37.55 153 THR B N 1
ATOM 2737 C CA . THR B 1 153 ? 72.181 -14.326 37.064 1.00 30.23 153 THR B CA 1
ATOM 2738 C C . THR B 1 153 ? 73.267 -13.707 37.929 1.00 43.02 153 THR B C 1
ATOM 2739 O O . THR B 1 153 ? 74.380 -13.466 37.453 1.00 56.02 153 THR B O 1
ATOM 2743 N N . PHE B 1 154 ? 72.940 -13.450 39.192 1.00 37.53 154 PHE B N 1
ATOM 2744 C CA . PHE B 1 154 ? 73.899 -12.968 40.179 1.00 39.41 154 PHE B CA 1
ATOM 2745 C C . PHE B 1 154 ? 74.265 -14.125 41.100 1.00 46.74 154 PHE B C 1
ATOM 2746 O O . PHE B 1 154 ? 73.389 -14.698 41.753 1.00 40.32 154 PHE B O 1
ATOM 2754 N N . HIS B 1 155 ? 75.550 -14.464 41.152 1.00 56.90 155 HIS B N 1
ATOM 2755 C CA . HIS B 1 155 ? 76.046 -15.538 42.008 1.00 43.31 155 HIS B CA 1
ATOM 2756 C C . HIS B 1 155 ? 76.860 -14.923 43.139 1.00 60.71 155 HIS B C 1
ATOM 2757 O O . HIS B 1 155 ? 77.914 -14.326 42.900 1.00 70.04 155 HIS B O 1
ATOM 2764 N N . PHE B 1 156 ? 76.367 -15.072 44.368 1.00 70.68 156 PHE B N 1
ATOM 2765 C CA . PHE B 1 156 ? 77.066 -14.591 45.556 1.00 62.53 156 PHE B CA 1
ATOM 2766 C C . PHE B 1 156 ? 77.557 -15.788 46.359 1.00 65.20 156 PHE B C 1
ATOM 2767 O O . PHE B 1 156 ? 76.760 -16.439 47.049 1.00 76.60 156 PHE B O 1
ATOM 2775 N N . PRO B 1 157 ? 78.841 -16.125 46.303 1.00 83.30 157 PRO B N 1
ATOM 2776 C CA . PRO B 1 157 ? 79.355 -17.232 47.117 1.00 78.48 157 PRO B CA 1
ATOM 2777 C C . PRO B 1 157 ? 79.291 -16.905 48.602 1.00 64.30 157 PRO B C 1
ATOM 2778 O O . PRO B 1 157 ? 79.081 -15.765 49.019 1.00 67.40 157 PRO B O 1
ATOM 2782 N N . ALA B 1 158 ? 79.483 -17.949 49.413 1.00 63.37 158 ALA B N 1
ATOM 2783 C CA . ALA B 1 158 ? 79.315 -17.812 50.856 1.00 59.15 158 ALA B CA 1
ATOM 2784 C C . ALA B 1 158 ? 80.392 -16.923 51.467 1.00 56.93 158 ALA B C 1
ATOM 2785 O O . ALA B 1 158 ? 80.098 -16.091 52.332 1.00 51.34 158 ALA B O 1
ATOM 2787 N N . THR B 1 159 ? 81.640 -17.083 51.034 1.00 78.06 159 THR B N 1
ATOM 2788 C CA . THR B 1 159 ? 82.756 -16.329 51.584 1.00 72.57 159 THR B CA 1
ATOM 2789 C C . THR B 1 159 ? 83.573 -15.718 50.452 1.00 77.90 159 THR B C 1
ATOM 2790 O O . THR B 1 159 ? 83.484 -16.139 49.295 1.00 93.23 159 THR B O 1
ATOM 2794 N N . SER B 1 160 ? 84.375 -14.711 50.805 1.00 73.78 160 SER B N 1
ATOM 2795 C CA . SER B 1 160 ? 85.230 -14.057 49.822 1.00 77.77 160 SER B CA 1
ATOM 2796 C C . SER B 1 160 ? 86.333 -14.974 49.310 1.00 80.92 160 SER B C 1
ATOM 2797 O O . SER B 1 160 ? 86.931 -14.681 48.270 1.00 89.11 160 SER B O 1
ATOM 2800 N N . ALA B 1 161 ? 86.616 -16.070 50.017 1.00 80.92 161 ALA B N 1
ATOM 2801 C CA . ALA B 1 161 ? 87.625 -17.015 49.551 1.00 92.96 161 ALA B CA 1
ATOM 2802 C C . ALA B 1 161 ? 87.183 -17.691 48.260 1.00 106.55 161 ALA B C 1
ATOM 2803 O O . ALA B 1 161 ? 87.919 -17.702 47.267 1.00 119.97 161 ALA B O 1
ATOM 2805 N N . ALA B 1 162 ? 85.984 -18.264 48.256 1.00 93.22 162 ALA B N 1
ATOM 2806 C CA . ALA B 1 162 ? 85.470 -18.930 47.065 1.00 109.70 162 ALA B CA 1
ATOM 2807 C C . ALA B 1 162 ? 84.963 -17.888 46.076 1.00 110.06 162 ALA B C 1
ATOM 2808 O O . ALA B 1 162 ? 84.022 -17.147 46.375 1.00 104.04 162 ALA B O 1
ATOM 2810 N N . GLY B 1 163 ? 85.592 -17.822 44.903 1.00 118.45 163 GLY B N 1
ATOM 2811 C CA . GLY B 1 163 ? 85.225 -16.912 43.830 1.00 109.09 163 GLY B CA 1
ATOM 2812 C C . GLY B 1 163 ? 85.173 -15.464 44.289 1.00 112.94 163 GLY B C 1
ATOM 2813 O O . GLY B 1 163 ? 85.932 -15.022 45.159 1.00 111.11 163 GLY B O 1
ATOM 2814 N N . ALA B 1 164 ? 84.253 -14.712 43.686 1.00 97.31 164 ALA B N 1
ATOM 2815 C CA . ALA B 1 164 ? 84.047 -13.308 44.021 1.00 94.96 164 ALA B CA 1
ATOM 2816 C C . ALA B 1 164 ? 82.562 -12.973 43.958 1.00 89.83 164 ALA B C 1
ATOM 2817 O O . ALA B 1 164 ? 81.833 -13.189 44.931 1.00 103.42 164 ALA B O 1
ATOM 2819 N N . VAL B 1 165 ? 82.116 -12.429 42.826 1.00 86.97 165 VAL B N 1
ATOM 2820 C CA . VAL B 1 165 ? 80.700 -12.279 42.500 1.00 76.35 165 VAL B CA 1
ATOM 2821 C C . VAL B 1 165 ? 80.561 -12.452 40.995 1.00 59.75 165 VAL B C 1
ATOM 2822 O O . VAL B 1 165 ? 81.170 -11.711 40.216 1.00 72.65 165 VAL B O 1
ATOM 2826 N N . GLU B 1 166 ? 79.767 -13.432 40.571 1.00 49.92 166 GLU B N 1
ATOM 2827 C CA . GLU B 1 166 ? 79.614 -13.754 39.159 1.00 62.07 166 GLU B CA 1
ATOM 2828 C C . GLU B 1 166 ? 78.272 -13.228 38.663 1.00 59.25 166 GLU B C 1
ATOM 2829 O O . GLU B 1 166 ? 77.218 -13.622 39.173 1.00 54.01 166 GLU B O 1
ATOM 2835 N N . ILE B 1 167 ? 78.317 -12.342 37.674 1.00 55.14 167 ILE B N 1
ATOM 2836 C CA . ILE B 1 167 ? 77.122 -11.806 37.032 1.00 42.70 167 ILE B CA 1
ATOM 2837 C C . ILE B 1 167 ? 77.048 -12.436 35.648 1.00 47.00 167 ILE B C 1
ATOM 2838 O O . ILE B 1 167 ? 77.787 -12.050 34.734 1.00 55.29 167 ILE B O 1
ATOM 2843 N N . SER B 1 168 ? 76.163 -13.413 35.488 1.00 51.61 168 SER B N 1
ATOM 2844 C CA . SER B 1 168 ? 76.026 -14.147 34.242 1.00 42.95 168 SER B CA 1
ATOM 2845 C C . SER B 1 168 ? 74.838 -13.635 33.437 1.00 46.67 168 SER B C 1
ATOM 2846 O O . SER B 1 168 ? 73.822 -13.209 33.994 1.00 52.30 168 SER B O 1
ATOM 2849 N N . PHE B 1 169 ? 74.980 -13.680 32.114 1.00 48.46 169 PHE B N 1
ATOM 2850 C CA . PHE B 1 169 ? 73.907 -13.347 31.190 1.00 36.76 169 PHE B CA 1
ATOM 2851 C C . PHE B 1 169 ? 73.683 -14.518 30.248 1.00 42.57 169 PHE B C 1
ATOM 2852 O O . PHE B 1 169 ? 74.643 -15.117 29.754 1.00 62.16 169 PHE B O 1
ATOM 2860 N N . ALA B 1 170 ? 72.416 -14.840 29.995 1.00 26.71 170 ALA B N 1
ATOM 2861 C CA . ALA B 1 170 ? 72.061 -15.990 29.162 1.00 28.64 170 ALA B CA 1
ATOM 2862 C C . ALA B 1 170 ? 70.859 -15.616 28.298 1.00 45.24 170 ALA B C 1
ATOM 2863 O O . ALA B 1 170 ? 69.718 -15.634 28.770 1.00 50.47 170 ALA B O 1
ATOM 2865 N N . THR B 1 171 ? 71.119 -15.287 27.036 1.00 64.68 171 THR B N 1
ATOM 2866 C CA . THR B 1 171 ? 70.074 -15.048 26.052 1.00 70.82 171 THR B CA 1
ATOM 2867 C C . THR B 1 171 ? 70.045 -16.192 25.045 1.00 76.74 171 THR B C 1
ATOM 2868 O O . THR B 1 171 ? 71.034 -16.903 24.849 1.00 77.20 171 THR B O 1
ATOM 2872 N N . GLU B 1 172 ? 68.887 -16.367 24.411 1.00 90.83 172 GLU B N 1
ATOM 2873 C CA . GLU B 1 172 ? 68.721 -17.451 23.450 1.00 102.02 172 GLU B CA 1
ATOM 2874 C C . GLU B 1 172 ? 69.616 -17.226 22.239 1.00 105.11 172 GLU B C 1
ATOM 2875 O O . GLU B 1 172 ? 69.642 -16.133 21.664 1.00 98.37 172 GLU B O 1
ATOM 2881 N N . GLY B 1 173 ? 70.353 -18.265 21.854 1.00 95.84 173 GLY B N 1
ATOM 2882 C CA . GLY B 1 173 ? 71.274 -18.165 20.740 1.00 88.82 173 GLY B CA 1
ATOM 2883 C C . GLY B 1 173 ? 72.724 -18.126 21.178 1.00 90.03 173 GLY B C 1
ATOM 2884 O O . GLY B 1 173 ? 73.429 -19.137 21.105 1.00 87.40 173 GLY B O 1
ATOM 2885 N N . LYS B 1 174 ? 73.177 -16.963 21.639 1.00 99.65 174 LYS B N 1
ATOM 2886 C CA . LYS B 1 174 ? 74.547 -16.822 22.103 1.00 91.15 174 LYS B CA 1
ATOM 2887 C C . LYS B 1 174 ? 74.747 -17.571 23.421 1.00 79.65 174 LYS B C 1
ATOM 2888 O O . LYS B 1 174 ? 73.796 -18.008 24.076 1.00 77.24 174 LYS B O 1
ATOM 2894 N N . ASP B 1 175 ? 76.011 -17.712 23.809 1.00 72.32 175 ASP B N 1
ATOM 2895 C CA . ASP B 1 175 ? 76.373 -18.473 24.993 1.00 58.10 175 ASP B CA 1
ATOM 2896 C C . ASP B 1 175 ? 76.301 -17.588 26.237 1.00 66.57 175 ASP B C 1
ATOM 2897 O O . ASP B 1 175 ? 75.962 -16.404 26.175 1.00 89.48 175 ASP B O 1
ATOM 2902 N N . ALA B 1 176 ? 76.629 -18.174 27.385 1.00 65.72 176 ALA B N 1
ATOM 2903 C CA . ALA B 1 176 ? 76.502 -17.485 28.665 1.00 68.86 176 ALA B CA 1
ATOM 2904 C C . ALA B 1 176 ? 77.621 -16.462 28.820 1.00 52.36 176 ALA B C 1
ATOM 2905 O O . ALA B 1 176 ? 78.784 -16.827 29.016 1.00 52.30 176 ALA B O 1
ATOM 2907 N N . ALA B 1 177 ? 77.271 -15.180 28.739 1.00 45.24 177 ALA B N 1
ATOM 2908 C CA . ALA B 1 177 ? 78.232 -14.106 28.958 1.00 46.31 177 ALA B CA 1
ATOM 2909 C C . ALA B 1 177 ? 78.332 -13.817 30.449 1.00 53.06 177 ALA B C 1
ATOM 2910 O O . ALA B 1 177 ? 77.335 -13.460 31.088 1.00 66.42 177 ALA B O 1
ATOM 2912 N N . LYS B 1 178 ? 79.531 -13.970 31.006 1.00 46.76 178 LYS B N 1
ATOM 2913 C CA . LYS B 1 178 ? 79.754 -13.839 32.437 1.00 46.35 178 LYS B CA 1
ATOM 2914 C C . LYS B 1 178 ? 80.744 -12.719 32.722 1.00 36.43 178 LYS B C 1
ATOM 2915 O O . LYS B 1 178 ? 81.586 -12.379 31.884 1.00 44.78 178 LYS B O 1
ATOM 2921 N N . MET B 1 179 ? 80.633 -12.145 33.919 1.00 43.86 179 MET B N 1
ATOM 2922 C CA . MET B 1 179 ? 81.529 -11.087 34.360 1.00 50.49 179 MET B CA 1
ATOM 2923 C C . MET B 1 179 ? 81.726 -11.209 35.864 1.00 54.23 179 MET B C 1
ATOM 2924 O O . MET B 1 179 ? 80.779 -11.502 36.599 1.00 49.11 179 MET B O 1
ATOM 2929 N N . LYS B 1 180 ? 82.958 -10.984 36.311 1.00 50.11 180 LYS B N 1
ATOM 2930 C CA . LYS B 1 180 ? 83.321 -11.079 37.715 1.00 58.96 180 LYS B CA 1
ATOM 2931 C C . LYS B 1 180 ? 83.522 -9.687 38.301 1.00 70.56 180 LYS B C 1
ATOM 2932 O O . LYS B 1 180 ? 84.090 -8.804 37.647 1.00 84.48 180 LYS B O 1
ATOM 2938 N N . VAL B 1 181 ? 83.055 -9.494 39.530 1.00 70.99 181 VAL B N 1
ATOM 2939 C CA . VAL B 1 181 ? 83.334 -8.289 40.300 1.00 73.67 181 VAL B CA 1
ATOM 2940 C C . VAL B 1 181 ? 83.808 -8.710 41.683 1.00 83.54 181 VAL B C 1
ATOM 2941 O O . VAL B 1 181 ? 83.306 -9.685 42.257 1.00 82.42 181 VAL B O 1
ATOM 2945 N N . GLU B 1 182 ? 84.810 -8.002 42.201 1.00 81.91 182 GLU B N 1
ATOM 2946 C CA . GLU B 1 182 ? 85.393 -8.319 43.494 1.00 89.26 182 GLU B CA 1
ATOM 2947 C C . GLU B 1 182 ? 85.325 -7.175 44.492 1.00 89.76 182 GLU B C 1
ATOM 2948 O O . GLU B 1 182 ? 85.545 -7.409 45.687 1.00 99.64 182 GLU B O 1
ATOM 2954 N N . ASN B 1 183 ? 85.039 -5.953 44.046 1.00 79.02 183 ASN B N 1
ATOM 2955 C CA . ASN B 1 183 ? 84.819 -4.848 44.968 1.00 69.69 183 ASN B CA 1
ATOM 2956 C C . ASN B 1 183 ? 83.574 -5.125 45.799 1.00 67.99 183 ASN B C 1
ATOM 2957 O O . ASN B 1 183 ? 82.451 -4.880 45.347 1.00 75.30 183 ASN B O 1
ATOM 2962 N N . GLU B 1 184 ? 83.766 -5.643 47.013 1.00 84.24 184 GLU B N 1
ATOM 2963 C CA . GLU B 1 184 ? 82.653 -6.113 47.827 1.00 74.97 184 GLU B CA 1
ATOM 2964 C C . GLU B 1 184 ? 81.716 -4.996 48.274 1.00 68.81 184 GLU B C 1
ATOM 2965 O O . GLU B 1 184 ? 80.632 -5.297 48.782 1.00 71.55 184 GLU B O 1
ATOM 2971 N N . ASN B 1 185 ? 82.092 -3.728 48.094 1.00 75.93 185 ASN B N 1
ATOM 2972 C CA . ASN B 1 185 ? 81.166 -2.643 48.403 1.00 58.49 185 ASN B CA 1
ATOM 2973 C C . ASN B 1 185 ? 80.011 -2.611 47.408 1.00 69.17 185 ASN B C 1
ATOM 2974 O O . ASN B 1 185 ? 78.842 -2.530 47.801 1.00 70.81 185 ASN B O 1
ATOM 2979 N N . VAL B 1 186 ? 80.323 -2.678 46.112 1.00 67.30 186 VAL B N 1
ATOM 2980 C CA . VAL B 1 186 ? 79.278 -2.715 45.093 1.00 55.44 186 VAL B CA 1
ATOM 2981 C C . VAL B 1 186 ? 78.505 -4.027 45.163 1.00 57.51 186 VAL B C 1
ATOM 2982 O O . VAL B 1 186 ? 77.294 -4.060 44.906 1.00 56.99 186 VAL B O 1
ATOM 2986 N N . ALA B 1 187 ? 79.179 -5.119 45.532 1.00 56.82 187 ALA B N 1
ATOM 2987 C CA . ALA B 1 187 ? 78.535 -6.428 45.573 1.00 62.33 187 ALA B CA 1
ATOM 2988 C C . ALA B 1 187 ? 77.390 -6.452 46.578 1.00 58.53 187 ALA B C 1
ATOM 2989 O O . ALA B 1 187 ? 76.240 -6.741 46.227 1.00 52.47 187 ALA B O 1
ATOM 2991 N N . ARG B 1 188 ? 77.684 -6.147 47.844 1.00 53.03 188 ARG B N 1
ATOM 2992 C CA . ARG B 1 188 ? 76.651 -6.175 48.874 1.00 56.10 188 ARG B CA 1
ATOM 2993 C C . ARG B 1 188 ? 75.684 -5.002 48.789 1.00 45.92 188 ARG B C 1
ATOM 2994 O O . ARG B 1 188 ? 74.745 -4.944 49.592 1.00 58.52 188 ARG B O 1
ATOM 3002 N N . MET B 1 189 ? 75.878 -4.075 47.851 1.00 44.89 189 MET B N 1
ATOM 3003 C CA . MET B 1 189 ? 74.851 -3.086 47.553 1.00 44.59 189 MET B CA 1
ATOM 3004 C C . MET B 1 189 ? 73.886 -3.588 46.486 1.00 43.72 189 MET B C 1
ATOM 3005 O O . MET B 1 189 ? 72.690 -3.282 46.541 1.00 45.30 189 MET B O 1
ATOM 3010 N N . ILE B 1 190 ? 74.390 -4.348 45.510 1.00 37.32 190 ILE B N 1
ATOM 3011 C CA . ILE B 1 190 ? 73.508 -5.076 44.602 1.00 31.65 190 ILE B CA 1
ATOM 3012 C C . ILE B 1 190 ? 72.659 -6.063 45.387 1.00 42.47 190 ILE B C 1
ATOM 3013 O O . ILE B 1 190 ? 71.487 -6.295 45.060 1.00 39.15 190 ILE B O 1
ATOM 3018 N N . GLN B 1 191 ? 73.231 -6.649 46.442 1.00 49.15 191 GLN B N 1
ATOM 3019 C CA . GLN B 1 191 ? 72.473 -7.532 47.319 1.00 39.64 191 GLN B CA 1
ATOM 3020 C C . GLN B 1 191 ? 71.368 -6.774 48.043 1.00 41.48 191 GLN B C 1
ATOM 3021 O O . GLN B 1 191 ? 70.248 -7.279 48.187 1.00 37.46 191 GLN B O 1
ATOM 3027 N N . LYS B 1 192 ? 71.667 -5.559 48.512 1.00 55.94 192 LYS B N 1
ATOM 3028 C CA . LYS B 1 192 ? 70.653 -4.738 49.162 1.00 43.65 192 LYS B CA 1
ATOM 3029 C C . LYS B 1 192 ? 69.596 -4.262 48.174 1.00 39.92 192 LYS B C 1
ATOM 3030 O O . LYS B 1 192 ? 68.453 -4.002 48.568 1.00 39.88 192 LYS B O 1
ATOM 3036 N N . TRP B 1 193 ? 69.957 -4.136 46.894 1.00 42.55 193 TRP B N 1
ATOM 3037 C CA . TRP B 1 193 ? 68.989 -3.705 45.891 1.00 39.33 193 TRP B CA 1
ATOM 3038 C C . TRP B 1 193 ? 67.860 -4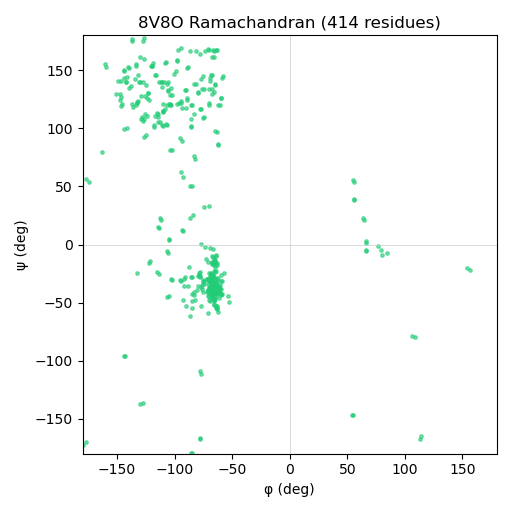.713 45.729 1.00 39.33 193 TRP B C 1
ATOM 3039 O O . TRP B 1 193 ? 66.715 -4.323 45.469 1.00 32.94 193 TRP B O 1
ATOM 3050 N N . TYR B 1 194 ? 68.156 -6.003 45.875 1.00 37.16 194 TYR B N 1
ATOM 3051 C CA . TYR B 1 194 ? 67.159 -7.048 45.690 1.00 31.82 194 TYR B CA 1
ATOM 3052 C C . TYR B 1 194 ? 66.621 -7.610 46.995 1.00 33.15 194 TYR B C 1
ATOM 3053 O O . TYR B 1 194 ? 65.463 -8.040 47.039 1.00 31.25 194 TYR B O 1
ATOM 3062 N N . LEU B 1 195 ? 67.422 -7.621 48.059 1.00 34.38 195 LEU B N 1
ATOM 3063 C CA . LEU B 1 195 ? 67.012 -8.193 49.334 1.00 31.93 195 LEU B CA 1
ATOM 3064 C C . LEU B 1 195 ? 66.665 -7.145 50.380 1.00 37.13 195 LEU B C 1
ATOM 3065 O O . LEU B 1 195 ? 66.381 -7.509 51.525 1.00 44.12 195 LEU B O 1
ATOM 3070 N N . GLY B 1 196 ? 66.678 -5.865 50.027 1.00 43.69 196 GLY B N 1
ATOM 3071 C CA . GLY B 1 196 ? 66.315 -4.828 50.972 1.00 34.81 196 GLY B CA 1
ATOM 3072 C C . GLY B 1 196 ? 64.875 -4.952 51.433 1.00 48.08 196 GLY B C 1
ATOM 3073 O O . GLY B 1 196 ? 64.062 -5.696 50.885 1.00 74.54 196 GLY B O 1
ATOM 3074 N N . GLY B 1 197 ? 64.559 -4.197 52.480 1.00 46.58 197 GLY B N 1
ATOM 3075 C CA . GLY B 1 197 ? 63.210 -4.180 53.011 1.00 51.10 197 GLY B CA 1
ATOM 3076 C C . GLY B 1 197 ? 62.276 -3.326 52.178 1.00 49.55 197 GLY B C 1
ATOM 3077 O O . GLY B 1 197 ? 61.917 -3.699 51.057 1.00 43.07 197 GLY B O 1
ATOM 3078 N N . ASP B 1 198 ? 61.877 -2.172 52.714 1.00 53.36 198 ASP B N 1
ATOM 3079 C CA . ASP B 1 198 ? 61.056 -1.222 51.973 1.00 38.74 198 ASP B CA 1
ATOM 3080 C C . ASP B 1 198 ? 61.807 -0.557 50.827 1.00 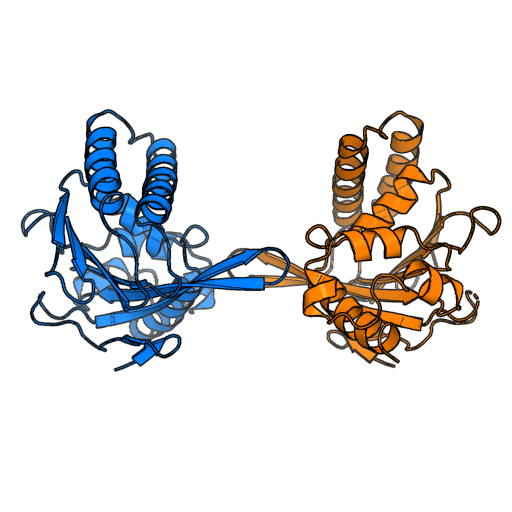44.65 198 ASP B C 1
ATOM 3081 O O . ASP B 1 198 ? 61.201 0.225 50.086 1.00 57.06 198 ASP B O 1
ATOM 3086 N N . SER B 1 199 ? 63.098 -0.847 50.662 1.00 41.11 199 SER B N 1
ATOM 3087 C CA . SER B 1 199 ? 63.926 -0.194 49.660 1.00 42.84 199 SER B CA 1
ATOM 3088 C C . SER B 1 199 ? 64.257 -1.077 48.465 1.00 38.70 199 SER B C 1
ATOM 3089 O O . SER B 1 199 ? 64.865 -0.585 47.507 1.00 37.86 199 SER B O 1
ATOM 3092 N N . ALA B 1 200 ? 63.881 -2.353 48.487 1.00 34.31 200 ALA B N 1
ATOM 3093 C CA . ALA B 1 200 ? 64.217 -3.249 47.392 1.00 33.74 200 ALA B CA 1
ATOM 3094 C C . ALA B 1 200 ? 63.471 -2.853 46.119 1.00 37.08 200 ALA B C 1
ATOM 3095 O O . ALA B 1 200 ? 62.469 -2.135 46.147 1.00 33.67 200 ALA B O 1
ATOM 3097 N N . VAL B 1 201 ? 63.983 -3.342 44.987 1.00 32.62 201 VAL B N 1
ATOM 3098 C CA . VAL B 1 201 ? 63.390 -3.008 43.697 1.00 30.01 201 VAL B CA 1
ATOM 3099 C C . VAL B 1 201 ? 62.126 -3.817 43.424 1.00 29.94 201 VAL B C 1
ATOM 3100 O O . VAL B 1 201 ? 61.267 -3.370 42.651 1.00 38.70 201 VAL B O 1
ATOM 3104 N N . SER B 1 202 ? 61.974 -4.983 44.048 1.00 30.30 202 SER B N 1
ATOM 3105 C CA . SER B 1 202 ? 60.793 -5.825 43.869 1.00 32.84 202 SER B CA 1
ATOM 3106 C C . SER B 1 202 ? 60.177 -6.124 45.228 1.00 37.37 202 SER B C 1
ATOM 3107 O O . SER B 1 202 ? 60.604 -7.071 45.911 1.00 32.52 202 SER B O 1
ATOM 3110 N N . PRO B 1 203 ? 59.183 -5.342 45.660 1.00 29.48 203 PRO B N 1
ATOM 3111 C CA . PRO B 1 203 ? 58.506 -5.663 46.924 1.00 24.32 203 PRO B CA 1
ATOM 3112 C C . PRO B 1 203 ? 57.720 -6.958 46.865 1.00 23.27 203 PRO B C 1
ATOM 3113 O O . PRO B 1 203 ? 57.544 -7.608 47.905 1.00 30.99 203 PRO B O 1
ATOM 3117 N N . THR B 1 204 ? 57.237 -7.353 45.683 1.00 28.63 204 THR B N 1
ATOM 3118 C CA . THR B 1 204 ? 56.585 -8.651 45.544 1.00 31.38 204 THR B CA 1
ATOM 3119 C C . THR B 1 204 ? 57.527 -9.780 45.940 1.00 29.62 204 THR B C 1
ATOM 3120 O O . THR B 1 204 ? 57.124 -10.726 46.628 1.00 21.99 204 THR B O 1
ATOM 3124 N N . THR B 1 205 ? 58.790 -9.693 45.514 1.00 34.22 205 THR B N 1
ATOM 3125 C CA . THR B 1 205 ? 59.774 -10.696 45.902 1.00 31.39 205 THR B CA 1
ATOM 3126 C C . THR B 1 205 ? 60.024 -10.670 47.404 1.00 30.56 205 THR B C 1
ATOM 3127 O O . THR B 1 205 ? 60.231 -11.719 48.027 1.00 31.82 205 THR B O 1
ATOM 3131 N N . VAL B 1 206 ? 59.996 -9.480 48.006 1.00 29.31 206 VAL B N 1
ATOM 3132 C CA . VAL B 1 206 ? 60.267 -9.363 49.436 1.00 29.08 206 VAL B CA 1
ATOM 3133 C C . VAL B 1 206 ? 59.160 -10.022 50.249 1.00 33.50 206 VAL B C 1
ATOM 3134 O O . VAL B 1 206 ? 59.424 -10.679 51.263 1.00 36.21 206 VAL B O 1
ATOM 3138 N N . ARG B 1 207 ? 57.904 -9.863 49.821 1.00 23.06 207 ARG B N 1
ATOM 3139 C CA . ARG B 1 207 ? 56.804 -10.518 50.520 1.00 17.65 207 ARG B CA 1
ATOM 3140 C C . ARG B 1 207 ? 56.913 -12.034 50.437 1.00 26.56 207 ARG B C 1
ATOM 3141 O O . ARG B 1 207 ? 56.518 -12.737 51.374 1.00 44.95 207 ARG B O 1
ATOM 3149 N N . SER B 1 208 ? 57.443 -12.556 49.328 1.00 27.40 208 SER B N 1
ATOM 3150 C CA . SER B 1 208 ? 57.605 -13.999 49.195 1.00 24.97 208 SER B CA 1
ATOM 3151 C C . SER B 1 208 ? 58.648 -14.531 50.168 1.00 32.39 208 SER B C 1
ATOM 3152 O O . SER B 1 208 ? 58.468 -15.604 50.755 1.00 46.35 208 SER B O 1
ATOM 3155 N N . MET B 1 209 ? 59.747 -13.794 50.351 1.00 25.09 209 MET B N 1
ATOM 3156 C CA . MET B 1 209 ? 60.752 -14.198 51.327 1.00 31.31 209 MET B CA 1
ATOM 3157 C C . MET B 1 209 ? 60.197 -14.148 52.744 1.00 31.04 209 MET B C 1
ATOM 3158 O O . MET B 1 209 ? 60.514 -15.009 53.573 1.00 38.11 209 MET B O 1
ATOM 3163 N N . ALA B 1 210 ? 59.375 -13.171 53.060 1.00 28.08 210 ALA B N 1
ATOM 3164 C CA . ALA B 1 210 ? 58.921 -13.081 54.457 1.00 29.18 210 ALA B CA 1
ATOM 3165 C C . ALA B 1 210 ? 58.016 -14.265 54.766 1.00 30.99 210 ALA B C 1
ATOM 3166 O O . ALA B 1 210 ? 58.100 -14.807 55.868 1.00 35.65 210 ALA B O 1
ATOM 3168 N N . ASP B 1 211 ? 57.203 -14.663 53.802 1.00 38.56 211 ASP B N 1
ATOM 3169 C CA . ASP B 1 211 ? 56.238 -15.767 54.013 1.00 57.88 211 ASP B CA 1
ATOM 3170 C C . ASP B 1 211 ? 57.003 -17.083 54.182 1.00 52.30 211 ASP B C 1
ATOM 3171 O O . ASP B 1 211 ? 56.459 -17.997 54.818 1.00 46.29 211 ASP B O 1
ATOM 3176 N N . ARG B 1 212 ? 58.215 -17.160 53.640 1.00 43.13 212 ARG B N 1
ATOM 3177 C CA . ARG B 1 212 ? 59.013 -18.405 53.702 1.00 42.02 212 ARG B CA 1
ATOM 3178 C C . ARG B 1 212 ? 59.930 -18.379 54.919 1.00 42.47 212 ARG B C 1
ATOM 3179 O O . ARG B 1 212 ? 59.957 -19.374 55.638 1.00 53.40 212 ARG B O 1
ATOM 3187 N N . PHE B 1 213 ? 60.648 -17.282 55.135 1.00 32.96 213 PHE B N 1
ATOM 3188 C CA . PHE B 1 213 ? 61.606 -17.219 56.263 1.00 34.46 213 PHE B CA 1
ATOM 3189 C C . PHE B 1 213 ? 60.848 -17.348 57.581 1.00 42.38 213 PHE B C 1
ATOM 3190 O O . PHE B 1 213 ? 61.460 -17.679 58.585 1.00 47.43 213 PHE B O 1
ATOM 3198 N N . ALA B 1 214 ? 59.543 -17.132 57.561 1.00 42.32 214 ALA B N 1
ATOM 3199 C CA . ALA B 1 214 ? 58.733 -17.196 58.793 1.00 42.12 214 ALA B CA 1
ATOM 3200 C C . ALA B 1 214 ? 58.283 -18.628 59.033 1.00 46.41 214 ALA B C 1
ATOM 3201 O O . ALA B 1 214 ? 57.860 -18.929 60.150 1.00 43.04 214 ALA B O 1
ATOM 3203 N N . ALA B 1 215 ? 58.315 -19.451 57.998 1.00 40.61 215 ALA B N 1
ATOM 3204 C CA . ALA B 1 215 ? 57.968 -20.872 58.152 1.00 39.45 215 ALA B CA 1
ATOM 3205 C C . ALA B 1 215 ? 59.215 -21.563 58.659 1.00 49.29 215 ALA B C 1
ATOM 3206 O O . ALA B 1 215 ? 59.111 -22.429 59.530 1.00 53.58 215 ALA B O 1
ATOM 3208 N N . LEU B 1 216 ? 60.352 -21.168 58.104 1.00 38.87 216 LEU B N 1
ATOM 3209 C CA . LEU B 1 216 ? 61.635 -21.743 58.537 1.00 45.14 216 LEU B CA 1
ATOM 3210 C C . LEU B 1 216 ? 61.909 -21.200 59.929 1.00 53.88 216 LEU B C 1
ATOM 3211 O O . LEU B 1 216 ? 62.022 -22.003 60.856 1.00 76.51 216 LEU B O 1
ATOM 3216 N N . LEU B 1 217 ? 61.981 -19.879 60.066 1.00 40.03 217 LEU B N 1
ATOM 3217 C CA . LEU B 1 217 ? 62.334 -19.272 61.370 1.00 51.01 217 LEU B CA 1
ATOM 3218 C C . LEU B 1 217 ? 61.164 -19.486 62.325 1.00 72.56 217 LEU B C 1
ATOM 3219 O O . LEU B 1 217 ? 60.918 -18.611 63.163 1.00 71.83 217 LEU B O 1
ATOM 3224 N N . SER B 1 218 ? 60.464 -20.602 62.179 1.00 30.00 218 SER B N 1
ATOM 3225 C CA . SER B 1 218 ? 59.337 -20.969 63.069 1.00 30.00 218 SER B CA 1
ATOM 3226 C C . SER B 1 218 ? 59.116 -22.454 62.827 1.00 30.00 218 SER B C 1
ATOM 3227 O O . SER B 1 218 ? 58.228 -22.763 62.023 1.00 30.00 218 SER B O 1
ATOM 3230 N N . ALA B 1 219 ? 59.937 -23.305 63.441 1.00 30.00 219 ALA B N 1
ATOM 3231 C CA . ALA B 1 219 ? 59.885 -24.764 63.194 1.00 30.00 219 ALA B CA 1
ATOM 3232 C C . ALA B 1 219 ? 60.657 -25.065 61.911 1.00 30.00 219 ALA B C 1
ATOM 3233 O O . ALA B 1 219 ? 61.821 -24.634 61.858 1.00 30.00 219 ALA B O 1
#

Radius of gyration: 26.45 Å; Cα contacts (8 Å, |Δi|>4): 857; chains: 2; bounding box: 70×64×48 Å

Secondary structure (DSSP, 8-state):
-EEETTEEE-SEE-----EEEEEEE--EEESSS-EEE-EEEEEEEE--HHHHHHTGGGTT--HHHHHH-HHHHHHHHT--S-EEEEEEE-S-EEHHHHHHHHHHHHHHHHHHTT--SSHHHHHHHHHHHHHTT-EE-TT-EEEEEE-SSSSS---EEEEE-SSS--EEEE---HHHHHHHHHHHH-STTSS-HHHHHHHHHHHHHHTT-/-EEETTEEE-SEE-----EEEEEEEEE--BSSS-B---EEEEEEEE--HHHHHHTGGGTT--HHHHHH-HHHHHHHHT--S-EEEEEEE-S-EEHHHHHHHHHHHHHHHHHHTT--SSHHHHHHHHHHHHHHT-EE-TT-EEEEEE-SSSSS---EEEEE-SSS--EEEE---HHHHHHHHHHHH-STTSS-HHHHHHHHHHHHHHT--

Sequence (418 aa):
TVTVEGIPFPAEITFTPAVSLVGNGITDIEIHFLQIKYNAIGIYLHSNDVLLDHLHGWKGKSADELLGDDSFFQALVAAPVEKLFRVVVIKEIKGSQYGVQLESSVRDRLVAADKYDDDEEEALEKITDFFQAKYFKPGSVITFHFPATSAAGAVEISFATEGKDAAKMKVENENVARMIQKWYLGGDSAVSPTTVRSMADRFAALLSATVTVEGIPFPAEITFTPAVSLVGNGITDIEIHFLQIKYNAIGIYLHSNDVLLDHLHGWKGKSADELLGDDSFFQALVAAPVEKLFRVVVIKEIKGSQYGVQLESSVRDRLVAADKYDDDEEEALEKITDFFQAKYFKPGSVITFHFPATSAAGAVEISFATEGKDAAKMKVENENVARMIQKWYLGGDSAVSPTTVRSMADRFAALLSA

Solvent-accessible surface area: 19642 Å² total; per-residue (Å²): 138,57,92,19,89,65,32,86,1,43,57,88,35,74,200,66,91,30,0,33,14,10,0,19,6,16,10,50,84,99,82,65,18,91,94,38,76,41,7,0,0,0,0,0,5,45,76,36,108,57,5,56,87,84,0,124,60,46,95,62,66,55,20,93,87,0,12,30,34,42,50,0,0,99,22,0,17,75,6,60,0,41,5,6,0,56,0,6,2,49,89,98,13,126,0,29,85,4,1,95,71,1,38,41,16,0,80,85,44,0,92,91,48,118,101,68,103,82,97,13,74,93,10,3,100,142,1,28,80,25,0,98,84,47,96,1,64,83,41,1,22,1,26,0,46,6,27,34,73,81,93,58,44,17,11,42,0,17,4,43,12,167,78,134,134,44,37,128,25,126,10,136,36,86,47,0,5,120,30,0,9,46,7,4,0,2,5,80,61,14,32,1,52,52,1,0,86,27,0,0,94,97,2,16,53,84,0,74,116,136,60,92,19,91,65,32,86,0,43,56,90,36,74,200,66,93,30,1,33,18,10,0,19,7,17,11,53,86,101,84,70,20,90,93,38,76,44,8,0,0,0,0,0,5,47,77,34,107,54,8,58,87,84,0,123,60,46,103,62,66,54,21,94,87,0,12,31,36,42,51,0,0,97,23,0,16,75,6,59,0,40,5,6,0,55,0,6,2,47,92,96,12,126,0,28,82,4,1,93,73,0,39,43,16,0,81,87,46,0,91,92,50,116,102,68,102,80,98,12,75,94,11,3,100,142,0,28,80,26,0,98,84,45,96,1,65,83,40,1,23,1,27,0,46,6,26,34,75,80,94,58,43,16,10,44,0,17,5,43,12,168,77,133,134,44,37,129,24,126,10,135,37,85,48,0,5,122,29,0,8,49,7,3,0,2,5,74,61,15,31,0,52,52,1,0,87,28,0,0,93,85,3,16,61,88,0,40,125

B-factor: mean 53.66, std 22.92, range [7.55, 159.15]